Protein AF-0000000082885056 (afdb_homodimer)

Sequence (414 aa):
MSRLTCFFDVASPYCWFAFEELLKSVPKHNASLNFVPVHAASIMTSIGHKMPFYEKALRDYTFYDAKVQGRRHGLEIEIPDDAFEKLSNIGTFSAQRFLAAVKALDSGKYEDAARETWRRLWAENLGIHTDEDFFEIANKLNLSPEILNTLSDDKWTTAVVENNKSAIELNCFGVPWMNVTNQSDNNAVFFGSDRLPFVYKFLNSNFMSRLTCFFDVASPYCWFAFEELLKSVPKHNASLNFVPVHAASIMTSIGHKMPFYEKALRDYTFYDAKVQGRRHGLEIEIPDDAFEKLSNIGTFSAQRFLAAVKALDSGKYEDAARETWRRLWAENLGIHTDEDFFEIANKLNLSPEILNTLSDDKWTTAVVENNKSAIELNCFGVPWMNVTNQSDNNAVFFGSDRLPFVYKFLNSNF

pLDDT: mean 94.13, std 6.21, range [44.19, 98.94]

Organism: Panagrellus redivivus (NCBI:txid6233)

Nearest PDB structures (foldseek):
  1yzx-assembly1_B  TM=9.320E-01  e=4.095E-13  Homo sapiens
  1r4w-assembly2_D  TM=9.241E-01  e=3.885E-13  Rattus norvegicus
  3rpp-assembly1_A  TM=8.780E-01  e=9.606E-12  Homo sapiens
  3rpp-assembly2_B  TM=8.733E-01  e=3.770E-11  Homo sapiens
  2imd-assembly1_A  TM=8.597E-01  e=3.471E-09  Pseudomonas putida

Structure (mmCIF, N/CA/C/O backbone):
data_AF-0000000082885056-model_v1
#
loop_
_entity.id
_entity.type
_entity.pdbx_description
1 polymer 'Glutathione S-transferase kappa'
#
loop_
_atom_site.group_PDB
_atom_site.id
_atom_site.type_symbol
_atom_site.label_atom_id
_atom_site.label_alt_id
_atom_site.label_comp_id
_atom_site.label_asym_id
_atom_site.label_entity_id
_atom_site.label_seq_id
_atom_site.pdbx_PDB_ins_code
_atom_site.Cartn_x
_atom_site.Cartn_y
_atom_site.Cartn_z
_atom_site.occupancy
_atom_site.B_iso_or_equiv
_atom_site.auth_seq_id
_atom_site.auth_comp_id
_atom_site.auth_asym_id
_atom_site.auth_atom_id
_atom_site.pdbx_PDB_model_num
ATOM 1 N N . MET A 1 1 ? 22.484 10.656 17.266 1 84.25 1 MET A N 1
ATOM 2 C CA . MET A 1 1 ? 21.141 10.562 17.844 1 84.25 1 MET A CA 1
ATOM 3 C C . MET A 1 1 ? 20.125 10.133 16.797 1 84.25 1 MET A C 1
ATOM 5 O O . MET A 1 1 ? 20.172 10.594 15.656 1 84.25 1 MET A O 1
ATOM 9 N N . SER A 1 2 ? 19.312 9.141 17.031 1 92.38 2 SER A N 1
ATOM 10 C CA . SER A 1 2 ? 18.297 8.625 16.125 1 92.38 2 SER A CA 1
ATOM 11 C C . SER A 1 2 ? 17.25 9.688 15.805 1 92.38 2 SER A C 1
ATOM 13 O O . SER A 1 2 ? 16.922 10.516 16.656 1 92.38 2 SER A O 1
ATOM 15 N N . ARG A 1 3 ? 16.875 9.734 14.539 1 96.19 3 ARG A N 1
ATOM 16 C CA . ARG A 1 3 ? 15.883 10.719 14.125 1 96.19 3 ARG A CA 1
ATOM 17 C C . ARG A 1 3 ? 14.922 10.125 13.102 1 96.19 3 ARG A C 1
ATOM 19 O O . ARG A 1 3 ? 15.297 9.242 12.328 1 96.19 3 ARG A O 1
ATOM 26 N N . LEU A 1 4 ? 13.758 10.633 13.125 1 97.81 4 LEU A N 1
ATOM 27 C CA . LEU A 1 4 ? 12.703 10.258 12.195 1 97.81 4 LEU A CA 1
ATOM 28 C C . LEU A 1 4 ? 11.992 11.492 11.648 1 97.81 4 LEU A C 1
ATOM 30 O O . LEU A 1 4 ? 11.539 12.344 12.422 1 97.81 4 LEU A O 1
ATOM 34 N N . THR A 1 5 ? 12.039 11.664 10.383 1 98.5 5 THR A N 1
ATOM 35 C CA . THR A 1 5 ? 11.234 12.672 9.703 1 98.5 5 THR A CA 1
ATOM 36 C C . THR A 1 5 ? 10.047 12.023 8.992 1 98.5 5 THR A C 1
ATOM 38 O O . THR A 1 5 ? 10.219 11.086 8.211 1 98.5 5 THR A O 1
ATOM 41 N N . CYS A 1 6 ? 8.898 12.484 9.266 1 98.81 6 CYS A N 1
ATOM 42 C CA . CYS A 1 6 ? 7.676 11.992 8.633 1 98.81 6 CYS A CA 1
ATOM 43 C C . CYS A 1 6 ? 7.031 13.07 7.781 1 98.81 6 CYS A C 1
ATOM 45 O O . CYS A 1 6 ? 6.523 14.062 8.312 1 98.81 6 CYS A O 1
ATOM 47 N N . PHE A 1 7 ? 7.059 12.938 6.504 1 98.94 7 PHE A N 1
ATOM 48 C CA . PHE A 1 7 ? 6.309 13.789 5.59 1 98.94 7 PHE A CA 1
ATOM 49 C C . PHE A 1 7 ? 4.852 13.352 5.52 1 98.94 7 PHE A C 1
ATOM 51 O O . PHE A 1 7 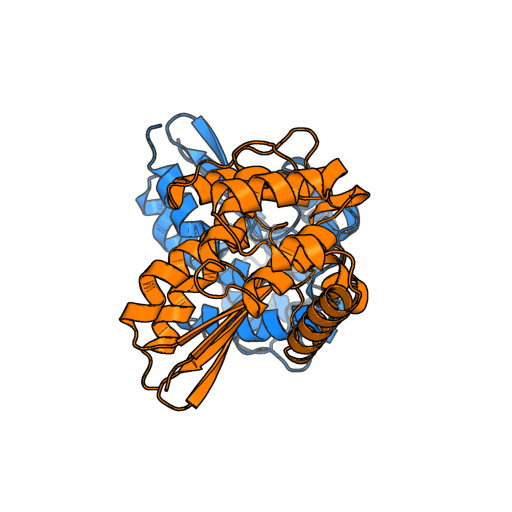? 4.559 12.164 5.355 1 98.94 7 PHE A O 1
ATOM 58 N N . PHE A 1 8 ? 3.951 14.352 5.652 1 98.88 8 PHE A N 1
ATOM 59 C CA . PHE A 1 8 ? 2.549 13.961 5.738 1 98.88 8 PHE A CA 1
ATOM 60 C C . PHE A 1 8 ? 1.66 14.992 5.047 1 98.88 8 PHE A C 1
ATOM 62 O O . PHE A 1 8 ? 2.088 16.125 4.793 1 98.88 8 PHE A O 1
ATOM 69 N N . ASP A 1 9 ? 0.517 14.602 4.656 1 98.56 9 ASP A N 1
ATOM 70 C CA . ASP A 1 9 ? -0.608 15.406 4.188 1 98.56 9 ASP A CA 1
ATOM 71 C C . ASP A 1 9 ? -1.9 15.008 4.895 1 98.56 9 ASP A C 1
ATOM 73 O O . ASP A 1 9 ? -2.205 13.82 5.027 1 98.56 9 ASP A O 1
ATOM 77 N N . VAL A 1 10 ? -2.656 15.961 5.332 1 97.69 10 VAL A N 1
ATOM 78 C CA . VAL A 1 10 ? -3.869 15.68 6.094 1 97.69 10 VAL A CA 1
ATOM 79 C C . VAL A 1 10 ? -4.918 15.055 5.188 1 97.69 10 VAL A C 1
ATOM 81 O O . VAL A 1 10 ? -5.93 14.531 5.664 1 97.69 10 VAL A O 1
ATOM 84 N N . ALA A 1 11 ? -4.68 15.055 3.875 1 95.19 11 ALA A N 1
ATOM 85 C CA . ALA A 1 11 ? -5.555 14.367 2.93 1 95.19 11 ALA A CA 1
ATOM 86 C C . ALA A 1 11 ? -5.578 12.867 3.199 1 95.19 11 ALA A C 1
ATOM 88 O O . ALA A 1 11 ? -6.543 12.18 2.854 1 95.19 11 ALA A O 1
ATOM 89 N N . SER A 1 12 ? -4.543 12.352 3.771 1 95.88 12 SER A N 1
ATOM 90 C CA . SER A 1 12 ? -4.422 10.914 3.99 1 95.88 12 SER A CA 1
ATOM 91 C C . SER A 1 12 ? -4.781 10.547 5.426 1 95.88 12 SER A C 1
ATOM 93 O O . SER A 1 12 ? -4.082 10.93 6.363 1 95.88 12 SER A O 1
ATOM 95 N N . PRO A 1 13 ? -5.801 9.711 5.625 1 95.94 13 PRO A N 1
ATOM 96 C CA . PRO A 1 13 ? -6.062 9.219 6.98 1 95.94 13 PRO A CA 1
ATOM 97 C C . PRO A 1 13 ? -4.926 8.359 7.531 1 95.94 13 PRO A C 1
ATOM 99 O O . PRO A 1 13 ? -4.738 8.281 8.75 1 95.94 13 PRO A O 1
ATOM 102 N N . TYR A 1 14 ? -4.176 7.723 6.66 1 96.94 14 TYR A N 1
ATOM 103 C CA . TYR A 1 14 ? -3.068 6.879 7.09 1 96.94 14 TYR A CA 1
ATOM 104 C C . TYR A 1 14 ? -1.961 7.715 7.723 1 96.94 14 TYR A C 1
ATOM 106 O O . TYR A 1 14 ? -1.225 7.227 8.586 1 96.94 14 TYR A O 1
ATOM 114 N N . CYS A 1 15 ? -1.849 8.945 7.238 1 98.38 15 CYS A N 1
ATOM 115 C CA . CYS A 1 15 ? -0.923 9.859 7.902 1 98.38 15 CYS A CA 1
ATOM 116 C C . CYS A 1 15 ? -1.369 10.148 9.328 1 98.38 15 CYS A C 1
ATOM 118 O O . CYS A 1 15 ? -0.537 10.305 10.227 1 98.38 15 CYS A O 1
ATOM 120 N N . TRP A 1 16 ? -2.691 10.25 9.555 1 98.19 16 TRP A N 1
ATOM 121 C CA . TRP A 1 16 ? -3.215 10.445 10.906 1 98.19 16 TRP A CA 1
ATOM 122 C C . TRP A 1 16 ? -2.867 9.266 11.805 1 98.19 16 TRP A C 1
ATOM 124 O O . TRP A 1 16 ? -2.426 9.445 12.938 1 98.19 16 TRP A O 1
ATOM 134 N N . PHE A 1 17 ? -3.033 8 11.258 1 97.81 17 PHE A N 1
ATOM 135 C CA . PHE A 1 17 ? -2.688 6.801 12.016 1 97.81 17 PHE A CA 1
ATOM 136 C C . PHE A 1 17 ? -1.214 6.812 12.406 1 97.81 17 PHE A C 1
ATOM 138 O O . PHE A 1 17 ? -0.874 6.598 13.57 1 97.81 17 PHE A O 1
ATOM 145 N N . ALA A 1 18 ? -0.436 7.094 11.414 1 98.12 18 ALA A N 1
ATOM 146 C CA . ALA A 1 18 ? 1.004 7.121 11.656 1 98.12 18 ALA A CA 1
ATOM 147 C C . ALA A 1 18 ? 1.366 8.211 12.664 1 98.12 18 ALA A C 1
ATOM 149 O O . ALA A 1 18 ? 2.197 7.988 13.555 1 98.12 18 ALA A O 1
ATOM 150 N N . PHE A 1 19 ? 0.756 9.359 12.508 1 98.25 19 PHE A N 1
ATOM 151 C CA . PHE A 1 19 ? 1.007 10.523 13.352 1 98.25 19 PHE A CA 1
ATOM 152 C C . PHE A 1 19 ? 0.791 10.18 14.82 1 98.25 19 PHE A C 1
ATOM 154 O O . PHE A 1 19 ? 1.68 10.383 15.648 1 98.25 19 PHE A O 1
ATOM 161 N N . GLU A 1 20 ? -0.33 9.562 15.156 1 97.5 20 GLU A N 1
ATOM 162 C CA . GLU A 1 20 ? -0.651 9.211 16.547 1 97.5 20 GLU A CA 1
ATOM 163 C C . GLU A 1 20 ? 0.295 8.141 17.078 1 97.5 20 GLU A C 1
ATOM 165 O O . GLU A 1 20 ? 0.768 8.234 18.203 1 97.5 20 GLU A O 1
ATOM 170 N N . GLU A 1 21 ? 0.556 7.211 16.266 1 96.62 21 GLU A N 1
ATOM 171 C CA . GLU A 1 21 ? 1.404 6.105 16.703 1 96.62 21 GLU A CA 1
ATOM 172 C C . GLU A 1 21 ? 2.846 6.566 16.906 1 96.62 21 GLU A C 1
ATOM 174 O O . GLU A 1 21 ? 3.51 6.145 17.859 1 96.62 21 GLU A O 1
ATOM 179 N N . LEU A 1 22 ? 3.311 7.387 16 1 97.62 22 LEU A N 1
ATOM 180 C CA . LEU A 1 22 ? 4.68 7.875 16.109 1 97.62 22 LEU A CA 1
ATOM 181 C C . LEU A 1 22 ? 4.855 8.742 17.344 1 97.62 22 LEU A C 1
ATOM 183 O O . LEU A 1 22 ? 5.875 8.648 18.031 1 97.62 22 LEU A O 1
ATOM 187 N N . LEU A 1 23 ? 3.893 9.625 17.641 1 96.69 23 LEU A N 1
ATOM 188 C CA . LEU A 1 23 ? 3.957 10.484 18.828 1 96.69 23 LEU A CA 1
ATOM 189 C C . LEU A 1 23 ? 4.027 9.648 20.094 1 96.69 23 LEU A C 1
ATOM 191 O O . LEU A 1 23 ? 4.711 10.023 21.062 1 96.69 23 LEU A O 1
ATOM 195 N N . LYS A 1 24 ? 3.389 8.516 20.078 1 94.5 24 LYS A N 1
ATOM 196 C CA . LYS A 1 24 ? 3.346 7.645 21.25 1 94.5 24 LYS A CA 1
ATOM 197 C C . LYS A 1 24 ? 4.629 6.832 21.375 1 94.5 24 LYS A C 1
ATOM 199 O O . LYS A 1 24 ? 5.133 6.625 22.484 1 94.5 24 LYS A O 1
ATOM 204 N N . SER A 1 25 ? 5.238 6.41 20.328 1 93.25 25 SER A N 1
ATOM 205 C CA . SER A 1 25 ? 6.23 5.34 20.359 1 93.25 25 SER A CA 1
ATOM 206 C C . SER A 1 25 ? 7.641 5.891 20.203 1 93.25 25 SER A C 1
ATOM 208 O O . SER A 1 25 ? 8.578 5.402 20.828 1 93.25 25 SER A O 1
ATOM 210 N N . VAL A 1 26 ? 7.805 6.887 19.359 1 91.31 26 VAL A N 1
ATOM 211 C CA . VAL A 1 26 ? 9.141 7.305 18.953 1 91.31 26 VAL A CA 1
ATOM 212 C C . VAL A 1 26 ? 9.922 7.797 20.156 1 91.31 26 VAL A C 1
ATOM 214 O O . VAL A 1 26 ? 11.102 7.465 20.328 1 91.31 26 VAL A O 1
ATOM 217 N N . PRO A 1 27 ? 9.305 8.586 21.078 1 86.69 27 PRO A N 1
ATOM 218 C CA . PRO A 1 27 ? 10.062 9.031 22.25 1 86.69 27 PRO A CA 1
ATOM 219 C C . PRO A 1 27 ? 10.57 7.867 23.094 1 86.69 27 PRO A C 1
ATOM 221 O O . PRO A 1 27 ? 11.602 7.984 23.75 1 86.69 27 PRO A O 1
ATOM 224 N N . LYS A 1 28 ? 9.992 6.73 23.062 1 90.19 28 LYS A N 1
ATOM 225 C CA . LYS A 1 28 ? 10.414 5.551 23.812 1 90.19 28 LYS A CA 1
ATOM 226 C C . LYS A 1 28 ? 11.688 4.945 23.234 1 90.19 28 LYS A C 1
ATOM 228 O O . LYS A 1 28 ? 12.375 4.164 23.891 1 90.19 28 LYS A O 1
ATOM 233 N N . HIS A 1 29 ? 11.969 5.344 22.062 1 88.62 29 HIS A N 1
ATOM 234 C CA . HIS A 1 29 ? 13.148 4.816 21.391 1 88.62 29 HIS A CA 1
ATOM 235 C C . HIS A 1 29 ? 14.273 5.84 21.359 1 88.62 29 HIS A C 1
ATOM 237 O O . HIS A 1 29 ? 15.219 5.707 20.594 1 88.62 29 HIS A O 1
ATOM 243 N N . ASN A 1 30 ? 14.219 6.91 22.062 1 88.88 30 ASN A N 1
ATOM 244 C CA . ASN A 1 30 ? 15.219 7.965 22.172 1 88.88 30 ASN A CA 1
ATOM 245 C C . ASN A 1 30 ? 15.531 8.586 20.812 1 88.88 30 ASN A C 1
ATOM 247 O O . ASN A 1 30 ? 16.703 8.766 20.453 1 88.88 30 ASN A O 1
ATOM 251 N N . ALA A 1 31 ? 14.625 8.703 20 1 94 31 ALA A N 1
ATOM 252 C CA . ALA A 1 31 ? 14.75 9.312 18.688 1 94 31 ALA A CA 1
ATOM 253 C C . ALA A 1 31 ? 13.977 10.625 18.609 1 94 31 ALA A C 1
ATOM 255 O O . ALA A 1 31 ? 12.922 10.766 19.234 1 94 31 ALA A O 1
ATOM 256 N N . SER A 1 32 ? 14.477 11.57 17.922 1 95.56 32 SER A N 1
ATOM 257 C CA . SER A 1 32 ? 13.727 12.789 17.641 1 95.56 32 SER A CA 1
ATOM 258 C C . SER A 1 32 ? 12.719 12.578 16.516 1 95.56 32 SER A C 1
ATOM 260 O O . SER A 1 32 ? 12.938 11.758 15.625 1 95.56 32 SER A O 1
ATOM 262 N N . LEU A 1 33 ? 11.656 13.297 16.609 1 97.25 33 LEU A N 1
ATOM 263 C CA . LEU A 1 33 ? 10.562 13.18 15.641 1 97.25 33 LEU A CA 1
ATOM 264 C C . LEU A 1 33 ? 10.25 14.531 15.008 1 97.25 33 LEU A C 1
ATOM 266 O O . LEU A 1 33 ? 10.055 15.523 15.719 1 97.25 33 LEU A O 1
ATOM 270 N N . ASN A 1 34 ? 10.297 14.539 13.695 1 97.94 34 ASN A N 1
ATOM 271 C CA . ASN A 1 34 ? 9.977 15.742 12.93 1 97.94 34 ASN A CA 1
ATOM 272 C C . ASN A 1 34 ? 8.891 15.477 11.898 1 97.94 34 ASN A C 1
ATOM 274 O O . ASN A 1 34 ? 9.086 14.695 10.961 1 97.94 34 ASN A O 1
ATOM 278 N N . PHE A 1 35 ? 7.754 16.109 12.07 1 98.81 35 PHE A N 1
ATOM 279 C CA . PHE A 1 35 ? 6.688 16.047 11.086 1 98.81 35 PHE A CA 1
ATOM 280 C C . PHE A 1 35 ? 6.789 17.188 10.094 1 98.81 35 PHE A C 1
ATOM 282 O O . PHE A 1 35 ? 6.914 18.359 10.492 1 98.81 35 PHE A O 1
ATOM 289 N N . VAL A 1 36 ? 6.734 16.906 8.812 1 98.94 36 VAL A N 1
ATOM 290 C CA . VAL A 1 36 ? 6.859 17.922 7.777 1 98.94 36 VAL A CA 1
ATOM 291 C C . VAL A 1 36 ? 5.617 17.922 6.891 1 98.94 36 VAL A C 1
ATOM 293 O O . VAL A 1 36 ? 5.355 16.953 6.176 1 98.94 36 VAL A O 1
ATOM 296 N N . PRO A 1 37 ? 4.809 18.969 6.949 1 98.94 37 PRO A N 1
ATOM 297 C CA . PRO A 1 37 ? 3.631 19 6.082 1 98.94 37 PRO A CA 1
ATOM 298 C C . PRO A 1 37 ? 3.992 19.188 4.605 1 98.94 37 PRO A C 1
ATOM 300 O O . PRO A 1 37 ? 4.746 20.094 4.258 1 98.94 37 PRO A O 1
ATOM 303 N N . VAL A 1 38 ? 3.523 18.328 3.76 1 98.88 38 VAL A N 1
ATOM 304 C CA . VAL A 1 38 ? 3.695 18.391 2.311 1 98.88 38 VAL A CA 1
ATOM 305 C C . VAL A 1 38 ? 2.332 18.312 1.627 1 98.88 38 VAL A C 1
ATOM 307 O O . VAL A 1 38 ? 1.317 18.047 2.273 1 98.88 38 VAL A O 1
ATOM 310 N N . HIS A 1 39 ? 2.359 18.719 0.397 1 98.31 39 HIS A N 1
ATOM 311 C CA . HIS A 1 39 ? 1.187 18.531 -0.45 1 98.31 39 HIS A CA 1
ATOM 312 C C . HIS A 1 39 ? 1.354 17.312 -1.365 1 98.31 39 HIS A C 1
ATOM 314 O O . HIS A 1 39 ? 1.936 17.422 -2.447 1 98.31 39 HIS A O 1
ATOM 320 N N . ALA A 1 40 ? 0.75 16.234 -0.985 1 96.81 40 ALA A N 1
ATOM 321 C CA . ALA A 1 40 ? 0.969 14.938 -1.634 1 96.81 40 ALA A CA 1
ATOM 322 C C . ALA A 1 40 ? 0.598 15 -3.113 1 96.81 40 ALA A C 1
ATOM 324 O O . ALA A 1 40 ? 1.31 14.453 -3.959 1 96.81 40 ALA A O 1
ATOM 325 N N . ALA A 1 41 ? -0.524 15.672 -3.434 1 95 41 ALA A N 1
ATOM 326 C CA . ALA A 1 41 ? -0.974 15.758 -4.82 1 95 41 ALA A CA 1
ATOM 327 C C . ALA A 1 41 ? 0.087 16.406 -5.703 1 95 41 ALA A C 1
ATOM 329 O O . ALA A 1 41 ? 0.333 15.969 -6.824 1 95 41 ALA A O 1
ATOM 330 N N . SER A 1 42 ? 0.687 17.453 -5.18 1 96.38 42 SER A N 1
ATOM 331 C CA . SER A 1 42 ? 1.735 18.125 -5.934 1 96.38 42 SER A CA 1
ATOM 332 C C . SER A 1 42 ? 2.947 17.219 -6.133 1 96.38 42 SER A C 1
ATOM 334 O O . SER A 1 42 ? 3.547 17.219 -7.211 1 96.38 42 SER A O 1
ATOM 336 N N . ILE A 1 43 ? 3.314 16.5 -5.102 1 96.75 43 ILE A N 1
ATOM 337 C CA . ILE A 1 43 ? 4.449 15.586 -5.188 1 96.75 43 ILE A CA 1
ATOM 338 C C . ILE A 1 43 ? 4.176 14.516 -6.238 1 96.75 43 ILE A C 1
ATOM 340 O O . ILE A 1 43 ? 4.996 14.297 -7.133 1 96.75 43 ILE A O 1
ATOM 344 N N . MET A 1 44 ? 3.043 13.883 -6.176 1 93.88 44 MET A N 1
ATOM 345 C CA . MET A 1 44 ? 2.693 12.797 -7.082 1 93.88 44 MET A CA 1
ATOM 346 C C . MET A 1 44 ? 2.592 13.297 -8.523 1 93.88 44 MET A C 1
ATOM 348 O O . MET A 1 44 ? 3.064 12.633 -9.445 1 93.88 44 MET A O 1
ATOM 352 N N . THR A 1 45 ? 2.025 14.477 -8.711 1 92.06 45 THR A N 1
ATOM 353 C CA . THR A 1 45 ? 1.937 15.078 -10.039 1 92.06 45 THR A CA 1
ATOM 354 C C . THR A 1 45 ? 3.328 15.328 -10.609 1 92.06 45 THR A C 1
ATOM 356 O O . THR A 1 45 ? 3.572 15.086 -11.797 1 92.06 45 THR A O 1
ATOM 359 N N . SER A 1 46 ? 4.195 15.734 -9.82 1 93.19 46 SER A N 1
ATOM 360 C CA . SER A 1 46 ? 5.531 16.094 -10.273 1 93.19 46 SER A CA 1
ATOM 361 C C . SER A 1 46 ? 6.293 14.875 -10.789 1 93.19 46 SER A C 1
ATOM 363 O O . SER A 1 46 ? 7.172 15 -11.641 1 93.19 46 SER A O 1
ATOM 365 N N . ILE A 1 47 ? 5.957 13.688 -10.305 1 88.44 47 ILE A N 1
ATOM 366 C CA . ILE A 1 47 ? 6.699 12.5 -10.711 1 88.44 47 ILE A CA 1
ATOM 367 C C . ILE A 1 47 ? 5.836 11.641 -11.641 1 88.44 47 ILE A C 1
ATOM 369 O O . ILE A 1 47 ? 6.191 10.508 -11.945 1 88.44 47 ILE A O 1
ATOM 373 N N . GLY A 1 48 ? 4.637 12.188 -11.969 1 86.25 48 GLY A N 1
ATOM 374 C CA . GLY A 1 48 ? 3.77 11.516 -12.922 1 86.25 48 GLY A CA 1
ATOM 375 C C . GLY A 1 48 ? 3.006 10.352 -12.312 1 86.25 48 GLY A C 1
ATOM 376 O O . GLY A 1 48 ? 2.678 9.383 -13 1 86.25 48 GLY A O 1
ATOM 377 N N . HIS A 1 49 ? 2.832 10.359 -11.031 1 87.38 49 HIS A N 1
ATOM 378 C CA . HIS A 1 49 ? 2.076 9.328 -10.336 1 87.38 49 HIS A CA 1
ATOM 379 C C . HIS A 1 49 ? 0.634 9.766 -10.094 1 87.38 49 HIS A C 1
ATOM 381 O O . HIS A 1 49 ? 0.39 10.781 -9.445 1 87.38 49 HIS A O 1
ATOM 387 N N . LYS A 1 50 ? -0.231 9.023 -10.672 1 83.19 50 LYS A N 1
ATOM 388 C CA . LYS A 1 50 ? -1.644 9.344 -10.484 1 83.19 50 LYS A CA 1
ATOM 389 C C . LYS A 1 50 ? -2.092 9.031 -9.055 1 83.19 50 LYS A C 1
ATOM 391 O O . LYS A 1 50 ? -1.807 7.953 -8.531 1 83.19 50 LYS A O 1
ATOM 396 N N . MET A 1 51 ? -2.812 9.984 -8.477 1 81.88 51 MET A N 1
ATOM 397 C CA . MET A 1 51 ? -3.33 9.781 -7.125 1 81.88 51 MET A CA 1
ATOM 398 C C . MET A 1 51 ? -4.316 8.617 -7.094 1 81.88 51 MET A C 1
ATOM 400 O O . MET A 1 51 ? -5.23 8.547 -7.918 1 81.88 51 MET A O 1
ATOM 404 N N . PRO A 1 52 ? -4.133 7.727 -6.18 1 77.94 52 PRO A N 1
ATOM 405 C CA . PRO A 1 52 ? -4.996 6.547 -6.086 1 77.94 52 PRO A CA 1
ATOM 406 C C . PRO A 1 52 ? -6.477 6.906 -5.961 1 77.94 52 PRO A C 1
ATOM 408 O O . PRO A 1 52 ? -7.336 6.176 -6.457 1 77.94 52 PRO A O 1
ATOM 411 N N . PHE A 1 53 ? -6.762 8.008 -5.535 1 82.25 53 PHE A N 1
ATOM 412 C CA . PHE A 1 53 ? -8.133 8.414 -5.242 1 82.25 53 PHE A CA 1
ATOM 413 C C . PHE A 1 53 ? -8.906 8.672 -6.527 1 82.25 53 PHE A C 1
ATOM 415 O O . PHE A 1 53 ? -10.141 8.695 -6.52 1 82.25 53 PHE A O 1
ATOM 422 N N . TYR A 1 54 ? -8.188 8.844 -7.609 1 83.31 54 TYR A N 1
ATOM 423 C CA . TYR A 1 54 ? -8.875 9.164 -8.859 1 83.31 54 TYR A CA 1
ATOM 424 C C . TYR A 1 54 ? -9.43 7.91 -9.508 1 83.31 54 TYR A C 1
ATOM 426 O O . TYR A 1 54 ? -10.289 7.988 -10.391 1 83.31 54 TYR A O 1
ATOM 434 N N . GLU A 1 55 ? -8.938 6.766 -9.086 1 85.88 55 GLU A N 1
ATOM 435 C CA . GLU A 1 55 ? -9.484 5.496 -9.57 1 85.88 55 GLU A CA 1
ATOM 436 C C . GLU A 1 55 ? -10.516 4.938 -8.602 1 85.88 55 GLU A C 1
ATOM 438 O O . GLU A 1 55 ? -10.227 4.734 -7.418 1 85.88 55 GLU A O 1
ATOM 443 N N . LYS A 1 56 ? -11.68 4.672 -9.141 1 89.31 56 LYS A N 1
ATOM 444 C CA . LYS A 1 56 ? -12.828 4.344 -8.297 1 89.31 56 LYS A CA 1
ATOM 445 C C . LYS A 1 56 ? -12.523 3.148 -7.398 1 89.31 56 LYS A C 1
ATOM 447 O O . LYS A 1 56 ? -12.805 3.184 -6.195 1 89.31 56 LYS A O 1
ATOM 452 N N . ALA A 1 57 ? -12 2.064 -7.98 1 91 57 ALA A N 1
ATOM 453 C CA . ALA A 1 57 ? -11.75 0.857 -7.199 1 91 57 ALA A CA 1
ATOM 454 C C . ALA A 1 57 ? -10.766 1.138 -6.066 1 91 57 ALA A C 1
ATOM 456 O O . ALA A 1 57 ? -10.969 0.689 -4.934 1 91 57 ALA A O 1
ATOM 457 N N . LEU A 1 58 ? -9.695 1.882 -6.348 1 91.31 58 LEU A N 1
ATOM 458 C CA . LEU A 1 58 ? -8.703 2.227 -5.34 1 91.31 58 LEU A CA 1
ATOM 459 C C . LEU A 1 58 ? -9.305 3.137 -4.273 1 91.31 58 LEU A C 1
ATOM 461 O O . LEU A 1 58 ? -9.078 2.926 -3.078 1 91.31 58 LEU A O 1
ATOM 465 N N . ARG A 1 59 ? -10.031 4.113 -4.695 1 91.94 59 ARG A N 1
ATOM 466 C CA . ARG A 1 59 ? -10.672 5.059 -3.787 1 91.94 59 ARG A CA 1
ATOM 467 C C . ARG A 1 59 ? -11.617 4.344 -2.822 1 91.94 59 ARG A C 1
ATOM 469 O O . ARG A 1 59 ? -11.547 4.551 -1.61 1 91.94 59 ARG A O 1
ATOM 476 N N . ASP A 1 60 ? -12.5 3.508 -3.385 1 92.88 60 ASP A N 1
ATOM 477 C CA . ASP A 1 60 ? -13.477 2.791 -2.57 1 92.88 60 ASP A CA 1
ATOM 478 C C . ASP A 1 60 ? -12.781 1.906 -1.535 1 92.88 60 ASP A C 1
ATOM 480 O O . ASP A 1 60 ? -13.195 1.861 -0.375 1 92.88 60 ASP A O 1
ATOM 484 N N . TYR A 1 61 ? -11.742 1.253 -1.964 1 94.94 61 TYR A N 1
ATOM 485 C CA . TYR A 1 61 ? -11.016 0.402 -1.025 1 94.94 61 TYR A CA 1
ATOM 486 C C . TYR A 1 61 ? -10.328 1.237 0.045 1 94.94 61 TYR A C 1
ATOM 488 O O . TYR A 1 61 ? -10.305 0.86 1.219 1 94.94 61 TYR A O 1
ATOM 496 N N . THR A 1 62 ? -9.703 2.342 -0.375 1 94.19 62 THR A N 1
ATOM 497 C CA . THR A 1 62 ? -8.984 3.199 0.561 1 94.19 62 THR A CA 1
ATOM 498 C C . THR A 1 62 ? -9.914 3.701 1.66 1 94.19 62 THR A C 1
ATOM 500 O O . THR A 1 62 ? -9.562 3.684 2.84 1 94.19 62 THR A O 1
ATOM 503 N N . PHE A 1 63 ? -11.109 4.125 1.292 1 93.38 63 PHE A N 1
ATOM 504 C CA . PHE A 1 63 ? -12.07 4.621 2.27 1 93.38 63 PHE A CA 1
ATOM 505 C C . PHE A 1 63 ? -12.547 3.492 3.18 1 93.38 63 PHE A C 1
ATOM 507 O O . PHE A 1 63 ? -12.672 3.678 4.391 1 93.38 63 PHE A O 1
ATOM 514 N N . TYR A 1 64 ? -12.797 2.342 2.584 1 93.19 64 TYR A N 1
ATOM 515 C CA . TYR A 1 64 ? -13.164 1.167 3.367 1 93.19 64 TYR A CA 1
ATOM 516 C C . TYR A 1 64 ? -12.062 0.807 4.359 1 93.19 64 TYR A C 1
ATOM 518 O O . TYR A 1 64 ? -12.32 0.663 5.559 1 93.19 64 TYR A O 1
ATOM 526 N N . ASP A 1 65 ? -10.898 0.698 3.852 1 95.25 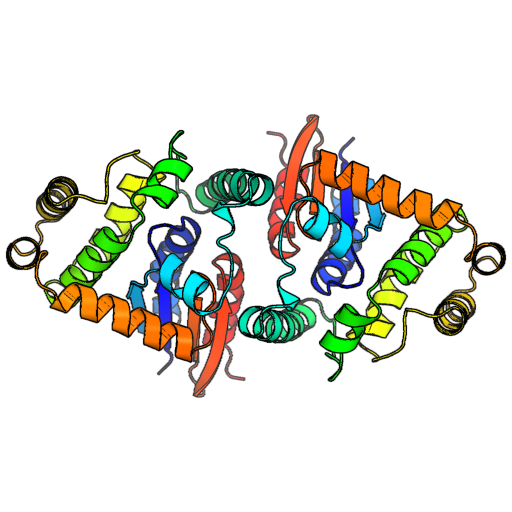65 ASP A N 1
ATOM 527 C CA . ASP A 1 65 ? -9.758 0.283 4.664 1 95.25 65 ASP A CA 1
ATOM 528 C C . ASP A 1 65 ? -9.438 1.319 5.738 1 95.25 65 ASP A C 1
ATOM 530 O O . ASP A 1 65 ? -9.023 0.967 6.844 1 95.25 65 ASP A O 1
ATOM 534 N N . ALA A 1 66 ? -9.57 2.598 5.418 1 95.12 66 ALA A N 1
ATOM 535 C CA . ALA A 1 66 ? -9.305 3.66 6.383 1 95.12 66 ALA A CA 1
ATOM 536 C C . ALA A 1 66 ? -10.219 3.531 7.598 1 95.12 66 ALA A C 1
ATOM 538 O O . ALA A 1 66 ? -9.789 3.75 8.734 1 95.12 66 ALA A O 1
ATOM 539 N N . LYS A 1 67 ? -11.477 3.189 7.344 1 94.5 67 LYS A N 1
ATOM 540 C CA . LYS A 1 67 ? -12.414 2.994 8.445 1 94.5 67 LYS A CA 1
ATOM 541 C C . LYS A 1 67 ? -11.992 1.813 9.32 1 94.5 67 LYS A C 1
ATOM 543 O O . LYS A 1 67 ? -12.016 1.904 10.547 1 94.5 67 LYS A O 1
ATOM 548 N N . VAL A 1 68 ? -11.586 0.779 8.688 1 91.44 68 VAL A N 1
ATOM 549 C CA . VAL A 1 68 ? -11.18 -0.425 9.398 1 91.44 68 VAL A CA 1
ATOM 550 C C . VAL A 1 68 ? -9.922 -0.143 10.211 1 91.44 68 VAL A C 1
ATOM 552 O O . VAL A 1 68 ? -9.859 -0.453 11.406 1 91.44 68 VAL A O 1
ATOM 555 N N . GLN A 1 69 ? -8.922 0.467 9.57 1 93.06 69 GLN A N 1
ATOM 556 C CA . GLN A 1 69 ? -7.664 0.77 10.234 1 93.06 69 GLN A CA 1
ATOM 557 C C . GLN A 1 69 ? -7.859 1.807 11.336 1 93.06 69 GLN A C 1
ATOM 559 O O . GLN A 1 69 ? -7.215 1.735 12.383 1 93.06 69 GLN A O 1
ATOM 564 N N . GLY A 1 70 ? -8.75 2.779 11.055 1 94 70 GLY A N 1
ATOM 565 C CA . GLY A 1 70 ? -9.047 3.771 12.07 1 94 70 GLY A CA 1
ATOM 566 C C . GLY A 1 70 ? -9.516 3.16 13.383 1 94 70 GLY A C 1
ATOM 567 O O . GLY A 1 70 ? -9.039 3.533 14.453 1 94 70 GLY A O 1
ATOM 568 N N . ARG A 1 71 ? -10.352 2.168 13.336 1 90.38 71 ARG A N 1
ATOM 569 C CA . ARG A 1 71 ? -10.875 1.502 14.523 1 90.38 71 ARG A CA 1
ATOM 570 C C . ARG A 1 71 ? -9.758 0.831 15.312 1 90.38 71 ARG A C 1
ATOM 572 O O . ARG A 1 71 ? -9.781 0.821 16.547 1 90.38 71 ARG A O 1
ATOM 579 N N . ARG A 1 72 ? -8.828 0.395 14.656 1 86.69 72 ARG A N 1
ATOM 580 C CA . ARG A 1 72 ? -7.707 -0.277 15.305 1 86.69 72 ARG A CA 1
ATOM 581 C C . ARG A 1 72 ? -6.852 0.715 16.078 1 86.69 72 ARG A C 1
ATOM 583 O O . ARG A 1 72 ? -6.227 0.352 17.078 1 86.69 72 ARG A O 1
ATOM 590 N N . HIS A 1 73 ? -6.848 1.906 15.617 1 89.75 73 HIS A N 1
ATOM 591 C CA . HIS A 1 73 ? -6.074 2.949 16.281 1 89.75 73 HIS A CA 1
ATOM 592 C C . HIS A 1 73 ? -6.941 3.752 17.25 1 89.75 73 HIS A C 1
ATOM 594 O O . HIS A 1 73 ? -6.504 4.777 17.766 1 89.75 73 HIS A O 1
ATOM 600 N N . GLY A 1 74 ? -8.164 3.293 17.406 1 91.31 74 GLY A N 1
ATOM 601 C CA . GLY A 1 74 ? -9.078 3.982 18.297 1 91.31 74 GLY A CA 1
ATOM 602 C C . GLY A 1 74 ? -9.648 5.258 17.703 1 91.31 74 GLY A C 1
ATOM 603 O O . GLY A 1 74 ? -10.086 6.148 18.422 1 91.31 74 GLY A O 1
ATOM 604 N N . LEU A 1 75 ? -9.523 5.348 16.422 1 93.19 75 LEU A N 1
ATOM 605 C CA . LEU A 1 75 ? -10.023 6.527 15.734 1 93.19 75 LEU A CA 1
ATOM 606 C C . LEU A 1 75 ? -11.305 6.203 14.969 1 93.19 75 LEU A C 1
ATOM 608 O O . LEU A 1 75 ? -11.414 5.129 14.375 1 93.19 75 LEU A O 1
ATOM 612 N N . GLU A 1 76 ? -12.234 7.023 15.102 1 91.88 76 GLU A N 1
ATOM 613 C CA . GLU A 1 76 ? -13.461 6.883 14.32 1 91.88 76 GLU A CA 1
ATOM 614 C C . GLU A 1 76 ? -13.375 7.688 13.023 1 91.88 76 GLU A C 1
ATOM 616 O O . GLU A 1 76 ? -13.578 8.906 13.031 1 91.88 76 GLU A O 1
ATOM 621 N N . ILE A 1 77 ? -13.188 6.988 11.945 1 94.62 77 ILE A N 1
ATOM 622 C CA . ILE A 1 77 ? -13.109 7.613 10.633 1 94.62 77 ILE A CA 1
ATOM 623 C C . ILE A 1 77 ? -14.5 7.676 10 1 94.62 77 ILE A C 1
ATOM 625 O O . ILE A 1 77 ? -15.18 6.656 9.891 1 94.62 77 ILE A O 1
ATOM 629 N N . GLU A 1 78 ? -14.945 8.828 9.711 1 92.88 78 GLU A N 1
ATOM 630 C CA . GLU A 1 78 ? -16.188 9.062 8.984 1 92.88 78 GLU A CA 1
ATOM 631 C C . GLU A 1 78 ? -15.922 9.695 7.621 1 92.88 78 GLU A C 1
ATOM 633 O O . GLU A 1 78 ? -15.703 10.906 7.527 1 92.88 78 GLU A O 1
ATOM 638 N N . ILE A 1 79 ? -16.062 8.859 6.621 1 90.56 79 ILE A N 1
ATOM 639 C CA . ILE A 1 79 ? -15.773 9.344 5.273 1 90.56 79 ILE A CA 1
ATOM 640 C C . ILE A 1 79 ? -16.953 10.18 4.77 1 90.56 79 ILE A C 1
ATOM 642 O O . ILE A 1 79 ? -18.047 9.648 4.551 1 90.56 79 ILE A O 1
ATOM 646 N N . PRO A 1 80 ? -16.688 11.453 4.633 1 86.25 80 PRO A N 1
ATOM 647 C CA . PRO A 1 80 ? -17.797 12.242 4.062 1 86.25 80 PRO A CA 1
ATOM 648 C C . PRO A 1 80 ? -18.219 11.742 2.684 1 86.25 80 PRO A C 1
ATOM 650 O O . PRO A 1 80 ? -17.375 11.297 1.896 1 86.25 80 PRO A O 1
ATOM 653 N N . ASP A 1 81 ? -19.484 11.914 2.357 1 84.5 81 ASP A N 1
ATOM 654 C CA . ASP A 1 81 ? -20.016 11.477 1.071 1 84.5 81 ASP A CA 1
ATOM 655 C C . ASP A 1 81 ? -19.328 12.211 -0.082 1 84.5 81 ASP A C 1
ATOM 657 O O . ASP A 1 81 ? -19.188 11.656 -1.176 1 84.5 81 ASP A O 1
ATOM 661 N N . ASP A 1 82 ? -18.922 13.406 0.252 1 87.12 82 ASP A N 1
ATOM 662 C CA . ASP A 1 82 ? -18.344 14.227 -0.807 1 87.12 82 ASP A CA 1
ATOM 663 C C . ASP A 1 82 ? -16.828 14.344 -0.634 1 87.12 82 ASP A C 1
ATOM 665 O O . ASP A 1 82 ? -16.219 15.328 -1.064 1 87.12 82 ASP A O 1
ATOM 669 N N . ALA A 1 83 ? -16.25 13.336 0.021 1 86.31 83 ALA A N 1
ATOM 670 C CA . ALA A 1 83 ? -14.82 13.391 0.305 1 86.31 83 ALA A CA 1
ATOM 671 C C . ALA A 1 83 ? -14.008 13.492 -0.982 1 86.31 83 ALA A C 1
ATOM 673 O O . ALA A 1 83 ? -13.094 14.312 -1.081 1 86.31 83 ALA A O 1
ATOM 674 N N . PHE A 1 84 ? -14.344 12.734 -1.914 1 85.88 84 PHE A N 1
ATOM 675 C CA . PHE A 1 84 ? -13.609 12.734 -3.176 1 85.88 84 PHE A CA 1
ATOM 676 C C . PHE A 1 84 ? -13.727 14.094 -3.863 1 85.88 84 PHE A C 1
ATOM 678 O O . PHE A 1 84 ? -12.727 14.625 -4.348 1 85.88 84 PHE A O 1
ATOM 685 N N . GLU A 1 85 ? -14.883 14.602 -3.908 1 85 85 GLU A N 1
ATOM 686 C CA . GLU A 1 85 ? -15.102 15.891 -4.555 1 85 85 GLU A CA 1
ATOM 687 C C . GLU A 1 85 ? -14.352 17 -3.836 1 85 85 GLU A C 1
ATOM 689 O O . GLU A 1 85 ? -13.734 17.859 -4.48 1 85 85 GLU A O 1
ATOM 694 N N . LYS A 1 86 ? -14.375 16.969 -2.549 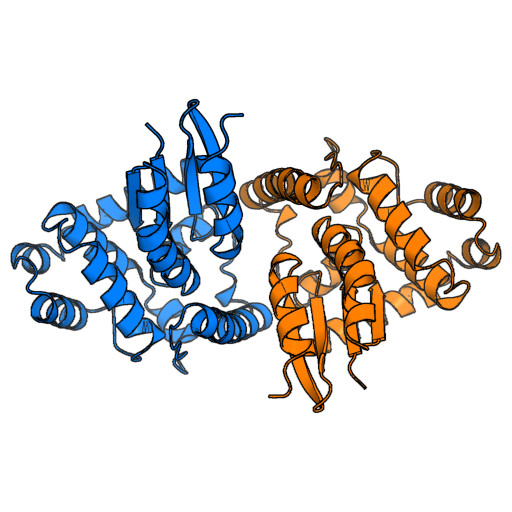1 83.38 86 LYS A N 1
ATOM 695 C CA . LYS A 1 86 ? -13.688 17.969 -1.744 1 83.38 86 LYS A CA 1
ATOM 696 C C . LYS A 1 86 ? -12.172 17.891 -1.928 1 83.38 86 LYS A C 1
ATOM 698 O O . LYS A 1 86 ? -11.516 18.906 -2.127 1 83.38 86 LYS A O 1
ATOM 703 N N . LEU A 1 87 ? -11.68 16.656 -1.941 1 84.81 87 LEU A N 1
ATOM 704 C CA . LEU A 1 87 ? -10.234 16.453 -2.066 1 84.81 87 LEU A CA 1
ATOM 705 C C . LEU A 1 87 ? -9.766 16.766 -3.484 1 84.81 87 LEU A C 1
ATOM 707 O O . LEU A 1 87 ? -8.688 17.328 -3.68 1 84.81 87 LEU A O 1
ATOM 711 N N . SER A 1 88 ? -10.594 16.438 -4.43 1 85.12 88 SER A N 1
ATOM 712 C CA . SER A 1 88 ? -10.203 16.609 -5.824 1 85.12 88 SER A CA 1
ATOM 713 C C . SER A 1 88 ? -10.375 18.062 -6.27 1 85.12 88 SER A C 1
ATOM 715 O O . SER A 1 88 ? -9.57 18.578 -7.043 1 85.12 88 SER A O 1
ATOM 717 N N . ASN A 1 89 ? -11.375 18.734 -5.801 1 84.56 89 ASN A N 1
ATOM 718 C CA . ASN A 1 89 ? -11.695 20.078 -6.285 1 84.56 89 ASN A CA 1
ATOM 719 C C . ASN A 1 89 ? -10.984 21.156 -5.461 1 84.56 89 ASN A C 1
ATOM 721 O O . ASN A 1 89 ? -10.492 22.141 -6.016 1 84.56 89 ASN A O 1
ATOM 725 N N . ILE A 1 90 ? -10.953 20.969 -4.195 1 85.12 90 ILE A N 1
ATOM 726 C CA . ILE A 1 90 ? -10.406 22.016 -3.33 1 85.12 90 ILE A CA 1
ATOM 727 C C . ILE A 1 90 ? -8.992 21.625 -2.889 1 85.12 90 ILE A C 1
ATOM 729 O O . ILE A 1 90 ? -8.078 22.438 -2.922 1 85.12 90 ILE A O 1
ATOM 733 N N . GLY A 1 91 ? -8.805 20.359 -2.574 1 91.56 91 GLY A N 1
ATOM 734 C CA . GLY A 1 91 ? -7.496 19.875 -2.172 1 91.56 91 GLY A CA 1
ATOM 735 C C . GLY A 1 91 ? -7.121 20.266 -0.756 1 91.56 91 GLY A C 1
ATOM 736 O O . GLY A 1 91 ? -7.957 20.781 -0.005 1 91.56 91 GLY A O 1
ATOM 737 N N . THR A 1 92 ? -5.832 20.016 -0.375 1 96.06 92 THR A N 1
ATOM 738 C CA . THR A 1 92 ? -5.43 20.219 1.012 1 96.06 92 THR A CA 1
ATOM 739 C C . THR A 1 92 ? -4.273 21.219 1.094 1 96.06 92 THR A C 1
ATOM 741 O O . THR A 1 92 ? -3.66 21.375 2.15 1 96.06 92 THR A O 1
ATOM 744 N N . PHE A 1 93 ? -3.99 21.875 -0.014 1 97.38 93 PHE A N 1
ATOM 745 C CA . PHE A 1 93 ? -2.834 22.766 -0.026 1 97.38 93 PHE A CA 1
ATOM 746 C C . PHE A 1 93 ? -2.988 23.875 1.018 1 97.38 93 PHE A C 1
ATOM 748 O O . PHE A 1 93 ? -2.039 24.188 1.739 1 97.38 93 PHE A O 1
ATOM 755 N N . SER A 1 94 ? -4.164 24.453 1.148 1 97.19 94 SER A N 1
ATOM 756 C CA . SER A 1 94 ? -4.395 25.531 2.105 1 97.19 94 SER A CA 1
ATOM 757 C C . SER A 1 94 ? -4.199 25.047 3.539 1 97.19 94 SER A C 1
ATOM 759 O O . SER A 1 94 ? -3.686 25.781 4.383 1 97.19 94 SER A O 1
ATOM 761 N N . ALA A 1 95 ? -4.629 23.828 3.812 1 98.25 95 ALA A N 1
ATOM 762 C CA . ALA A 1 95 ? -4.43 23.25 5.141 1 98.25 95 ALA A CA 1
ATOM 763 C C . ALA A 1 95 ? -2.947 23.031 5.43 1 98.25 95 ALA A C 1
ATOM 765 O O . ALA A 1 95 ? -2.484 23.266 6.547 1 98.25 95 ALA A O 1
ATOM 766 N N . GLN A 1 96 ? -2.246 22.562 4.398 1 98.69 96 GLN A N 1
ATOM 767 C CA . GLN A 1 96 ? -0.813 22.344 4.559 1 98.69 96 GLN A CA 1
ATOM 768 C C . GLN A 1 96 ? -0.076 23.656 4.785 1 98.69 96 GLN A C 1
ATOM 770 O O . GLN A 1 96 ? 0.875 23.719 5.566 1 98.69 96 GLN A O 1
ATOM 775 N N . ARG A 1 97 ? -0.518 24.734 4.105 1 98.38 97 ARG A N 1
ATOM 776 C CA . ARG A 1 97 ? 0.018 26.078 4.352 1 98.38 97 ARG A CA 1
ATOM 777 C C . ARG A 1 97 ? -0.235 26.516 5.789 1 98.38 97 ARG A C 1
ATOM 779 O O . ARG A 1 97 ? 0.659 27.047 6.445 1 98.38 97 ARG A O 1
ATOM 786 N N . PHE A 1 98 ? -1.461 26.281 6.191 1 98.69 98 PHE A N 1
ATOM 787 C CA . PHE A 1 98 ? -1.838 26.609 7.559 1 98.69 98 PHE A CA 1
ATOM 788 C C . PHE A 1 98 ? -0.943 25.891 8.562 1 98.69 98 PHE A C 1
ATOM 790 O O . PHE A 1 98 ? -0.422 26.516 9.492 1 98.69 98 PHE A O 1
ATOM 797 N N . LEU A 1 99 ? -0.661 24.609 8.352 1 98.81 99 LEU A N 1
ATOM 798 C CA . LEU A 1 99 ? 0.161 23.812 9.258 1 98.81 99 LEU A CA 1
ATOM 799 C C . LEU A 1 99 ? 1.617 24.266 9.211 1 98.81 99 LEU A C 1
ATOM 801 O O . LEU A 1 99 ? 2.312 24.25 10.227 1 98.81 99 LEU A O 1
ATOM 805 N N . ALA A 1 100 ? 2.098 24.656 8.023 1 98.69 100 ALA A N 1
ATOM 806 C CA . ALA A 1 100 ? 3.441 25.234 7.93 1 98.69 100 ALA A CA 1
ATOM 807 C C . ALA A 1 100 ? 3.564 26.484 8.781 1 98.69 100 ALA A C 1
ATOM 809 O O . ALA A 1 100 ? 4.574 26.688 9.461 1 98.69 100 ALA A O 1
ATOM 810 N N . ALA A 1 101 ? 2.547 27.359 8.758 1 98.69 101 ALA A N 1
ATOM 811 C CA . ALA A 1 101 ? 2.535 28.578 9.555 1 98.69 101 ALA A CA 1
ATOM 812 C C . ALA A 1 101 ? 2.555 28.25 11.047 1 98.69 101 ALA A C 1
ATOM 814 O O . ALA A 1 101 ? 3.318 28.844 11.812 1 98.69 101 ALA A O 1
ATOM 815 N N . VAL A 1 102 ? 1.724 27.281 11.453 1 98.75 102 VAL A N 1
ATOM 816 C CA . VAL A 1 102 ? 1.652 26.906 12.859 1 98.75 102 VAL A CA 1
ATOM 817 C C . VAL A 1 102 ? 3.008 26.391 13.32 1 98.75 102 VAL A C 1
ATOM 819 O O . VAL A 1 102 ? 3.494 26.766 14.391 1 98.75 102 VAL A O 1
ATOM 822 N N . LYS A 1 103 ? 3.576 25.531 12.5 1 98.38 103 LYS A N 1
ATOM 823 C CA . LYS A 1 103 ? 4.871 24.969 12.859 1 98.38 103 LYS A CA 1
ATOM 824 C C . LYS A 1 103 ? 5.914 26.062 13.086 1 98.38 103 LYS A C 1
ATOM 826 O O . LYS A 1 103 ? 6.727 25.969 14 1 98.38 103 LYS A O 1
ATOM 831 N N . ALA A 1 104 ? 5.883 27.109 12.273 1 98.06 104 ALA A N 1
ATOM 832 C CA . ALA A 1 104 ? 6.879 28.172 12.305 1 98.06 104 ALA A CA 1
ATOM 833 C C . ALA A 1 104 ? 6.605 29.141 13.461 1 98.06 104 ALA A C 1
ATOM 835 O O . ALA A 1 104 ? 7.539 29.625 14.102 1 98.06 104 ALA A O 1
ATOM 836 N N . LEU A 1 105 ? 5.367 29.406 13.781 1 98.12 105 LEU A N 1
ATOM 837 C CA . LEU A 1 105 ? 5.035 30.531 14.641 1 98.12 105 LEU A CA 1
ATOM 838 C C . LEU A 1 105 ? 4.566 30.062 16.016 1 98.12 105 LEU A C 1
ATOM 840 O O . LEU A 1 105 ? 4.562 30.844 16.969 1 98.12 105 LEU A O 1
ATOM 844 N N . ASP A 1 106 ? 4.125 28.812 16.094 1 97.56 106 ASP A N 1
ATOM 845 C CA . ASP A 1 106 ? 3.615 28.25 17.344 1 97.56 106 ASP A CA 1
ATOM 846 C C . ASP A 1 106 ? 3.863 26.734 17.406 1 97.56 106 ASP A C 1
ATOM 848 O O . ASP A 1 106 ? 2.922 25.953 17.547 1 97.56 106 ASP A O 1
ATOM 852 N N . SER A 1 107 ? 5.121 26.344 17.453 1 96.94 107 SER A N 1
ATOM 853 C CA . SER A 1 107 ? 5.543 24.953 17.328 1 96.94 107 SER A CA 1
ATOM 854 C C . SER A 1 107 ? 4.977 24.109 18.453 1 96.94 107 SER A C 1
ATOM 856 O O . SER A 1 107 ? 4.746 22.906 18.281 1 96.94 107 SER A O 1
ATOM 858 N N . GLY A 1 108 ? 4.699 24.703 19.562 1 97.38 108 GLY A N 1
ATOM 859 C CA . GLY A 1 108 ? 4.152 23.969 20.688 1 97.38 108 GLY A CA 1
ATOM 860 C C . GLY A 1 108 ? 2.748 23.453 20.453 1 97.38 108 GLY A C 1
ATOM 861 O O . GLY A 1 108 ? 2.297 22.516 21.125 1 97.38 108 GLY A O 1
ATOM 862 N N . LYS A 1 109 ? 2.047 24.062 19.438 1 98.31 109 LYS A N 1
ATOM 863 C CA . LYS A 1 109 ? 0.669 23.672 19.141 1 98.31 109 LYS A CA 1
ATOM 864 C C . LYS A 1 109 ? 0.575 22.969 17.797 1 98.31 109 LYS A C 1
ATOM 866 O O . LYS A 1 109 ? -0.523 22.656 17.328 1 98.31 109 LYS A O 1
ATOM 871 N N . TYR A 1 110 ? 1.711 22.641 17.234 1 98.5 110 TYR A N 1
ATOM 872 C CA . TYR A 1 110 ? 1.769 22.109 15.891 1 98.5 110 TYR A CA 1
ATOM 873 C C . TYR A 1 110 ? 1.08 20.75 15.812 1 98.5 110 TYR A C 1
ATOM 875 O O . TYR A 1 110 ? 0.237 20.531 14.938 1 98.5 110 TYR A O 1
ATOM 883 N N . GLU A 1 111 ? 1.403 19.875 16.734 1 98.31 111 GLU A N 1
ATOM 884 C CA . GLU A 1 111 ? 0.825 18.531 16.734 1 98.31 111 GLU A CA 1
ATOM 885 C C . GLU A 1 111 ? -0.68 18.578 16.984 1 98.31 111 GLU A C 1
ATOM 887 O O . GLU A 1 111 ? -1.441 17.859 16.344 1 98.31 111 GLU A O 1
ATOM 892 N N . ASP A 1 112 ? -1.1 19.438 17.828 1 98.69 112 ASP A N 1
ATOM 893 C CA . ASP A 1 112 ? -2.527 19.609 18.094 1 98.69 112 ASP A CA 1
ATOM 894 C C . ASP A 1 112 ? -3.252 20.125 16.844 1 98.69 112 ASP A C 1
ATOM 896 O O . ASP A 1 112 ? -4.375 19.719 16.562 1 98.69 112 ASP A O 1
ATOM 900 N N . ALA A 1 113 ? -2.619 21.062 16.188 1 98.81 113 ALA A N 1
ATOM 901 C CA . ALA A 1 113 ? -3.225 21.641 14.992 1 98.81 113 ALA A CA 1
ATOM 902 C C . ALA A 1 113 ? -3.369 20.578 13.891 1 98.81 113 ALA A C 1
ATOM 904 O O . ALA A 1 113 ? -4.406 20.516 13.227 1 98.81 113 ALA A O 1
ATOM 905 N N . ALA A 1 114 ? -2.314 19.797 13.688 1 98.75 114 ALA A N 1
ATOM 906 C CA . ALA A 1 114 ? -2.393 18.719 12.695 1 98.75 114 ALA A CA 1
ATOM 907 C C . ALA A 1 114 ? -3.516 17.734 13.031 1 98.75 114 ALA A C 1
ATOM 909 O O . ALA A 1 114 ? -4.363 17.438 12.188 1 98.75 114 ALA A O 1
ATOM 910 N N . ARG A 1 115 ? -3.57 17.344 14.273 1 98.25 115 ARG A N 1
ATOM 911 C CA . ARG A 1 115 ? -4.602 16.422 14.742 1 98.25 115 ARG A CA 1
ATOM 912 C C . ARG A 1 115 ? -5.996 17.016 14.523 1 98.25 115 ARG A C 1
ATOM 914 O O . ARG A 1 115 ? -6.898 16.312 14.055 1 98.25 115 ARG A O 1
ATOM 921 N N . GLU A 1 116 ? -6.133 18.234 14.859 1 98.56 116 GLU A N 1
ATOM 922 C CA . GLU A 1 116 ? -7.43 18.891 14.703 1 98.56 116 GLU A CA 1
ATOM 923 C C . GLU A 1 116 ? -7.84 18.953 13.234 1 98.56 116 GLU A C 1
ATOM 925 O O . GLU A 1 116 ? -9.023 18.812 12.914 1 98.56 116 GLU A O 1
ATOM 930 N N . THR A 1 117 ? -6.883 19.219 12.398 1 98.31 117 THR A N 1
ATOM 931 C CA . THR A 1 117 ? -7.172 19.281 10.969 1 98.31 117 THR A CA 1
ATOM 932 C C . THR A 1 117 ? -7.656 17.938 10.445 1 98.31 117 THR A C 1
ATOM 934 O O . THR A 1 117 ? -8.641 17.859 9.711 1 98.31 117 THR A O 1
ATOM 937 N N . TRP A 1 118 ? -7 16.844 10.867 1 97.75 118 TRP A N 1
ATOM 938 C CA . TRP A 1 118 ? -7.469 15.516 10.5 1 97.75 118 TRP A CA 1
ATOM 939 C C . TRP A 1 118 ? -8.859 15.25 11.07 1 97.75 118 TRP A C 1
ATOM 941 O O . TRP A 1 118 ? -9.734 14.719 10.375 1 97.75 118 TRP A O 1
ATOM 951 N N . ARG A 1 119 ? -9.031 15.562 12.32 1 97.19 119 ARG A N 1
ATOM 952 C CA . ARG A 1 119 ? -10.305 15.312 12.984 1 97.19 119 ARG A CA 1
ATOM 953 C C . ARG A 1 119 ? -11.445 15.992 12.234 1 97.19 119 ARG A C 1
ATOM 955 O O . ARG A 1 119 ? -12.492 15.383 12 1 97.19 119 ARG A O 1
ATOM 962 N N . ARG A 1 120 ? -11.227 17.234 11.914 1 96.5 120 ARG A N 1
ATOM 963 C CA . ARG A 1 120 ? -12.25 17.984 11.18 1 96.5 120 ARG A CA 1
ATOM 964 C C . ARG A 1 120 ? -12.586 17.297 9.859 1 96.5 120 ARG A C 1
ATOM 966 O O . ARG A 1 120 ? -13.758 17.062 9.562 1 96.5 120 ARG A O 1
ATOM 973 N N . LEU A 1 121 ? -11.57 16.922 9.117 1 95 121 LEU A N 1
ATOM 974 C CA . LEU A 1 121 ? -11.758 16.391 7.77 1 95 121 LEU A CA 1
ATOM 975 C C . LEU A 1 121 ? -12.336 14.977 7.812 1 95 121 LEU A C 1
ATOM 977 O O . LEU A 1 121 ? -13.281 14.664 7.09 1 95 121 LEU A O 1
ATOM 981 N N . TRP A 1 122 ? -11.82 14.109 8.75 1 95.69 122 TRP A N 1
ATOM 982 C CA . TRP A 1 122 ? -12.055 12.672 8.617 1 95.69 122 TRP A CA 1
ATOM 983 C C . TRP A 1 122 ? -12.977 12.172 9.727 1 95.69 122 TRP A C 1
ATOM 985 O O . TRP A 1 122 ? -13.398 11.008 9.711 1 95.69 122 TRP A O 1
ATOM 995 N N . ALA A 1 123 ? -13.312 13.008 10.68 1 94.88 123 ALA A N 1
ATOM 996 C CA . ALA A 1 123 ? -14.156 12.523 11.773 1 94.88 123 ALA A CA 1
ATOM 997 C C . ALA A 1 123 ? -15.414 13.375 11.906 1 94.88 123 ALA A C 1
ATOM 999 O O . ALA A 1 123 ? -16.469 12.875 12.32 1 94.88 123 ALA A O 1
ATOM 1000 N N . GLU A 1 124 ? -15.328 14.664 11.508 1 94.44 124 GLU A N 1
ATOM 1001 C CA . GLU A 1 124 ? -16.422 15.57 11.82 1 94.44 124 GLU A CA 1
ATOM 1002 C C . GLU A 1 124 ? -17.031 16.172 10.555 1 94.44 124 GLU A C 1
ATOM 1004 O O . GLU A 1 124 ? -18.031 16.891 10.617 1 94.44 124 GLU A O 1
ATOM 1009 N N . ASN A 1 125 ? -16.469 15.82 9.453 1 92.06 125 ASN A N 1
ATOM 1010 C CA . ASN A 1 125 ? -16.938 16.359 8.172 1 92.06 125 ASN A CA 1
ATOM 1011 C C . ASN A 1 125 ? -17 17.875 8.188 1 92.06 125 ASN A C 1
ATOM 1013 O O . ASN A 1 125 ? -18 18.469 7.805 1 92.06 125 ASN A O 1
ATOM 1017 N N . LEU A 1 126 ? -15.984 18.516 8.773 1 93.62 126 LEU A N 1
ATOM 1018 C CA . LEU A 1 126 ? -15.836 19.969 8.789 1 93.62 126 LEU A CA 1
ATOM 1019 C C . LEU A 1 126 ? -14.766 20.422 7.801 1 93.62 126 LEU A C 1
ATOM 1021 O O . LEU A 1 126 ? -13.906 19.625 7.402 1 93.62 126 LEU A O 1
ATOM 1025 N N . GLY A 1 127 ? -14.781 21.672 7.422 1 93.31 127 GLY A N 1
ATOM 1026 C CA . GLY A 1 127 ? -13.867 22.203 6.422 1 93.31 127 GLY A CA 1
ATOM 1027 C C . GLY A 1 127 ? -12.461 22.422 6.949 1 93.31 127 GLY A C 1
ATOM 1028 O O . GLY A 1 127 ? -12.273 22.703 8.133 1 93.31 127 GLY A O 1
ATOM 1029 N N . ILE A 1 128 ? -11.523 22.328 6.016 1 95.75 128 ILE A N 1
ATOM 1030 C CA . ILE A 1 128 ? -10.117 22.609 6.301 1 95.75 128 ILE A CA 1
ATOM 1031 C C . ILE A 1 128 ? -9.516 23.438 5.156 1 95.75 128 ILE A C 1
ATOM 1033 O O . ILE A 1 128 ? -8.352 23.25 4.805 1 95.75 128 ILE A O 1
ATOM 1037 N N . HIS A 1 129 ? -10.266 24.312 4.539 1 93.69 129 HIS A N 1
ATOM 1038 C CA . HIS A 1 129 ? -9.859 24.891 3.264 1 93.69 129 HIS A CA 1
ATOM 1039 C C . HIS A 1 129 ? -9.875 26.406 3.314 1 93.69 129 HIS A C 1
ATOM 1041 O O . HIS A 1 129 ? -9.109 27.062 2.604 1 93.69 129 HIS A O 1
ATOM 1047 N N . THR A 1 130 ? -10.75 26.969 4.117 1 93.94 130 THR A N 1
ATOM 1048 C CA . THR A 1 130 ? -10.992 28.406 4.07 1 93.94 130 THR A CA 1
ATOM 1049 C C . THR A 1 130 ? -10.398 29.109 5.293 1 93.94 130 THR A C 1
ATOM 1051 O O . THR A 1 130 ? -10.07 28.453 6.285 1 93.94 130 THR A O 1
ATOM 1054 N N . ASP A 1 131 ? -10.328 30.422 5.16 1 94.5 131 ASP A N 1
ATOM 1055 C CA . ASP A 1 131 ? -9.875 31.203 6.301 1 94.5 131 ASP A CA 1
ATOM 1056 C C . ASP A 1 131 ? -10.789 31 7.512 1 94.5 131 ASP A C 1
ATOM 1058 O O . ASP A 1 131 ? -10.32 31 8.648 1 94.5 131 ASP A O 1
ATOM 1062 N N . GLU A 1 132 ? -12.055 30.875 7.215 1 96.44 132 GLU A N 1
ATOM 1063 C CA . GLU A 1 132 ? -13.008 30.625 8.297 1 96.44 132 GLU A CA 1
ATOM 1064 C C . GLU A 1 132 ? -12.711 29.297 9 1 96.44 132 GLU A C 1
ATOM 1066 O O . GLU A 1 132 ? -12.773 29.219 10.227 1 96.44 132 GLU A O 1
ATOM 1071 N N . ASP A 1 133 ? -12.391 28.266 8.266 1 97.31 133 ASP A N 1
ATOM 1072 C CA . ASP A 1 133 ? -12.008 26.984 8.836 1 97.31 133 ASP A CA 1
ATOM 1073 C C . ASP A 1 133 ? -10.797 27.125 9.75 1 97.31 133 ASP A C 1
ATOM 1075 O O . ASP A 1 133 ? -10.789 26.609 10.875 1 97.31 133 ASP A O 1
ATOM 1079 N N . PHE A 1 134 ? -9.781 27.812 9.289 1 98.25 134 PHE A N 1
ATOM 1080 C CA . PHE A 1 134 ? -8.539 27.953 10.039 1 98.25 134 PHE A CA 1
ATOM 1081 C C . PHE A 1 134 ? -8.734 28.828 11.266 1 98.25 134 PHE A C 1
ATOM 1083 O O . PHE A 1 134 ? -8.102 28.625 12.297 1 98.25 134 PHE A O 1
ATOM 1090 N N . PHE A 1 135 ? -9.625 29.812 11.109 1 97.44 135 PHE A N 1
ATOM 1091 C CA . PHE A 1 135 ? -9.977 30.641 12.258 1 97.44 135 PHE A CA 1
ATOM 1092 C C . PHE A 1 135 ? -10.602 29.797 13.367 1 97.44 135 PHE A C 1
ATOM 1094 O O . PHE A 1 135 ? -10.281 29.969 14.539 1 97.44 135 PHE A O 1
ATOM 1101 N N . GLU A 1 136 ? -11.461 28.906 13.031 1 98.31 136 GLU A N 1
ATOM 1102 C CA . GLU A 1 136 ? -12.094 28.031 14.008 1 98.31 136 GLU A CA 1
ATOM 1103 C C . GLU A 1 136 ? -11.07 27.156 14.703 1 98.31 136 GLU A C 1
ATOM 1105 O O . GLU A 1 136 ? -11.125 26.969 15.922 1 98.31 136 GLU A O 1
ATOM 1110 N N . ILE A 1 137 ? -10.133 26.609 13.938 1 98.56 137 ILE A N 1
ATOM 1111 C CA . ILE A 1 137 ? -9.078 25.781 14.516 1 98.56 137 ILE A CA 1
ATOM 1112 C C . ILE A 1 137 ? -8.219 26.625 15.461 1 98.56 137 ILE A C 1
ATOM 1114 O O . ILE A 1 137 ? -7.922 26.188 16.578 1 98.56 137 ILE A O 1
ATOM 1118 N N . ALA A 1 138 ? -7.863 27.828 15 1 98.19 138 ALA A N 1
ATOM 1119 C CA . ALA A 1 138 ? -7.004 28.703 15.781 1 98.19 138 ALA A CA 1
ATOM 1120 C C . ALA A 1 138 ? -7.664 29.078 17.109 1 98.19 138 ALA A C 1
ATOM 1122 O O . ALA A 1 138 ? -7.004 29.125 18.141 1 98.19 138 ALA A O 1
ATOM 1123 N N . ASN A 1 139 ? -8.93 29.375 17.047 1 97.94 139 ASN A N 1
ATOM 1124 C CA . ASN A 1 139 ? -9.672 29.734 18.266 1 97.94 139 ASN A CA 1
ATOM 1125 C C . ASN A 1 139 ? -9.758 28.547 19.234 1 97.94 139 ASN A C 1
ATOM 1127 O O . ASN A 1 139 ? -9.562 28.719 20.438 1 97.94 139 ASN A O 1
ATOM 1131 N N . LYS A 1 140 ? -10.07 27.438 18.688 1 98.25 140 LYS A N 1
ATOM 1132 C CA . LYS A 1 140 ? -10.195 26.234 19.516 1 98.25 140 LYS A CA 1
ATOM 1133 C C . LYS A 1 140 ? -8.883 25.922 20.234 1 98.25 140 LYS A C 1
ATOM 1135 O O . LYS A 1 140 ? -8.898 25.516 21.391 1 98.25 140 LYS A O 1
ATOM 1140 N N . LEU A 1 141 ? -7.77 26.156 19.562 1 98.5 141 LEU A N 1
ATOM 1141 C CA . LEU A 1 141 ? -6.477 25.734 20.094 1 98.5 141 LEU A CA 1
ATOM 1142 C C . LEU A 1 141 ? -5.719 26.906 20.688 1 98.5 141 LEU A C 1
ATOM 1144 O O . LEU A 1 141 ? -4.609 26.734 21.203 1 98.5 141 LEU A O 1
ATOM 1148 N N . ASN A 1 142 ? -6.273 28.109 20.641 1 98.19 142 ASN A N 1
ATOM 1149 C CA . ASN A 1 142 ? -5.621 29.328 21.109 1 98.19 142 ASN A CA 1
ATOM 1150 C C . ASN A 1 142 ? -4.273 29.531 20.422 1 98.19 142 ASN A C 1
ATOM 1152 O O . ASN A 1 142 ? -3.254 29.719 21.078 1 98.19 142 ASN A O 1
ATOM 1156 N N . LEU A 1 143 ? -4.34 29.5 19.125 1 98 143 LEU A N 1
ATOM 1157 C CA . LEU A 1 143 ? -3.113 29.703 18.375 1 98 143 LEU A CA 1
ATOM 1158 C C . LEU A 1 143 ? -2.723 31.172 18.359 1 98 143 LEU A C 1
ATOM 1160 O O . LEU A 1 143 ? -3.57 32.031 18.562 1 98 143 LEU A O 1
ATOM 1164 N N . SER A 1 144 ? -1.498 31.406 18.109 1 94.62 144 SER A N 1
ATOM 1165 C CA . SER A 1 144 ? -1.021 32.781 17.953 1 94.62 144 SER A CA 1
ATOM 1166 C C . SER A 1 144 ? -1.8 33.531 16.891 1 94.62 144 SER A C 1
ATOM 1168 O O . SER A 1 144 ? -1.963 33.031 15.766 1 94.62 144 SER A O 1
ATOM 1170 N N . PRO A 1 145 ? -2.25 34.688 17.188 1 94.06 145 PRO A N 1
ATOM 1171 C CA . PRO A 1 145 ? -2.977 35.469 16.172 1 94.06 145 PRO A CA 1
ATOM 1172 C C . PRO A 1 145 ? -2.139 35.75 14.938 1 94.06 145 PRO A C 1
ATOM 1174 O O . PRO A 1 145 ? -2.689 36 13.859 1 94.06 145 PRO A O 1
ATOM 1177 N N . GLU A 1 146 ? -0.828 35.719 15.109 1 95.75 146 GLU A N 1
ATOM 1178 C CA . GLU A 1 146 ? 0.077 35.969 13.992 1 95.75 146 GLU A CA 1
ATOM 1179 C C . GLU A 1 146 ? -0.15 34.969 12.852 1 95.75 146 GLU A C 1
ATOM 1181 O O . GLU A 1 146 ? 0.032 35.312 11.68 1 95.75 146 GLU A O 1
ATOM 1186 N N . ILE A 1 147 ? -0.533 33.844 13.188 1 96.5 147 ILE A N 1
ATOM 1187 C CA . ILE A 1 147 ? -0.754 32.781 12.188 1 96.5 147 ILE A CA 1
ATOM 1188 C C . ILE A 1 147 ? -1.859 33.219 11.227 1 96.5 147 ILE A C 1
ATOM 1190 O O . ILE A 1 147 ? -1.655 33.25 10.008 1 96.5 147 ILE A O 1
ATOM 1194 N N . LEU A 1 148 ? -2.982 33.625 11.75 1 94.62 148 LEU A N 1
ATOM 1195 C CA . LEU A 1 148 ? -4.113 34.031 10.914 1 94.62 148 LEU A CA 1
ATOM 1196 C C . LEU A 1 148 ? -3.801 35.312 10.148 1 94.62 148 LEU A C 1
ATOM 1198 O O . LEU A 1 148 ? -4.203 35.469 9 1 94.62 148 LEU A O 1
ATOM 1202 N N . ASN A 1 149 ? -3.037 36.156 10.805 1 95.19 149 ASN A N 1
ATOM 1203 C CA . ASN A 1 149 ? -2.713 37.438 10.203 1 95.19 149 ASN A CA 1
ATOM 1204 C C . ASN A 1 149 ? -1.795 37.281 8.992 1 95.19 149 ASN A C 1
ATOM 1206 O O . ASN A 1 149 ? -1.767 38.156 8.109 1 95.19 149 ASN A O 1
ATOM 1210 N N . THR A 1 150 ? -1.094 36.188 8.938 1 95.31 150 THR A N 1
ATOM 1211 C CA . THR A 1 150 ? -0.093 36.062 7.883 1 95.31 150 THR A CA 1
ATOM 1212 C C . THR A 1 150 ? -0.451 34.906 6.938 1 95.31 150 THR A C 1
ATOM 1214 O O . THR A 1 150 ? 0.344 34.562 6.074 1 95.31 150 THR A O 1
ATOM 1217 N N . LEU A 1 151 ? -1.582 34.344 7.098 1 95 151 LEU A N 1
ATOM 1218 C CA . LEU A 1 151 ? -1.928 33.125 6.371 1 95 151 LEU A CA 1
ATOM 1219 C C . LEU A 1 151 ? -1.934 33.375 4.867 1 95 151 LEU A C 1
ATOM 1221 O O . LEU A 1 151 ? -1.663 32.438 4.082 1 95 151 LEU A O 1
ATOM 1225 N N . SER A 1 152 ? -2.215 34.562 4.418 1 94 152 SER A N 1
ATOM 1226 C CA . SER A 1 152 ? -2.271 34.875 3 1 94 152 SER A CA 1
ATOM 1227 C C . SER A 1 152 ? -0.879 35.156 2.438 1 94 152 SER A C 1
ATOM 1229 O O . SER A 1 152 ? -0.711 35.312 1.227 1 94 152 SER A O 1
ATOM 1231 N N . ASP A 1 153 ? 0.13 35.188 3.316 1 96.56 153 ASP A N 1
ATOM 1232 C CA . ASP A 1 153 ? 1.497 35.438 2.871 1 96.56 153 ASP A CA 1
ATOM 1233 C C . ASP A 1 153 ? 2.002 34.312 1.975 1 96.56 153 ASP A C 1
ATOM 1235 O O . ASP A 1 153 ? 1.759 33.156 2.25 1 96.56 153 ASP A O 1
ATOM 1239 N N . ASP A 1 154 ? 2.83 34.688 1.026 1 97.44 154 ASP A N 1
ATOM 1240 C CA . ASP A 1 154 ? 3.4 33.719 0.081 1 97.44 154 ASP A CA 1
ATOM 1241 C C . ASP A 1 154 ? 4.461 32.844 0.752 1 97.44 154 ASP A C 1
ATOM 1243 O O . ASP A 1 154 ? 4.82 31.797 0.235 1 97.44 154 ASP A O 1
ATOM 1247 N N . LYS A 1 155 ? 4.914 33.281 1.842 1 98.06 155 LYS A N 1
ATOM 1248 C CA . LYS A 1 155 ? 5.992 32.562 2.492 1 98.06 155 LYS A CA 1
ATOM 1249 C C . LYS A 1 155 ? 5.531 31.156 2.893 1 98.06 155 LYS A C 1
ATOM 1251 O O . LYS A 1 155 ? 6.332 30.219 2.914 1 98.06 155 LYS A O 1
ATOM 1256 N N . TRP A 1 156 ? 4.234 31.047 3.189 1 98.38 156 TRP A N 1
ATOM 1257 C CA . TRP A 1 156 ? 3.748 29.734 3.568 1 98.38 156 TRP A CA 1
ATOM 1258 C C . TRP A 1 156 ? 3.592 28.828 2.344 1 98.38 156 TRP A C 1
ATOM 1260 O O . TRP A 1 156 ? 3.783 27.625 2.426 1 98.38 156 TRP A O 1
ATOM 1270 N N . THR A 1 157 ? 3.229 29.438 1.167 1 98.38 157 THR A N 1
ATOM 1271 C CA . THR A 1 157 ? 3.291 28.703 -0.094 1 98.38 157 THR A CA 1
ATOM 1272 C C . THR A 1 157 ? 4.707 28.203 -0.358 1 98.38 157 THR A C 1
ATOM 1274 O O . THR A 1 157 ? 4.906 27.031 -0.677 1 98.38 157 THR A O 1
ATOM 1277 N N . THR A 1 158 ? 5.613 29.094 -0.184 1 98.69 158 THR A N 1
ATOM 1278 C CA . THR A 1 158 ? 7.012 28.75 -0.411 1 98.69 158 THR A CA 1
ATOM 1279 C C . THR A 1 158 ? 7.465 27.641 0.533 1 98.69 158 THR A C 1
ATOM 1281 O O . THR A 1 158 ? 8.195 26.734 0.129 1 98.69 158 THR A O 1
ATOM 1284 N N . ALA A 1 159 ? 7.004 27.719 1.775 1 98.69 159 ALA A N 1
ATOM 1285 C CA . ALA A 1 159 ? 7.371 26.719 2.766 1 98.69 159 ALA A CA 1
ATOM 1286 C C . ALA A 1 159 ? 6.887 25.328 2.342 1 98.69 159 ALA A C 1
ATOM 1288 O O . ALA A 1 159 ? 7.641 24.359 2.406 1 98.69 159 ALA A O 1
ATOM 1289 N N . VAL A 1 160 ? 5.652 25.203 1.899 1 98.75 160 VAL A N 1
ATOM 1290 C CA . VAL A 1 160 ? 5.098 23.922 1.491 1 98.75 160 VAL A CA 1
ATOM 1291 C C . VAL A 1 160 ? 5.809 23.422 0.231 1 98.75 160 VAL A C 1
ATOM 1293 O O . VAL A 1 160 ? 6.121 22.234 0.109 1 98.75 160 VAL A O 1
ATOM 1296 N N . VAL A 1 161 ? 6.086 24.328 -0.691 1 98.62 161 VAL A N 1
ATOM 1297 C CA . VAL A 1 161 ? 6.77 23.969 -1.93 1 98.62 161 VAL A CA 1
ATOM 1298 C C . VAL A 1 161 ? 8.172 23.453 -1.613 1 98.62 161 VAL A C 1
ATOM 1300 O O . VAL A 1 161 ? 8.625 22.469 -2.205 1 98.62 161 VAL A O 1
ATOM 1303 N N . GLU A 1 162 ? 8.852 24.125 -0.708 1 98.75 162 GLU A N 1
ATOM 1304 C CA . GLU A 1 162 ? 10.18 23.672 -0.301 1 98.75 162 GLU A CA 1
ATOM 1305 C C . GLU A 1 162 ? 10.117 22.312 0.399 1 98.75 162 GLU A C 1
ATOM 1307 O O . GLU A 1 162 ? 10.992 21.484 0.211 1 98.75 162 GLU A O 1
ATOM 1312 N N . ASN A 1 163 ? 9.102 22.141 1.255 1 98.81 163 ASN A N 1
ATOM 1313 C CA . ASN A 1 163 ? 8.898 20.828 1.858 1 98.81 163 ASN A CA 1
ATOM 1314 C C . ASN A 1 163 ? 8.711 19.75 0.798 1 98.81 163 ASN A C 1
ATOM 1316 O O . ASN A 1 163 ? 9.297 18.656 0.903 1 98.81 163 ASN A O 1
ATOM 1320 N N . ASN A 1 164 ? 7.855 20.062 -0.224 1 98.75 164 ASN A N 1
ATOM 1321 C CA . ASN A 1 164 ? 7.641 19.125 -1.316 1 98.75 164 ASN A CA 1
ATOM 1322 C C . ASN A 1 164 ? 8.945 18.766 -2.01 1 98.75 164 ASN A C 1
ATOM 1324 O O . ASN A 1 164 ? 9.211 17.578 -2.275 1 98.75 164 ASN A O 1
ATOM 1328 N N . LYS A 1 165 ? 9.734 19.781 -2.291 1 98.19 165 LYS A N 1
ATOM 1329 C CA . LYS A 1 165 ? 11.008 19.562 -2.963 1 98.19 165 LYS A CA 1
ATOM 1330 C C . LYS A 1 165 ? 11.914 18.641 -2.139 1 98.19 165 LYS A C 1
ATOM 1332 O O . LYS A 1 165 ? 12.539 17.734 -2.68 1 98.19 165 LYS A O 1
ATOM 1337 N N . SER A 1 166 ? 11.992 18.922 -0.866 1 98.19 166 SER A N 1
ATOM 1338 C CA . SER A 1 166 ? 12.805 18.094 0.026 1 98.19 166 SER A CA 1
ATOM 1339 C C . SER A 1 166 ? 12.336 16.641 0.019 1 98.19 166 SER A C 1
ATOM 1341 O O . SER A 1 166 ? 13.156 15.727 -0.01 1 98.19 166 SER A O 1
ATOM 1343 N N . ALA A 1 167 ? 11.031 16.422 0.07 1 98.31 167 ALA A N 1
ATOM 1344 C CA . ALA A 1 167 ? 10.469 15.07 0.051 1 98.31 167 ALA A CA 1
ATOM 1345 C C . ALA A 1 167 ? 10.789 14.359 -1.262 1 98.31 167 ALA A C 1
ATOM 1347 O O . ALA A 1 167 ? 11.156 13.18 -1.265 1 98.31 167 ALA A O 1
ATOM 1348 N N . ILE A 1 168 ? 10.633 15.062 -2.379 1 96.75 168 ILE A N 1
ATOM 1349 C CA . ILE A 1 168 ? 10.891 14.508 -3.701 1 96.75 168 ILE A CA 1
ATOM 1350 C C . ILE A 1 168 ? 12.359 14.102 -3.814 1 96.75 168 ILE A C 1
ATOM 1352 O O . ILE A 1 168 ? 12.68 13.055 -4.383 1 96.75 168 ILE A O 1
ATOM 1356 N N . GLU A 1 169 ? 13.242 14.93 -3.26 1 96.31 169 GLU A N 1
ATOM 1357 C CA . GLU A 1 169 ? 14.672 14.617 -3.262 1 96.31 169 GLU A CA 1
ATOM 1358 C C . GLU A 1 169 ? 14.961 13.328 -2.504 1 96.31 169 GLU A C 1
ATOM 1360 O O . GLU A 1 169 ? 15.961 12.656 -2.758 1 96.31 169 GLU A O 1
ATOM 1365 N N . LEU A 1 170 ? 14.094 13 -1.611 1 95.75 170 LEU A N 1
ATOM 1366 C CA . LEU A 1 170 ? 14.219 11.773 -0.839 1 95.75 170 LEU A CA 1
ATOM 1367 C C . LEU A 1 170 ? 13.414 10.641 -1.479 1 95.75 170 LEU A C 1
ATOM 1369 O O . LEU A 1 170 ? 13.117 9.641 -0.827 1 95.75 170 LEU A O 1
ATOM 1373 N N . ASN A 1 171 ? 12.938 10.844 -2.703 1 94.75 171 ASN A N 1
ATOM 1374 C CA . ASN A 1 171 ? 12.258 9.867 -3.547 1 94.75 171 ASN A CA 1
ATOM 1375 C C . ASN A 1 171 ? 10.844 9.586 -3.047 1 94.75 171 ASN A C 1
ATOM 1377 O O . ASN A 1 171 ? 10.297 8.508 -3.279 1 94.75 171 ASN A O 1
ATOM 1381 N N . CYS A 1 172 ? 10.281 10.484 -2.346 1 96.88 172 CYS A N 1
ATOM 1382 C CA . CYS A 1 172 ? 8.914 10.383 -1.853 1 96.88 172 CYS A CA 1
ATOM 1383 C C . CYS A 1 172 ? 7.918 10.344 -3.008 1 96.88 172 CYS A C 1
ATOM 1385 O O . CYS A 1 172 ? 7.98 11.172 -3.914 1 96.88 172 CYS A O 1
ATOM 1387 N N . PHE A 1 173 ? 7 9.391 -2.979 1 95.81 173 PHE A N 1
ATOM 1388 C CA . PHE A 1 173 ? 5.965 9.273 -4 1 95.81 173 PHE A CA 1
ATOM 1389 C C . PHE A 1 173 ? 4.582 9.219 -3.367 1 95.81 173 PHE A C 1
ATOM 1391 O O . PHE A 1 173 ? 3.57 9.156 -4.07 1 95.81 173 PHE A O 1
ATOM 1398 N N . GLY A 1 174 ? 4.512 9.133 -2.078 1 95.62 174 GLY A N 1
ATOM 1399 C CA . GLY A 1 174 ? 3.293 9.008 -1.297 1 95.62 174 GLY A CA 1
ATOM 1400 C C . GLY A 1 174 ? 3.508 9.25 0.186 1 95.62 174 GLY A C 1
ATOM 1401 O O . GLY A 1 174 ? 4.645 9.359 0.644 1 95.62 174 GLY A O 1
ATOM 1402 N N . VAL A 1 175 ? 2.434 9.32 0.923 1 97.62 175 VAL A N 1
ATOM 1403 C CA . VAL A 1 175 ? 2.521 9.633 2.346 1 97.62 175 VAL A CA 1
ATOM 1404 C C . VAL A 1 175 ? 1.668 8.648 3.145 1 97.62 175 VAL A C 1
ATOM 1406 O O . VAL A 1 175 ? 0.683 8.117 2.631 1 97.62 175 VAL A O 1
ATOM 1409 N N . PRO A 1 176 ? 2.027 8.445 4.43 1 98.56 176 PRO A N 1
ATOM 1410 C CA . PRO A 1 176 ? 3.172 9 5.156 1 98.56 176 PRO A CA 1
ATOM 1411 C C . PRO A 1 176 ? 4.508 8.453 4.66 1 98.56 176 PRO A C 1
ATOM 1413 O O . PRO A 1 176 ? 4.629 7.246 4.414 1 98.56 176 PRO A O 1
ATOM 1416 N N . TRP A 1 177 ? 5.41 9.297 4.383 1 98.75 177 TRP A N 1
ATOM 1417 C CA . TRP A 1 177 ? 6.781 8.969 4.016 1 98.75 177 TRP A CA 1
ATOM 1418 C C . TRP A 1 177 ? 7.734 9.211 5.18 1 98.75 177 TRP A C 1
ATOM 1420 O O . TRP A 1 177 ? 7.809 10.328 5.703 1 98.75 177 TRP A O 1
ATOM 1430 N N . MET A 1 178 ? 8.484 8.227 5.59 1 98.56 178 MET A N 1
ATOM 1431 C CA . MET A 1 178 ? 9.273 8.32 6.82 1 98.56 178 MET A CA 1
ATOM 1432 C C . MET A 1 178 ? 10.742 8.039 6.547 1 98.56 178 MET A C 1
ATOM 1434 O O . MET A 1 178 ? 11.094 6.957 6.074 1 98.56 178 MET A O 1
ATOM 1438 N N . ASN A 1 179 ? 11.531 8.984 6.723 1 98.06 179 ASN A N 1
ATOM 1439 C CA . ASN A 1 179 ? 12.984 8.844 6.711 1 98.06 179 ASN A CA 1
ATOM 1440 C C . ASN A 1 179 ? 13.539 8.664 8.117 1 98.06 179 ASN A C 1
ATOM 1442 O O . ASN A 1 179 ? 13.297 9.492 9 1 98.06 179 ASN A O 1
ATOM 1446 N N . VAL A 1 180 ? 14.305 7.621 8.352 1 97.06 180 VAL A N 1
ATOM 1447 C CA . VAL A 1 180 ? 14.75 7.27 9.695 1 97.06 180 VAL A CA 1
ATOM 1448 C C . VAL A 1 180 ? 16.266 7.121 9.719 1 97.06 180 VAL A C 1
ATOM 1450 O O . VAL A 1 180 ? 16.859 6.555 8.797 1 97.06 180 VAL A O 1
ATOM 1453 N N . THR A 1 181 ? 16.891 7.727 10.609 1 96.06 181 THR A N 1
ATOM 1454 C CA . THR A 1 181 ? 18.297 7.5 10.969 1 96.06 181 THR A CA 1
ATOM 1455 C C . THR A 1 181 ? 18.391 6.871 12.359 1 96.06 181 THR A C 1
ATOM 1457 O O . THR A 1 181 ? 17.812 7.383 13.32 1 96.06 181 THR A O 1
ATOM 1460 N N . ASN A 1 182 ? 19.062 5.75 12.445 1 94.5 182 ASN A N 1
ATOM 1461 C CA . ASN A 1 182 ? 19.125 5.086 13.742 1 94.5 182 ASN A CA 1
ATOM 1462 C C . ASN A 1 182 ? 20.375 5.496 14.516 1 94.5 182 ASN A C 1
ATOM 1464 O O . ASN A 1 182 ? 21.094 6.422 14.117 1 94.5 182 ASN A O 1
ATOM 1468 N N . GLN A 1 183 ? 20.625 4.836 15.648 1 91.94 183 GLN A N 1
ATOM 1469 C CA . GLN A 1 183 ? 21.688 5.227 16.578 1 91.94 183 GLN A CA 1
ATOM 1470 C C . GLN A 1 183 ? 23.062 4.996 15.961 1 91.94 183 GLN A C 1
ATOM 1472 O O . GLN A 1 183 ? 24.031 5.668 16.328 1 91.94 183 GLN A O 1
ATOM 1477 N N . SER A 1 184 ? 23.172 4.086 15 1 92.69 184 SER A N 1
ATOM 1478 C CA . SER A 1 184 ? 24.438 3.779 14.328 1 92.69 184 SER A CA 1
ATOM 1479 C C . SER A 1 184 ? 24.609 4.617 13.07 1 92.69 184 SER A C 1
ATOM 1481 O O . SER A 1 184 ? 25.469 4.32 12.234 1 92.69 184 SER A O 1
ATOM 1483 N N . ASP A 1 185 ? 23.688 5.492 12.773 1 92.88 185 ASP A N 1
ATOM 1484 C CA . ASP A 1 185 ? 23.719 6.445 11.672 1 92.88 185 ASP A CA 1
ATOM 1485 C C . ASP A 1 185 ? 23.406 5.762 10.344 1 92.88 185 ASP A C 1
ATOM 1487 O O . ASP A 1 185 ? 23.859 6.207 9.281 1 92.88 185 ASP A O 1
ATOM 1491 N N . ASN A 1 186 ? 22.75 4.641 10.484 1 94.19 186 ASN A N 1
ATOM 1492 C CA . ASN A 1 186 ? 22.188 4.039 9.289 1 94.19 186 ASN A CA 1
ATOM 1493 C C . ASN A 1 186 ? 20.859 4.703 8.898 1 94.19 186 ASN A C 1
ATOM 1495 O O . ASN A 1 186 ? 20.125 5.18 9.766 1 94.19 186 ASN A O 1
ATOM 1499 N N . ASN A 1 187 ? 20.594 4.758 7.629 1 94.88 187 ASN A N 1
ATOM 1500 C CA . ASN A 1 187 ? 19.391 5.383 7.121 1 94.88 187 ASN A CA 1
ATOM 1501 C C . ASN A 1 187 ? 18.438 4.352 6.504 1 94.88 187 ASN A C 1
ATOM 1503 O O . ASN A 1 187 ? 18.891 3.355 5.938 1 94.88 187 ASN A O 1
ATOM 1507 N N . ALA A 1 188 ? 17.219 4.578 6.672 1 94.94 188 ALA A N 1
ATOM 1508 C CA . ALA A 1 188 ? 16.156 3.791 6.043 1 94.94 188 ALA A CA 1
ATOM 1509 C C . ALA A 1 188 ? 14.953 4.656 5.711 1 94.94 188 ALA A C 1
ATOM 1511 O O . ALA A 1 188 ? 14.797 5.75 6.266 1 94.94 188 ALA A O 1
ATOM 1512 N N . VAL A 1 189 ? 14.188 4.184 4.773 1 96.44 189 VAL A N 1
ATOM 1513 C CA . VAL A 1 189 ? 12.945 4.855 4.387 1 96.44 189 VAL A CA 1
ATOM 1514 C C . VAL A 1 189 ? 11.781 3.875 4.473 1 96.44 189 VAL A C 1
ATOM 1516 O O . VAL A 1 189 ? 11.945 2.682 4.207 1 96.44 189 VAL A O 1
ATOM 1519 N N . PHE A 1 190 ? 10.711 4.371 4.906 1 97.38 190 PHE A N 1
ATOM 1520 C CA . PHE A 1 190 ? 9.484 3.584 4.996 1 97.38 190 PHE A CA 1
ATOM 1521 C C . PHE A 1 190 ? 8.297 4.367 4.441 1 97.38 190 PHE A C 1
ATOM 1523 O O . PHE A 1 190 ? 8.188 5.574 4.66 1 97.38 190 PHE A O 1
ATOM 1530 N N . PHE A 1 191 ? 7.496 3.721 3.713 1 97.69 191 PHE A N 1
ATOM 1531 C CA . PHE A 1 191 ? 6.258 4.285 3.189 1 97.69 191 PHE A CA 1
ATOM 1532 C C . PHE A 1 191 ? 5.047 3.57 3.777 1 97.69 191 PHE A C 1
ATOM 1534 O O . PHE A 1 191 ? 4.922 2.348 3.666 1 97.69 191 PHE A O 1
ATOM 1541 N N . GLY A 1 192 ? 4.152 4.391 4.398 1 96.88 192 GLY A N 1
ATOM 1542 C CA . GLY A 1 192 ? 2.896 3.83 4.871 1 96.88 192 GLY A CA 1
ATOM 1543 C C . GLY A 1 192 ? 2.883 3.57 6.363 1 96.88 192 GLY A C 1
ATOM 1544 O O . GLY A 1 192 ? 3.893 3.156 6.938 1 96.88 192 GLY A O 1
ATOM 1545 N N . SER A 1 193 ? 1.679 3.715 6.93 1 96.75 193 SER A N 1
ATOM 1546 C CA . SER A 1 193 ? 1.522 3.51 8.367 1 96.75 193 SER A CA 1
ATOM 1547 C C . SER A 1 193 ? 1.667 2.037 8.734 1 96.75 193 SER A C 1
ATOM 1549 O O . SER A 1 193 ? 1.918 1.703 9.891 1 96.75 193 SER A O 1
ATOM 1551 N N . ASP A 1 194 ? 1.525 1.167 7.789 1 93.69 194 ASP A N 1
ATOM 1552 C CA . ASP A 1 194 ? 1.632 -0.268 8.031 1 93.69 194 ASP A CA 1
ATOM 1553 C C . ASP A 1 194 ? 3.088 -0.688 8.219 1 93.69 194 ASP A C 1
ATOM 1555 O O . ASP A 1 194 ? 3.369 -1.82 8.617 1 93.69 194 ASP A O 1
ATOM 1559 N N . ARG A 1 195 ? 3.99 0.194 8.039 1 96.19 195 ARG A N 1
ATOM 1560 C CA . ARG A 1 195 ? 5.406 -0.141 8.156 1 96.19 195 ARG A CA 1
ATOM 1561 C C . ARG A 1 195 ? 5.965 0.302 9.508 1 96.19 195 ARG A C 1
ATOM 1563 O O . ARG A 1 195 ? 7.156 0.147 9.773 1 96.19 195 ARG A O 1
ATOM 1570 N N . LEU A 1 196 ? 5.137 0.872 10.406 1 94.94 196 LEU A N 1
ATOM 1571 C CA . LEU A 1 196 ? 5.578 1.437 11.68 1 94.94 196 LEU A CA 1
ATOM 1572 C C . LEU A 1 196 ? 6.305 0.389 12.516 1 94.94 196 LEU A C 1
ATOM 1574 O O . LEU A 1 196 ? 7.336 0.682 13.117 1 94.94 196 LEU A O 1
ATOM 1578 N N . PRO A 1 197 ? 5.855 -0.911 12.562 1 90.56 197 PRO A N 1
ATOM 1579 C CA . PRO A 1 197 ? 6.613 -1.901 13.328 1 90.56 197 PRO A CA 1
ATOM 1580 C C . PRO A 1 197 ? 8.055 -2.039 12.859 1 90.56 197 PRO A C 1
ATOM 1582 O O . PRO A 1 197 ? 8.953 -2.279 13.664 1 90.56 197 PRO A O 1
ATOM 1585 N N . PHE A 1 198 ? 8.25 -1.744 11.641 1 91.69 198 PHE A N 1
ATOM 1586 C CA . PHE A 1 198 ? 9.586 -1.868 11.094 1 91.69 198 PHE A CA 1
ATOM 1587 C C . PHE A 1 198 ? 10.414 -0.622 11.391 1 91.69 198 PHE A C 1
ATOM 1589 O O . PHE A 1 198 ? 11.633 -0.702 11.547 1 91.69 198 PHE A O 1
ATOM 1596 N N . VAL A 1 199 ? 9.727 0.441 11.391 1 94.56 199 VAL A N 1
ATOM 1597 C CA . VAL A 1 199 ? 10.383 1.68 11.797 1 94.56 199 VAL A CA 1
ATOM 1598 C C . VAL A 1 199 ? 10.984 1.515 13.195 1 94.56 199 VAL A C 1
ATOM 1600 O O . VAL A 1 199 ? 12.156 1.836 13.414 1 94.56 199 VAL A O 1
ATOM 1603 N N . TYR A 1 200 ? 10.242 0.893 14.102 1 93.88 200 TYR A N 1
ATOM 1604 C CA . TYR A 1 200 ? 10.68 0.751 15.484 1 93.88 200 TYR A CA 1
ATOM 1605 C C . TYR A 1 200 ? 11.805 -0.27 15.602 1 93.88 200 TYR A C 1
ATOM 1607 O O . TYR A 1 200 ? 12.75 -0.083 16.375 1 93.88 200 TYR A O 1
ATOM 1615 N N . LYS A 1 201 ? 11.695 -1.352 14.828 1 91.19 201 LYS A N 1
ATOM 1616 C CA . LYS A 1 201 ? 12.773 -2.332 14.797 1 91.19 201 LYS A CA 1
ATOM 1617 C C . LYS A 1 201 ? 14.07 -1.701 14.305 1 91.19 201 LYS A C 1
ATOM 1619 O O . LYS A 1 201 ? 15.148 -1.978 14.852 1 91.19 201 LYS A O 1
ATOM 1624 N N . PHE A 1 202 ? 13.977 -0.883 13.305 1 93.25 202 PHE A N 1
ATOM 1625 C CA . PHE A 1 202 ? 15.148 -0.224 12.742 1 93.25 202 PHE A CA 1
ATOM 1626 C C . PHE A 1 202 ? 15.758 0.756 13.742 1 93.25 202 PHE A C 1
ATOM 1628 O O . PHE A 1 202 ? 16.984 0.838 13.875 1 93.25 202 PHE A O 1
ATOM 1635 N N . LEU A 1 203 ? 14.859 1.483 14.398 1 92.94 203 LEU A N 1
ATOM 1636 C CA . LEU A 1 203 ? 15.328 2.457 15.383 1 92.94 203 LEU A CA 1
ATOM 1637 C C . LEU A 1 203 ? 16.109 1.77 16.5 1 92.94 203 LEU A C 1
ATOM 1639 O O . LEU A 1 203 ? 17.062 2.342 17.047 1 92.94 203 LEU A O 1
ATOM 1643 N N . ASN A 1 204 ? 15.742 0.527 16.797 1 86.81 204 ASN A N 1
ATOM 1644 C CA . ASN A 1 204 ? 16.375 -0.205 17.891 1 86.81 204 ASN A CA 1
ATOM 1645 C C . ASN A 1 204 ? 17.547 -1.05 17.406 1 86.81 204 ASN A C 1
ATOM 1647 O O . ASN A 1 204 ? 18.25 -1.659 18.203 1 86.81 204 ASN A O 1
ATOM 1651 N N . SER A 1 205 ? 17.531 -1.198 16.172 1 74.88 205 SER A N 1
ATOM 1652 C CA . SER A 1 205 ? 18.562 -2.08 15.633 1 74.88 205 SER A CA 1
ATOM 1653 C C . SER A 1 205 ? 19.953 -1.456 15.758 1 74.88 205 SER A C 1
ATOM 1655 O O . SER A 1 205 ? 20.094 -0.238 15.648 1 74.88 205 SER A O 1
ATOM 1657 N N . ASN A 1 206 ? 20.797 -2.119 16.578 1 58.75 206 ASN A N 1
ATOM 1658 C CA . ASN A 1 206 ? 22.219 -1.769 16.625 1 58.75 206 ASN A CA 1
ATOM 1659 C C . ASN A 1 206 ? 22.938 -2.191 15.344 1 58.75 206 ASN A C 1
ATOM 1661 O O . ASN A 1 206 ? 24.156 -1.989 15.211 1 58.75 206 ASN A O 1
ATOM 1665 N N . PHE A 1 207 ? 22.25 -2.92 14.406 1 44.19 207 PHE A N 1
ATOM 1666 C CA . PHE A 1 207 ? 22.969 -3.361 13.227 1 44.19 207 PHE A CA 1
ATOM 1667 C C . PHE A 1 207 ? 22.469 -2.652 11.977 1 44.19 207 PHE A C 1
ATOM 1669 O O . PHE A 1 207 ? 21.297 -2.279 11.898 1 44.19 207 PHE A O 1
ATOM 1676 N N . MET B 1 1 ? -18.984 -22.203 6.625 1 83.81 1 MET B N 1
ATOM 1677 C CA . MET B 1 1 ? -17.562 -22.469 6.781 1 83.81 1 MET B CA 1
ATOM 1678 C C . MET B 1 1 ? -16.719 -21.297 6.281 1 83.81 1 MET B C 1
ATOM 1680 O O . MET B 1 1 ? -17.047 -20.703 5.246 1 83.81 1 MET B O 1
ATOM 1684 N N . SER B 1 2 ? -15.773 -20.781 7.016 1 92.25 2 SER B N 1
ATOM 1685 C CA . SER B 1 2 ? -14.906 -19.656 6.664 1 92.25 2 SER B CA 1
ATOM 1686 C C . SER B 1 2 ? -14.062 -19.969 5.438 1 92.25 2 SER B C 1
ATOM 1688 O O . SER B 1 2 ? -13.648 -21.109 5.242 1 92.25 2 SER B O 1
ATOM 1690 N N . ARG B 1 3 ? -13.953 -19 4.57 1 96.06 3 ARG B N 1
ATOM 1691 C CA . ARG B 1 3 ? -13.164 -19.203 3.359 1 96.06 3 ARG B CA 1
ATOM 1692 C C . ARG B 1 3 ? -12.375 -17.938 3.008 1 96.06 3 ARG B C 1
ATOM 1694 O O . ARG B 1 3 ? -12.805 -16.828 3.303 1 96.06 3 ARG B O 1
ATOM 1701 N N . LEU B 1 4 ? -11.289 -18.172 2.398 1 97.81 4 LEU B N 1
ATOM 1702 C CA . LEU B 1 4 ? -10.406 -17.109 1.912 1 97.81 4 LEU B CA 1
ATOM 1703 C C . LEU B 1 4 ? -9.945 -17.406 0.488 1 97.81 4 LEU B C 1
ATOM 1705 O O . LEU B 1 4 ? -9.43 -18.484 0.205 1 97.81 4 LEU B O 1
ATOM 1709 N N . THR B 1 5 ? -10.258 -16.531 -0.396 1 98.44 5 THR B N 1
ATOM 1710 C CA . THR B 1 5 ? -9.711 -16.562 -1.747 1 98.44 5 THR B CA 1
ATOM 1711 C C . THR B 1 5 ? -8.633 -15.492 -1.913 1 98.44 5 THR B C 1
ATOM 1713 O O . THR B 1 5 ? -8.867 -14.32 -1.621 1 98.44 5 THR B O 1
ATOM 1716 N N . CYS B 1 6 ? -7.5 -15.891 -2.332 1 98.81 6 CYS B N 1
ATOM 1717 C CA . CYS B 1 6 ? -6.391 -14.977 -2.578 1 98.81 6 CYS B CA 1
ATOM 1718 C C . CYS B 1 6 ? -6.035 -14.938 -4.059 1 98.81 6 CYS B C 1
ATOM 1720 O O . CYS B 1 6 ? -5.531 -15.922 -4.605 1 98.81 6 CYS B O 1
ATOM 1722 N N . PHE B 1 7 ? -6.305 -13.867 -4.719 1 98.94 7 PHE B N 1
ATOM 1723 C CA . PHE B 1 7 ? -5.84 -13.625 -6.078 1 98.94 7 PHE B CA 1
ATOM 1724 C C . PHE B 1 7 ? -4.387 -13.156 -6.078 1 98.94 7 PHE B C 1
ATOM 1726 O O . PHE B 1 7 ? -4.02 -12.266 -5.312 1 98.94 7 PHE B O 1
ATOM 1733 N N . PHE B 1 8 ? -3.582 -13.805 -6.953 1 98.88 8 PHE B N 1
ATOM 1734 C CA . PHE B 1 8 ? -2.158 -13.492 -6.883 1 98.88 8 PHE B CA 1
ATOM 1735 C C . PHE B 1 8 ? -1.532 -13.523 -8.273 1 98.88 8 PHE B C 1
ATOM 1737 O O . PHE B 1 8 ? -2.109 -14.078 -9.211 1 98.88 8 PHE B O 1
ATOM 1744 N N . ASP B 1 9 ? -0.45 -12.859 -8.438 1 98.62 9 ASP B N 1
ATOM 1745 C CA . ASP B 1 9 ? 0.472 -12.891 -9.562 1 98.62 9 ASP B CA 1
ATOM 1746 C C . ASP B 1 9 ? 1.914 -13.062 -9.094 1 98.62 9 ASP B C 1
ATOM 1748 O O . ASP B 1 9 ? 2.352 -12.383 -8.156 1 98.62 9 ASP B O 1
ATOM 1752 N N . VAL B 1 10 ? 2.643 -13.922 -9.727 1 97.75 10 VAL B N 1
ATOM 1753 C CA . VAL B 1 10 ? 4.004 -14.219 -9.297 1 97.75 10 VAL B CA 1
ATOM 1754 C C . VAL B 1 10 ? 4.91 -13.016 -9.57 1 97.75 10 VAL B C 1
ATOM 1756 O O . VAL B 1 10 ? 6.039 -12.961 -9.078 1 97.75 10 VAL B O 1
ATOM 1759 N N . ALA B 1 11 ? 4.41 -12.023 -10.312 1 95.25 11 ALA B N 1
ATOM 1760 C CA . ALA B 1 11 ? 5.141 -10.781 -10.523 1 95.25 11 ALA B CA 1
ATOM 1761 C C . ALA B 1 11 ? 5.367 -10.047 -9.211 1 95.25 11 ALA B C 1
ATOM 1763 O O . ALA B 1 11 ? 6.305 -9.258 -9.086 1 95.25 11 ALA B O 1
ATOM 1764 N N . SER B 1 12 ? 4.527 -10.266 -8.266 1 95.88 12 SER B N 1
ATOM 1765 C CA . SER B 1 12 ? 4.594 -9.547 -6.992 1 95.88 12 SER B CA 1
ATOM 1766 C C . SER B 1 12 ? 5.266 -10.391 -5.914 1 95.88 12 SER B C 1
ATOM 1768 O O . SER B 1 12 ? 4.738 -11.43 -5.512 1 95.88 12 SER B O 1
ATOM 1770 N N . PRO B 1 13 ? 6.383 -9.922 -5.355 1 95.94 13 PRO B N 1
ATOM 1771 C CA . PRO B 1 13 ? 6.957 -10.641 -4.215 1 95.94 13 PRO B CA 1
ATOM 1772 C C . PRO B 1 13 ? 6.043 -10.633 -2.994 1 95.94 13 PRO B C 1
ATOM 1774 O O . PRO B 1 13 ? 6.113 -11.539 -2.16 1 95.94 13 PRO B O 1
ATOM 1777 N N . TYR B 1 14 ? 5.195 -9.641 -2.871 1 96.94 14 TYR B N 1
ATOM 1778 C CA . TYR B 1 14 ? 4.285 -9.547 -1.736 1 96.94 14 TYR B CA 1
ATOM 1779 C C . TYR B 1 14 ? 3.25 -10.664 -1.774 1 96.94 14 TYR B C 1
ATOM 1781 O O . TYR B 1 14 ? 2.752 -11.094 -0.731 1 96.94 14 TYR B O 1
ATOM 1789 N N . CYS B 1 15 ? 2.928 -11.078 -2.998 1 98.44 15 CYS B N 1
ATOM 1790 C CA . CYS B 1 15 ? 2.068 -12.25 -3.115 1 98.44 15 CYS B CA 1
ATOM 1791 C C . CYS B 1 15 ? 2.762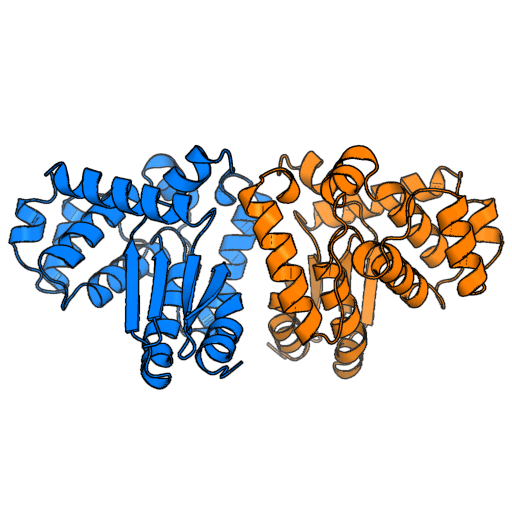 -13.492 -2.562 1 98.44 15 CYS B C 1
ATOM 1793 O O . CYS B 1 15 ? 2.113 -14.359 -1.979 1 98.44 15 CYS B O 1
ATOM 1795 N N . TRP B 1 16 ? 4.086 -13.602 -2.777 1 98.19 16 TRP B N 1
ATOM 1796 C CA . TRP B 1 16 ? 4.844 -14.719 -2.221 1 98.19 16 TRP B CA 1
ATOM 1797 C C . TRP B 1 16 ? 4.801 -14.703 -0.697 1 98.19 16 TRP B C 1
ATOM 1799 O O . TRP B 1 16 ? 4.582 -15.734 -0.063 1 98.19 16 TRP B O 1
ATOM 1809 N N . PHE B 1 17 ? 4.977 -13.477 -0.082 1 97.81 17 PHE B N 1
ATOM 1810 C CA . PHE B 1 17 ? 4.906 -13.336 1.368 1 97.81 17 PHE B CA 1
ATOM 1811 C C . PHE B 1 17 ? 3.549 -13.781 1.892 1 97.81 17 PHE B C 1
ATOM 1813 O O . PHE B 1 17 ? 3.471 -14.578 2.828 1 97.81 17 PHE B O 1
ATOM 1820 N N . ALA B 1 18 ? 2.553 -13.273 1.238 1 98.12 18 ALA B N 1
ATOM 1821 C CA . ALA B 1 18 ? 1.196 -13.617 1.654 1 98.12 18 ALA B CA 1
ATOM 1822 C C . ALA B 1 18 ? 0.941 -15.109 1.497 1 98.12 18 ALA B C 1
ATOM 1824 O O . ALA B 1 18 ? 0.33 -15.742 2.367 1 98.12 18 ALA B O 1
ATOM 1825 N N . PHE B 1 19 ? 1.399 -15.656 0.392 1 98.25 19 PHE B N 1
ATOM 1826 C CA . PHE B 1 19 ? 1.21 -17.062 0.059 1 98.25 19 PHE B CA 1
ATOM 1827 C C . PHE B 1 19 ? 1.747 -17.953 1.169 1 98.25 19 PHE B C 1
ATOM 1829 O O . PHE B 1 19 ? 1.025 -18.812 1.69 1 98.25 19 PHE B O 1
ATOM 1836 N N . GLU B 1 20 ? 2.967 -17.719 1.62 1 97.56 20 GLU B N 1
ATOM 1837 C CA . GLU B 1 20 ? 3.59 -18.547 2.656 1 97.56 20 GLU B CA 1
ATOM 1838 C C . GLU B 1 20 ? 2.879 -18.375 3.996 1 97.56 20 GLU B C 1
ATOM 1840 O O . GLU B 1 20 ? 2.635 -19.359 4.703 1 97.56 20 GLU B O 1
ATOM 1845 N N . GLU B 1 21 ? 2.555 -17.188 4.285 1 96.62 21 GLU B N 1
ATOM 1846 C CA . GLU B 1 21 ? 1.924 -16.922 5.57 1 96.62 21 GLU B CA 1
ATOM 1847 C C . GLU B 1 21 ? 0.513 -17.5 5.629 1 96.62 21 GLU B C 1
ATOM 1849 O O . GLU B 1 21 ? 0.095 -18.031 6.66 1 96.62 21 GLU B O 1
ATOM 1854 N N . LEU B 1 22 ? -0.2 -17.359 4.539 1 97.56 22 LEU B N 1
ATOM 1855 C CA . LEU B 1 22 ? -1.564 -17.875 4.5 1 97.56 22 LEU B CA 1
ATOM 1856 C C . LEU B 1 22 ? -1.573 -19.391 4.609 1 97.56 22 LEU B C 1
ATOM 1858 O O . LEU B 1 22 ? -2.418 -19.969 5.305 1 97.56 22 LEU B O 1
ATOM 1862 N N . LEU B 1 23 ? -0.66 -20.094 3.914 1 96.62 23 LEU B N 1
ATOM 1863 C CA . LEU B 1 23 ? -0.571 -21.547 3.975 1 96.62 23 LEU B CA 1
ATOM 1864 C C . LEU B 1 23 ? -0.302 -22.016 5.402 1 96.62 23 LEU B C 1
ATOM 1866 O O . LEU B 1 23 ? -0.815 -23.047 5.824 1 96.62 23 LEU B O 1
ATOM 1870 N N . LYS B 1 24 ? 0.424 -21.219 6.133 1 94.31 24 LYS B N 1
ATOM 1871 C CA . LYS B 1 24 ? 0.789 -21.578 7.504 1 94.31 24 LYS B CA 1
ATOM 1872 C C . LYS B 1 24 ? -0.356 -21.281 8.469 1 94.31 24 LYS B C 1
ATOM 1874 O O . LYS B 1 24 ? -0.601 -22.062 9.398 1 94.31 24 LYS B O 1
ATOM 1879 N N . SER B 1 25 ? -1.116 -20.266 8.281 1 93.06 25 SER B N 1
ATOM 1880 C CA . SER B 1 25 ? -1.971 -19.719 9.328 1 93.06 25 SER B CA 1
ATOM 1881 C C . SER B 1 25 ? -3.436 -20.078 9.094 1 93.06 25 SER B C 1
ATOM 1883 O O . SER B 1 25 ? -4.176 -20.344 10.039 1 93.06 25 SER B O 1
ATOM 1885 N N . VAL B 1 26 ? -3.867 -20.062 7.852 1 91.06 26 VAL B N 1
ATOM 1886 C CA . VAL B 1 26 ? -5.293 -20.141 7.551 1 91.06 26 VAL B CA 1
ATOM 1887 C C . VAL B 1 26 ? -5.867 -21.453 8.062 1 91.06 26 VAL B C 1
ATOM 1889 O O . VAL B 1 26 ? -6.949 -21.484 8.648 1 91.06 26 VAL B O 1
ATOM 1892 N N . PRO B 1 27 ? -5.156 -22.594 7.879 1 86.56 27 PRO B N 1
ATOM 1893 C CA . PRO B 1 27 ? -5.699 -23.844 8.391 1 86.56 27 PRO B CA 1
ATOM 1894 C C . PRO B 1 27 ? -5.91 -23.828 9.906 1 86.56 27 PRO B C 1
ATOM 1896 O O . PRO B 1 27 ? -6.812 -24.5 10.414 1 86.56 27 PRO B O 1
ATOM 1899 N N . LYS B 1 28 ? -5.242 -23.031 10.648 1 89.81 28 LYS B N 1
ATOM 1900 C CA . LYS B 1 28 ? -5.387 -22.906 12.102 1 89.81 28 LYS B CA 1
ATOM 1901 C C . LYS B 1 28 ? -6.688 -22.203 12.469 1 89.81 28 LYS B C 1
ATOM 1903 O O . LYS B 1 28 ? -7.148 -22.297 13.602 1 89.81 28 LYS B O 1
ATOM 1908 N N . HIS B 1 29 ? -7.242 -21.594 11.516 1 87.94 29 HIS B N 1
ATOM 1909 C CA . HIS B 1 29 ? -8.477 -20.844 11.758 1 87.94 29 HIS B CA 1
ATOM 1910 C C . HIS B 1 29 ? -9.68 -21.578 11.18 1 87.94 29 HIS B C 1
ATOM 1912 O O . HIS B 1 29 ? -10.75 -20.984 11 1 87.94 29 HIS B O 1
ATOM 1918 N N . ASN B 1 30 ? -9.594 -22.766 10.758 1 88.62 30 ASN B N 1
ATOM 1919 C CA . ASN B 1 30 ? -10.656 -23.609 10.211 1 88.62 30 ASN B CA 1
ATOM 1920 C C . ASN B 1 30 ? -11.281 -22.969 8.969 1 88.62 30 ASN B C 1
ATOM 1922 O O . ASN B 1 30 ? -12.508 -22.906 8.852 1 88.62 30 ASN B O 1
ATOM 1926 N N . ALA B 1 31 ? -10.57 -22.344 8.219 1 93.69 31 ALA B N 1
ATOM 1927 C CA . ALA B 1 31 ? -11.008 -21.719 6.973 1 93.69 31 ALA B CA 1
ATOM 1928 C C . ALA B 1 31 ? -10.398 -22.406 5.758 1 93.69 31 ALA B C 1
ATOM 1930 O O . ALA B 1 31 ? -9.266 -22.891 5.816 1 93.69 31 ALA B O 1
ATOM 1931 N N . SER B 1 32 ? -11.125 -22.516 4.715 1 95.44 32 SER B N 1
ATOM 1932 C CA . SER B 1 32 ? -10.562 -23 3.459 1 95.44 32 SER B CA 1
ATOM 1933 C C . SER B 1 32 ? -9.781 -21.906 2.74 1 95.44 32 SER B C 1
ATOM 1935 O O . SER B 1 32 ? -10.094 -20.719 2.887 1 95.44 32 SER B O 1
ATOM 1937 N N . LEU B 1 33 ? -8.805 -22.312 2.023 1 97.19 33 LEU B N 1
ATOM 1938 C CA . LEU B 1 33 ? -7.922 -21.391 1.312 1 97.19 33 LEU B CA 1
ATOM 1939 C C . LEU B 1 33 ? -7.879 -21.734 -0.176 1 97.19 33 LEU B C 1
ATOM 1941 O O . LEU B 1 33 ? -7.637 -22.875 -0.553 1 97.19 33 LEU B O 1
ATOM 1945 N N . ASN B 1 34 ? -8.18 -20.719 -0.966 1 97.88 34 ASN B N 1
ATOM 1946 C CA . ASN B 1 34 ? -8.148 -20.859 -2.42 1 97.88 34 ASN B CA 1
ATOM 1947 C C . ASN B 1 34 ? -7.262 -19.797 -3.057 1 97.88 34 ASN B C 1
ATOM 1949 O O . ASN B 1 34 ? -7.57 -18.594 -2.982 1 97.88 34 ASN B O 1
ATOM 1953 N N . PHE B 1 35 ? -6.188 -20.219 -3.664 1 98.81 35 PHE B N 1
ATOM 1954 C CA . PHE B 1 35 ? -5.336 -19.312 -4.422 1 98.81 35 PHE B CA 1
ATOM 1955 C C . PHE B 1 35 ? -5.746 -19.281 -5.891 1 98.81 35 PHE B C 1
ATOM 1957 O O . PHE B 1 35 ? -5.91 -20.328 -6.516 1 98.81 35 PHE B O 1
ATOM 1964 N N . VAL B 1 36 ? -5.914 -18.094 -6.449 1 98.94 36 VAL B N 1
ATOM 1965 C CA . VAL B 1 36 ? -6.344 -17.953 -7.836 1 98.94 36 VAL B CA 1
ATOM 1966 C C . VAL B 1 36 ? -5.309 -17.141 -8.617 1 98.94 36 VAL B C 1
ATOM 1968 O O . VAL B 1 36 ? -5.105 -15.961 -8.344 1 98.94 36 VAL B O 1
ATOM 1971 N N . PRO B 1 37 ? -4.609 -17.781 -9.555 1 98.94 37 PRO B N 1
ATOM 1972 C CA . PRO B 1 37 ? -3.639 -17.016 -10.344 1 98.94 37 PRO B CA 1
ATOM 1973 C C . PRO B 1 37 ? -4.301 -16.031 -11.297 1 98.94 37 PRO B C 1
ATOM 1975 O O . PRO B 1 37 ? -5.195 -16.406 -12.062 1 98.94 37 PRO B O 1
ATOM 1978 N N . VAL B 1 38 ? -3.93 -14.781 -11.242 1 98.88 38 VAL B N 1
ATOM 1979 C CA . VAL B 1 38 ? -4.391 -13.711 -12.125 1 98.88 38 VAL B CA 1
ATOM 1980 C C . VAL B 1 38 ? -3.193 -13.008 -12.758 1 98.88 38 VAL B C 1
ATOM 1982 O O . VAL B 1 38 ? -2.049 -13.242 -12.359 1 98.88 38 VAL B O 1
ATOM 1985 N N . HIS B 1 39 ? -3.506 -12.32 -13.805 1 98.38 39 HIS B N 1
ATOM 1986 C CA . HIS B 1 39 ? -2.516 -11.438 -14.406 1 98.38 39 HIS B CA 1
ATOM 1987 C C . HIS B 1 39 ? -2.742 -9.984 -13.992 1 98.38 39 HIS B C 1
ATOM 1989 O O . HIS B 1 39 ? -3.531 -9.273 -14.609 1 98.38 39 HIS B O 1
ATOM 1995 N N . ALA B 1 40 ? -1.967 -9.539 -13.047 1 96.88 40 ALA B N 1
ATOM 1996 C CA . ALA B 1 40 ? -2.182 -8.25 -12.398 1 96.88 40 ALA B CA 1
ATOM 1997 C C . ALA B 1 40 ? -2.119 -7.113 -13.406 1 96.88 40 ALA B C 1
ATOM 1999 O O . ALA B 1 40 ? -2.926 -6.18 -13.352 1 96.88 40 ALA B O 1
ATOM 2000 N N . ALA B 1 41 ? -1.155 -7.188 -14.352 1 95.06 41 ALA B N 1
ATOM 2001 C CA . ALA B 1 41 ? -1.002 -6.125 -15.344 1 95.06 41 ALA B CA 1
ATOM 2002 C C . ALA B 1 41 ? -2.275 -5.953 -16.172 1 95.06 41 ALA B C 1
ATOM 2004 O O . ALA B 1 41 ? -2.693 -4.828 -16.453 1 95.06 41 ALA B O 1
ATOM 2005 N N . SER B 1 42 ? -2.865 -7.059 -16.531 1 96.44 42 SER B N 1
ATOM 2006 C CA . SER B 1 42 ? -4.102 -7 -17.297 1 96.44 42 SER B CA 1
ATOM 2007 C C . SER B 1 42 ? -5.234 -6.395 -16.469 1 96.44 42 SER B C 1
ATOM 2009 O O . SER B 1 42 ? -6.035 -5.609 -16.984 1 96.44 42 SER B O 1
ATOM 2011 N N . ILE B 1 43 ? -5.312 -6.773 -15.211 1 96.81 43 ILE B N 1
ATOM 2012 C CA . ILE B 1 43 ? -6.348 -6.246 -14.336 1 96.81 43 ILE B CA 1
ATOM 2013 C C . ILE B 1 43 ? -6.184 -4.73 -14.195 1 96.81 43 ILE B C 1
ATOM 2015 O O . ILE B 1 43 ? -7.141 -3.979 -14.398 1 96.81 43 ILE B O 1
ATOM 2019 N N . MET B 1 44 ? -5.008 -4.273 -13.906 1 93.94 44 MET B N 1
ATOM 2020 C CA . MET B 1 44 ? -4.738 -2.854 -13.68 1 93.94 44 MET B CA 1
ATOM 2021 C C . MET B 1 44 ? -4.977 -2.049 -14.953 1 93.94 44 MET B C 1
ATOM 2023 O O . MET B 1 44 ? -5.551 -0.961 -14.906 1 93.94 44 MET B O 1
ATOM 2027 N N . THR B 1 45 ? -4.578 -2.59 -16.094 1 92.19 45 THR B N 1
ATOM 2028 C CA . THR B 1 45 ? -4.816 -1.938 -17.391 1 92.19 45 THR B CA 1
ATOM 2029 C C . THR B 1 45 ? -6.312 -1.784 -17.641 1 92.19 45 THR B C 1
ATOM 2031 O O . THR B 1 45 ? -6.762 -0.739 -18.125 1 92.19 45 THR B O 1
ATOM 2034 N N . SER B 1 46 ? -7.039 -2.732 -17.297 1 93.25 46 SER B N 1
ATOM 2035 C CA . SER B 1 46 ? -8.469 -2.732 -17.578 1 93.25 46 SER B CA 1
ATOM 2036 C C . SER B 1 46 ? -9.195 -1.643 -16.797 1 93.25 46 SER B C 1
ATOM 2038 O O . SER B 1 46 ? -10.234 -1.141 -17.219 1 93.25 46 SER B O 1
ATOM 2040 N N . ILE B 1 47 ? -8.641 -1.234 -15.656 1 88.5 47 ILE B N 1
ATOM 2041 C CA . ILE B 1 47 ? -9.328 -0.244 -14.836 1 88.5 47 ILE B CA 1
ATOM 2042 C C . ILE B 1 47 ? -8.586 1.088 -14.906 1 88.5 47 ILE B C 1
ATOM 2044 O O . ILE B 1 47 ? -8.883 2.012 -14.141 1 88.5 47 ILE B O 1
ATOM 2048 N N . GLY B 1 48 ? -7.543 1.111 -15.766 1 86.56 48 GLY B N 1
ATOM 2049 C CA . GLY B 1 48 ? -6.82 2.354 -15.992 1 86.56 48 GLY B CA 1
ATOM 2050 C C . GLY B 1 48 ? -5.84 2.68 -14.883 1 86.56 48 GLY B C 1
ATOM 2051 O O . GLY B 1 48 ? -5.555 3.852 -14.625 1 86.56 48 GLY B O 1
ATOM 2052 N N . HIS B 1 49 ? -5.418 1.705 -14.141 1 87.5 49 HIS B N 1
ATOM 2053 C CA . HIS B 1 49 ? -4.438 1.88 -13.078 1 87.5 49 HIS B CA 1
ATOM 2054 C C . HIS B 1 49 ? -3.031 1.555 -13.562 1 87.5 49 HIS B C 1
ATOM 2056 O O . HIS B 1 49 ? -2.768 0.438 -14.016 1 87.5 49 HIS B O 1
ATOM 2062 N N . LYS B 1 50 ? -2.221 2.545 -13.492 1 83.38 50 LYS B N 1
ATOM 2063 C CA . LYS B 1 50 ? -0.839 2.332 -13.914 1 83.38 50 LYS B CA 1
ATOM 2064 C C . LYS B 1 50 ? -0.085 1.468 -12.906 1 83.38 50 LYS B C 1
ATOM 2066 O O . LYS B 1 50 ? -0.147 1.713 -11.703 1 83.38 50 LYS B O 1
ATOM 2071 N N . MET B 1 51 ? 0.645 0.498 -13.445 1 82.12 51 MET B N 1
ATOM 2072 C CA . MET B 1 51 ? 1.44 -0.367 -12.578 1 82.12 51 MET B CA 1
ATOM 2073 C C . MET B 1 51 ? 2.521 0.431 -11.859 1 82.12 51 MET B C 1
ATOM 2075 O O . MET B 1 51 ? 3.246 1.208 -12.484 1 82.12 51 MET B O 1
ATOM 2079 N N . PRO B 1 52 ? 2.625 0.259 -10.578 1 78.31 52 PRO B N 1
ATOM 2080 C CA . PRO B 1 52 ? 3.605 1.004 -9.789 1 78.31 52 PRO B CA 1
ATOM 2081 C C . PRO B 1 52 ? 5.031 0.832 -10.297 1 78.31 52 PRO B C 1
ATOM 2083 O O . PRO B 1 52 ? 5.844 1.759 -10.211 1 78.31 52 PRO B O 1
ATOM 2086 N N . PHE B 1 53 ? 5.301 -0.165 -10.969 1 82.81 53 PHE B N 1
ATOM 2087 C CA . PHE B 1 53 ? 6.656 -0.502 -11.391 1 82.81 53 PHE B CA 1
ATOM 2088 C C . PHE B 1 53 ? 7.113 0.406 -12.523 1 82.81 53 PHE B C 1
ATOM 2090 O O . PHE B 1 53 ? 8.312 0.512 -12.797 1 82.81 53 PHE B O 1
ATOM 2097 N N . TYR B 1 54 ? 6.164 1.062 -13.156 1 83.75 54 TYR B N 1
ATOM 2098 C CA . TYR B 1 54 ? 6.539 1.897 -14.297 1 83.75 54 TYR B CA 1
ATOM 2099 C C . TYR B 1 54 ? 7.07 3.248 -13.828 1 83.75 54 TYR B C 1
ATOM 2101 O O . TYR B 1 54 ? 7.715 3.967 -14.594 1 83.75 54 TYR B O 1
ATOM 2109 N N . GLU B 1 55 ? 6.77 3.59 -12.594 1 85.88 55 GLU B N 1
ATOM 2110 C CA . GLU B 1 55 ? 7.32 4.809 -12.008 1 85.88 55 GLU B CA 1
ATOM 2111 C C . GLU B 1 55 ? 8.586 4.516 -11.203 1 85.88 55 GLU B C 1
ATOM 2113 O O . GLU B 1 55 ? 8.562 3.705 -10.273 1 85.88 55 GLU B O 1
ATOM 2118 N N . LYS B 1 56 ? 9.648 5.211 -11.555 1 89.31 56 LYS B N 1
ATOM 2119 C CA . LYS B 1 56 ? 10.969 4.883 -11.023 1 89.31 56 LYS B CA 1
ATOM 2120 C C . LYS B 1 56 ? 10.969 4.906 -9.5 1 89.31 56 LYS B C 1
ATOM 2122 O O . LYS B 1 56 ? 11.484 3.982 -8.859 1 89.31 56 LYS B O 1
ATOM 2127 N N . ALA B 1 57 ? 10.438 5.996 -8.906 1 90.94 57 ALA B N 1
ATOM 2128 C CA . ALA B 1 57 ? 10.461 6.125 -7.449 1 90.94 57 ALA B CA 1
ATOM 2129 C C . ALA B 1 57 ? 9.703 4.977 -6.785 1 90.94 57 ALA B C 1
ATOM 2131 O O . ALA B 1 57 ? 10.172 4.406 -5.797 1 90.94 57 ALA B O 1
ATOM 2132 N N . LEU B 1 58 ? 8.539 4.625 -7.32 1 91.31 58 LEU B N 1
ATOM 2133 C CA . LEU B 1 58 ? 7.73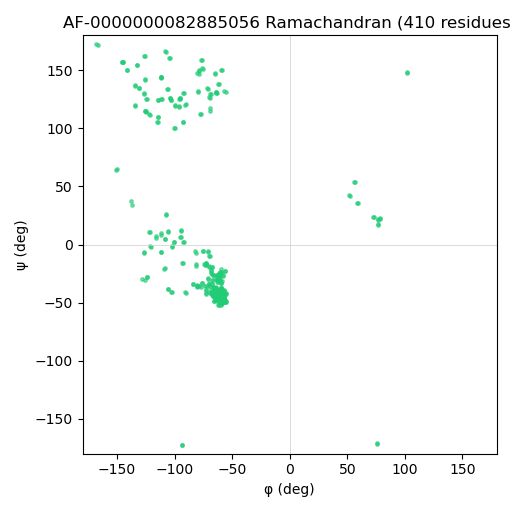4 3.535 -6.777 1 91.31 58 LEU B CA 1
ATOM 2134 C C . LEU B 1 58 ? 8.445 2.197 -6.957 1 91.31 58 LEU B C 1
ATOM 2136 O O . LEU B 1 58 ? 8.492 1.388 -6.027 1 91.31 58 LEU B O 1
ATOM 2140 N N . ARG B 1 59 ? 8.984 1.983 -8.117 1 91.94 59 ARG B N 1
ATOM 2141 C CA . ARG B 1 59 ? 9.703 0.75 -8.422 1 91.94 59 ARG B CA 1
ATOM 2142 C C . ARG B 1 59 ? 10.883 0.546 -7.477 1 91.94 59 ARG B C 1
ATOM 2144 O O . ARG B 1 59 ? 11.031 -0.528 -6.891 1 91.94 59 ARG B O 1
ATOM 2151 N N . ASP B 1 60 ? 11.703 1.592 -7.34 1 92.81 60 ASP B N 1
ATOM 2152 C CA . ASP B 1 60 ? 12.891 1.508 -6.492 1 92.81 60 ASP B CA 1
ATOM 2153 C C . ASP B 1 60 ? 12.508 1.195 -5.047 1 92.81 60 ASP B C 1
ATOM 2155 O O . ASP B 1 60 ? 13.141 0.366 -4.395 1 92.81 60 ASP B O 1
ATOM 2159 N N . TYR B 1 61 ? 11.477 1.827 -4.59 1 94.88 61 TYR B N 1
ATOM 2160 C CA . TYR B 1 61 ? 11.039 1.567 -3.225 1 94.88 61 TYR B CA 1
ATOM 2161 C C . TYR B 1 61 ? 10.5 0.149 -3.084 1 94.88 61 TYR B C 1
ATOM 2163 O O . TYR B 1 61 ? 10.758 -0.523 -2.082 1 94.88 61 TYR B O 1
ATOM 2171 N N . THR B 1 62 ? 9.703 -0.278 -4.074 1 94.25 62 THR B N 1
ATOM 2172 C CA . THR B 1 62 ? 9.109 -1.607 -4.027 1 94.25 62 THR B CA 1
ATOM 2173 C C . THR B 1 62 ? 10.188 -2.684 -3.936 1 94.25 62 THR B C 1
ATOM 2175 O O . THR B 1 62 ? 10.078 -3.617 -3.139 1 94.25 62 THR B O 1
ATOM 2178 N N . PHE B 1 63 ? 11.234 -2.551 -4.719 1 93.38 63 PHE B N 1
ATOM 2179 C CA . PHE B 1 63 ? 12.32 -3.525 -4.703 1 93.38 63 PHE B CA 1
ATOM 2180 C C . PHE B 1 63 ? 13.078 -3.471 -3.383 1 93.38 63 PHE B C 1
ATOM 2182 O O . PHE B 1 63 ? 13.43 -4.512 -2.82 1 93.38 63 PHE B O 1
ATOM 2189 N N . TYR B 1 64 ? 13.305 -2.26 -2.912 1 93.12 64 TYR B N 1
ATOM 2190 C CA . TYR B 1 64 ? 13.938 -2.092 -1.607 1 93.12 64 TYR B CA 1
ATOM 2191 C C . TYR B 1 64 ? 13.102 -2.736 -0.509 1 93.12 64 TYR B C 1
ATOM 2193 O O . TYR B 1 64 ? 13.609 -3.543 0.273 1 93.12 64 TYR B O 1
ATOM 2201 N N . ASP B 1 65 ? 11.867 -2.395 -0.489 1 95.25 65 ASP B N 1
ATOM 2202 C CA . ASP B 1 65 ? 10.961 -2.869 0.55 1 95.25 65 ASP B CA 1
ATOM 2203 C C . ASP B 1 65 ? 10.766 -4.383 0.463 1 95.25 65 ASP B C 1
ATOM 2205 O O . ASP B 1 65 ? 10.625 -5.055 1.486 1 95.25 65 ASP B O 1
ATOM 2209 N N . ALA B 1 66 ? 10.711 -4.918 -0.743 1 95.06 66 ALA B N 1
ATOM 2210 C CA . ALA B 1 66 ? 10.547 -6.359 -0.925 1 95.06 66 ALA B CA 1
ATOM 2211 C C . ALA B 1 66 ? 11.695 -7.133 -0.278 1 95.06 66 ALA B C 1
ATOM 2213 O O . ALA B 1 66 ? 11.477 -8.188 0.323 1 95.06 66 ALA B O 1
ATOM 2214 N N . LYS B 1 67 ? 12.906 -6.602 -0.422 1 94.5 67 LYS B N 1
ATOM 2215 C CA . LYS B 1 67 ? 14.055 -7.242 0.206 1 94.5 67 LYS B CA 1
ATOM 2216 C C . LYS B 1 67 ? 13.938 -7.215 1.728 1 94.5 67 LYS B C 1
ATOM 2218 O O . LYS B 1 67 ? 14.195 -8.219 2.393 1 94.5 67 LYS B O 1
ATOM 2223 N N . VAL B 1 68 ? 13.516 -6.117 2.217 1 91.19 68 VAL B N 1
ATOM 2224 C CA . VAL B 1 68 ? 13.375 -5.953 3.66 1 91.19 68 VAL B CA 1
ATOM 2225 C C . VAL B 1 68 ? 12.281 -6.879 4.188 1 91.19 68 VAL B C 1
ATOM 2227 O O . VAL B 1 68 ? 12.492 -7.609 5.156 1 91.19 68 VAL B O 1
ATOM 2230 N N . GLN B 1 69 ? 11.117 -6.863 3.523 1 93 69 GLN B N 1
ATOM 2231 C CA . GLN B 1 69 ? 9.992 -7.691 3.947 1 93 69 GLN B CA 1
ATOM 2232 C C . GLN B 1 69 ? 10.305 -9.172 3.773 1 93 69 GLN B C 1
ATOM 2234 O O . GLN B 1 69 ? 9.891 -10 4.59 1 93 69 GLN B O 1
ATOM 2239 N N . GLY B 1 70 ? 11.016 -9.477 2.68 1 93.94 70 GLY B N 1
ATOM 2240 C CA . GLY B 1 70 ? 11.414 -10.859 2.469 1 93.94 70 GLY B CA 1
ATOM 2241 C C . GLY B 1 70 ? 12.195 -11.438 3.635 1 93.94 70 GLY B C 1
ATOM 2242 O O . GLY B 1 70 ? 11.906 -12.547 4.09 1 93.94 70 GLY B O 1
ATOM 2243 N N . ARG B 1 71 ? 13.109 -10.703 4.195 1 90.25 71 ARG B N 1
ATOM 2244 C CA . ARG B 1 71 ? 13.922 -11.148 5.324 1 90.25 71 ARG B CA 1
ATOM 2245 C C . ARG B 1 71 ? 13.055 -11.445 6.543 1 90.25 71 ARG B C 1
ATOM 2247 O O . ARG B 1 71 ? 13.328 -12.391 7.289 1 90.25 71 ARG B O 1
ATOM 2254 N N . ARG B 1 72 ? 12.047 -10.766 6.684 1 86.75 72 ARG B N 1
ATOM 2255 C CA . ARG B 1 72 ? 11.148 -10.953 7.82 1 86.75 72 ARG B CA 1
ATOM 2256 C C . ARG B 1 72 ? 10.375 -12.258 7.699 1 86.75 72 ARG B C 1
ATOM 2258 O O . ARG B 1 72 ? 10 -12.859 8.703 1 86.75 72 ARG B O 1
ATOM 2265 N N . HIS B 1 73 ? 10.156 -12.641 6.484 1 89.62 73 HIS B N 1
ATOM 2266 C CA . HIS B 1 73 ? 9.438 -13.883 6.234 1 89.62 73 HIS B CA 1
ATOM 2267 C C . HIS B 1 73 ? 10.398 -15.047 6.023 1 89.62 73 HIS B C 1
ATOM 2269 O O . HIS B 1 73 ? 9.977 -16.141 5.633 1 89.62 73 HIS B O 1
ATOM 2275 N N . GLY B 1 74 ? 11.656 -14.766 6.227 1 91.31 74 GLY B N 1
ATOM 2276 C CA . GLY B 1 74 ? 12.664 -15.797 6.047 1 91.31 74 GLY B CA 1
ATOM 2277 C C . GLY B 1 74 ? 12.977 -16.078 4.59 1 91.31 74 GLY B C 1
ATOM 2278 O O . GLY B 1 74 ? 13.461 -17.172 4.254 1 91.31 74 GLY B O 1
ATOM 2279 N N . LEU B 1 75 ? 12.594 -15.164 3.785 1 93.31 75 LEU B N 1
ATOM 2280 C CA . LEU B 1 75 ? 12.836 -15.32 2.355 1 93.31 75 LEU B CA 1
ATOM 2281 C C . LEU B 1 75 ? 13.953 -14.406 1.887 1 93.31 75 LEU B C 1
ATOM 2283 O O . LEU B 1 75 ? 14.047 -13.258 2.328 1 93.31 75 LEU B O 1
ATOM 2287 N N . GLU B 1 76 ? 14.812 -14.938 1.151 1 91.94 76 GLU B N 1
ATOM 2288 C CA . GLU B 1 76 ? 15.867 -14.125 0.541 1 91.94 76 GLU B CA 1
ATOM 2289 C C . GLU B 1 76 ? 15.453 -13.641 -0.847 1 91.94 76 GLU B C 1
ATOM 2291 O O . GLU B 1 76 ? 15.523 -14.398 -1.819 1 91.94 76 GLU B O 1
ATOM 2296 N N . ILE B 1 77 ? 15.117 -12.383 -0.919 1 94.56 77 ILE B N 1
ATOM 2297 C CA . ILE B 1 77 ? 14.719 -11.773 -2.182 1 94.56 77 ILE B CA 1
ATOM 2298 C C . ILE B 1 77 ? 15.938 -11.195 -2.887 1 94.56 77 ILE B C 1
ATOM 2300 O O . ILE B 1 77 ? 16.688 -10.398 -2.305 1 94.56 77 ILE B O 1
ATOM 2304 N N . GLU B 1 78 ? 16.203 -11.641 -4.051 1 92.94 78 GLU B N 1
ATOM 2305 C CA . GLU B 1 78 ? 17.25 -11.102 -4.918 1 92.94 78 GLU B CA 1
ATOM 2306 C C . GLU B 1 78 ? 16.656 -10.477 -6.172 1 92.94 78 GLU B C 1
ATOM 2308 O O . GLU B 1 78 ? 16.297 -11.18 -7.117 1 92.94 78 GLU B O 1
ATOM 2313 N N . ILE B 1 79 ? 16.672 -9.164 -6.145 1 90.75 79 ILE B N 1
ATOM 2314 C CA . ILE B 1 79 ? 16.094 -8.453 -7.277 1 90.75 79 ILE B CA 1
ATOM 2315 C C . ILE B 1 79 ? 17.062 -8.477 -8.453 1 90.75 79 ILE B C 1
ATOM 2317 O O . ILE B 1 79 ? 18.125 -7.867 -8.398 1 90.75 79 ILE B O 1
ATOM 2321 N N . PRO B 1 80 ? 16.656 -9.18 -9.469 1 86.5 80 PRO B N 1
ATOM 2322 C CA . PRO B 1 80 ? 17.531 -9.133 -10.641 1 86.5 80 PRO B CA 1
ATOM 2323 C C . PRO B 1 80 ? 17.719 -7.715 -11.18 1 86.5 80 PRO B C 1
ATOM 2325 O O . PRO B 1 80 ? 16.781 -6.91 -11.148 1 86.5 80 PRO B O 1
ATOM 2328 N N . ASP B 1 81 ? 18.859 -7.457 -11.773 1 84.62 81 ASP B N 1
ATOM 2329 C CA . ASP B 1 81 ? 19.172 -6.141 -12.328 1 84.62 81 ASP B CA 1
ATOM 2330 C C . ASP B 1 81 ? 18.203 -5.781 -13.445 1 84.62 81 ASP B C 1
ATOM 2332 O O . ASP B 1 81 ? 17.891 -4.605 -13.656 1 84.62 81 ASP B O 1
ATOM 2336 N N . ASP B 1 82 ? 17.75 -6.832 -14.086 1 87.31 82 ASP B N 1
ATOM 2337 C CA . ASP B 1 82 ? 16.891 -6.594 -15.234 1 87.31 82 ASP B CA 1
ATOM 2338 C C . ASP B 1 82 ? 15.438 -6.945 -14.914 1 87.31 82 ASP B C 1
ATOM 2340 O O . ASP B 1 82 ? 14.656 -7.289 -15.812 1 87.31 82 ASP B O 1
ATOM 2344 N N . ALA B 1 83 ? 15.109 -6.871 -13.641 1 86.56 83 ALA B N 1
ATOM 2345 C CA . ALA B 1 83 ? 13.766 -7.258 -13.211 1 86.56 83 ALA B CA 1
ATOM 2346 C C . ALA B 1 83 ? 12.703 -6.41 -13.906 1 86.56 83 ALA B C 1
ATOM 2348 O O . ALA B 1 83 ? 11.711 -6.938 -14.406 1 86.56 83 ALA B O 1
ATOM 2349 N N . PHE B 1 84 ? 12.914 -5.176 -13.945 1 85.88 84 PHE B N 1
ATOM 2350 C CA . PHE B 1 84 ? 11.945 -4.277 -14.555 1 85.88 84 PHE B CA 1
ATOM 2351 C C . PHE B 1 84 ? 11.773 -4.59 -16.047 1 85.88 84 PHE B C 1
ATOM 2353 O O . PHE B 1 84 ? 10.656 -4.648 -16.547 1 85.88 84 PHE B O 1
ATOM 2360 N N . GLU B 1 85 ? 12.852 -4.773 -16.703 1 85 85 GLU B N 1
ATOM 2361 C CA . GLU B 1 85 ? 12.812 -5.066 -18.125 1 85 85 GLU B CA 1
ATOM 2362 C C . GLU B 1 85 ? 12.109 -6.395 -18.406 1 85 85 GLU B C 1
ATOM 2364 O O . GLU B 1 85 ? 11.297 -6.496 -19.328 1 85 85 GLU B O 1
ATOM 2369 N N . LYS B 1 86 ? 12.383 -7.355 -17.594 1 83.44 86 LYS B N 1
ATOM 2370 C CA . LYS B 1 86 ? 11.781 -8.672 -17.75 1 83.44 86 LYS B CA 1
ATOM 2371 C C . LYS B 1 86 ? 10.273 -8.625 -17.484 1 83.44 86 LYS B C 1
ATOM 2373 O O . LYS B 1 86 ? 9.484 -9.172 -18.266 1 83.44 86 LYS B O 1
ATOM 2378 N N . LEU B 1 87 ? 9.906 -7.887 -16.453 1 84.88 87 LEU B N 1
ATOM 2379 C CA . LEU B 1 87 ? 8.492 -7.801 -16.078 1 84.88 87 LEU B CA 1
ATOM 2380 C C . LEU B 1 87 ? 7.727 -6.941 -17.078 1 84.88 87 LEU B C 1
ATOM 2382 O O . LEU B 1 87 ? 6.578 -7.25 -17.406 1 84.88 87 LEU B O 1
ATOM 2386 N N . SER B 1 88 ? 8.375 -5.922 -17.562 1 85.12 88 SER B N 1
ATOM 2387 C CA . SER B 1 88 ? 7.695 -4.992 -18.453 1 85.12 88 SER B CA 1
ATOM 2388 C C . SER B 1 88 ? 7.629 -5.551 -19.875 1 85.12 88 SER B C 1
ATOM 2390 O O . SER B 1 88 ? 6.633 -5.359 -20.578 1 85.12 88 SER B O 1
ATOM 2392 N N . ASN B 1 89 ? 8.633 -6.238 -20.328 1 84.56 89 ASN B N 1
ATOM 2393 C CA . ASN B 1 89 ? 8.719 -6.68 -21.719 1 84.56 89 ASN B CA 1
ATOM 2394 C C . ASN B 1 89 ? 8.086 -8.055 -21.906 1 84.56 89 ASN B C 1
ATOM 2396 O O . ASN B 1 89 ? 7.395 -8.297 -22.906 1 84.56 89 ASN B O 1
ATOM 2400 N N . ILE B 1 90 ? 8.32 -8.922 -21 1 85.38 90 ILE B N 1
ATOM 2401 C CA . ILE B 1 90 ? 7.859 -10.297 -21.172 1 85.38 90 ILE B CA 1
ATOM 2402 C C . ILE B 1 90 ? 6.609 -10.523 -20.328 1 85.38 90 ILE B C 1
ATOM 2404 O O . ILE B 1 90 ? 5.633 -11.109 -20.797 1 85.38 90 ILE B O 1
ATOM 2408 N N . GLY B 1 91 ? 6.613 -9.992 -19.125 1 91.69 91 GLY B N 1
ATOM 2409 C CA . GLY B 1 91 ? 5.465 -10.117 -18.234 1 91.69 91 GLY B CA 1
ATOM 2410 C C . GLY B 1 91 ? 5.34 -11.492 -17.609 1 91.69 91 GLY B C 1
ATOM 2411 O O . GLY B 1 91 ? 6.25 -12.32 -17.734 1 91.69 91 GLY B O 1
ATOM 2412 N N . THR B 1 92 ? 4.195 -11.758 -16.906 1 96.12 92 THR B N 1
ATOM 2413 C CA . THR B 1 92 ? 4.062 -13 -16.156 1 96.12 92 THR B CA 1
ATOM 2414 C C . THR B 1 92 ? 2.855 -13.797 -16.656 1 96.12 92 THR B C 1
ATOM 2416 O O . THR B 1 92 ? 2.451 -14.773 -16.016 1 96.12 92 THR B O 1
ATOM 2419 N N . PHE B 1 93 ? 2.285 -13.383 -17.766 1 97.38 93 PHE B N 1
ATOM 2420 C CA . PHE B 1 93 ? 1.07 -14.047 -18.219 1 97.38 93 PHE B CA 1
ATOM 2421 C C . PHE B 1 93 ? 1.321 -15.523 -18.484 1 97.38 93 PHE B C 1
ATOM 2423 O O . PHE B 1 93 ? 0.51 -16.375 -18.094 1 97.38 93 PHE B O 1
ATOM 2430 N N . SER B 1 94 ? 2.438 -15.875 -19.078 1 97.19 94 SER B N 1
ATOM 2431 C CA . SER B 1 94 ? 2.752 -17.266 -19.391 1 97.19 94 SER B CA 1
ATOM 2432 C C . SER B 1 94 ? 2.893 -18.094 -18.109 1 97.19 94 SER B C 1
ATOM 2434 O O . SER B 1 94 ? 2.484 -19.266 -18.062 1 97.19 94 SER B O 1
ATOM 2436 N N . ALA B 1 95 ? 3.49 -17.5 -17.094 1 98.25 95 ALA B N 1
ATOM 2437 C CA . ALA B 1 95 ? 3.617 -18.188 -15.812 1 98.25 95 ALA B CA 1
ATOM 2438 C C . ALA B 1 95 ? 2.25 -18.406 -15.172 1 98.25 95 ALA B C 1
ATOM 2440 O O . ALA B 1 95 ? 1.998 -19.469 -14.586 1 98.25 95 ALA B O 1
ATOM 2441 N N . GLN B 1 96 ? 1.396 -17.391 -15.289 1 98.69 96 GLN B N 1
ATOM 2442 C CA . GLN B 1 96 ? 0.052 -17.516 -14.734 1 98.69 96 GLN B CA 1
ATOM 2443 C C . GLN B 1 96 ? -0.75 -18.578 -15.461 1 98.69 96 GLN B C 1
ATOM 2445 O O . GLN B 1 96 ? -1.522 -19.312 -14.844 1 98.69 96 GLN B O 1
ATOM 2450 N N . ARG B 1 97 ? -0.558 -18.688 -16.797 1 98.38 97 ARG B N 1
ATOM 2451 C CA . ARG B 1 97 ? -1.165 -19.766 -17.578 1 98.38 97 ARG B CA 1
ATOM 2452 C C . ARG B 1 97 ? -0.672 -21.125 -17.094 1 98.38 97 ARG B C 1
ATOM 2454 O O . ARG B 1 97 ? -1.464 -22.062 -16.938 1 98.38 97 ARG B O 1
ATOM 2461 N N . PHE B 1 98 ? 0.631 -21.188 -16.922 1 98.69 98 PHE B N 1
ATOM 2462 C CA . PHE B 1 98 ? 1.24 -22.406 -16.438 1 98.69 98 PHE B CA 1
ATOM 2463 C C . PHE B 1 98 ? 0.641 -22.812 -15.102 1 98.69 98 PHE B C 1
ATOM 2465 O O . PHE B 1 98 ? 0.263 -23.984 -14.906 1 98.69 98 PHE B O 1
ATOM 2472 N N . LEU B 1 99 ? 0.448 -21.891 -14.172 1 98.81 99 LEU B N 1
ATOM 2473 C CA . LEU B 1 99 ? -0.094 -22.172 -12.844 1 98.81 99 LEU B CA 1
ATOM 2474 C C . LEU B 1 99 ? -1.567 -22.547 -12.93 1 98.81 99 LEU B C 1
ATOM 2476 O O . LEU B 1 99 ? -2.039 -23.391 -12.164 1 98.81 99 LEU B O 1
ATOM 2480 N N . ALA B 1 100 ? -2.318 -21.922 -13.852 1 98.69 100 ALA B N 1
ATOM 2481 C CA . ALA B 1 100 ? -3.701 -22.328 -14.078 1 98.69 100 ALA B CA 1
ATOM 2482 C C . ALA B 1 100 ? -3.775 -23.797 -14.516 1 98.69 100 ALA B C 1
ATOM 2484 O O . ALA B 1 100 ? -4.641 -24.547 -14.047 1 98.69 100 ALA B O 1
ATOM 2485 N N . ALA B 1 101 ? -2.873 -24.219 -15.406 1 98.69 101 ALA B N 1
ATOM 2486 C CA . ALA B 1 101 ? -2.818 -25.609 -15.867 1 98.69 101 ALA B CA 1
ATOM 2487 C C . ALA B 1 101 ? -2.506 -26.562 -14.719 1 98.69 101 ALA B C 1
ATOM 2489 O O . ALA B 1 101 ? -3.156 -27.594 -14.562 1 98.69 101 ALA B O 1
ATOM 2490 N N . VAL B 1 102 ? -1.52 -26.172 -13.891 1 98.75 102 VAL B N 1
ATOM 2491 C CA . VAL B 1 102 ? -1.131 -27.031 -12.773 1 98.75 102 VAL B CA 1
ATOM 2492 C C . VAL B 1 102 ? -2.307 -27.188 -11.812 1 98.75 102 VAL B C 1
ATOM 2494 O O . VAL B 1 102 ? -2.604 -28.297 -11.359 1 98.75 102 VAL B O 1
ATOM 2497 N N . LYS B 1 103 ? -2.943 -26.078 -11.539 1 98.38 103 LYS B N 1
ATOM 2498 C CA . LYS B 1 103 ? -4.078 -26.125 -10.617 1 98.38 103 LYS B CA 1
ATOM 2499 C C . LYS B 1 103 ? -5.156 -27.078 -11.125 1 98.38 103 LYS B C 1
ATOM 2501 O O . LYS B 1 103 ? -5.754 -27.812 -10.336 1 98.38 103 LYS B O 1
ATOM 2506 N N . ALA B 1 104 ? -5.391 -27.094 -12.422 1 98.06 104 ALA B N 1
ATOM 2507 C CA . ALA B 1 104 ? -6.457 -27.891 -13.031 1 98.06 104 ALA B CA 1
ATOM 2508 C C . ALA B 1 104 ? -6.051 -29.359 -13.125 1 98.06 104 ALA B C 1
ATOM 2510 O O . ALA B 1 104 ? -6.879 -30.25 -12.93 1 98.06 104 ALA B O 1
ATOM 2511 N N . LEU B 1 105 ? -4.797 -29.656 -13.398 1 98.12 105 LEU B N 1
ATOM 2512 C CA . LEU B 1 105 ? -4.414 -31 -13.82 1 98.12 105 LEU B CA 1
ATOM 2513 C C . LEU B 1 105 ? -3.635 -31.719 -12.719 1 98.12 105 LEU B C 1
ATOM 2515 O O . LEU B 1 105 ? -3.508 -32.938 -12.742 1 98.12 105 LEU B O 1
ATOM 2519 N N . ASP B 1 106 ? -3.07 -30.953 -11.781 1 97.62 106 ASP B N 1
ATOM 2520 C CA . ASP B 1 106 ? -2.266 -31.516 -10.695 1 97.62 106 ASP B CA 1
ATOM 2521 C C . ASP B 1 106 ? -2.35 -30.641 -9.445 1 97.62 106 ASP B C 1
ATOM 2523 O O . ASP B 1 106 ? -1.328 -30.156 -8.945 1 97.62 106 ASP B O 1
ATOM 2527 N N . SER B 1 107 ? -3.537 -30.531 -8.875 1 96.94 107 SER B N 1
ATOM 2528 C CA . SER B 1 107 ? -3.838 -29.609 -7.785 1 96.94 107 SER B CA 1
ATOM 2529 C C . SER B 1 107 ? -2.977 -29.891 -6.562 1 96.94 107 SER B C 1
ATOM 2531 O O . SER B 1 107 ? -2.666 -28.984 -5.785 1 96.94 107 SER B O 1
ATOM 2533 N N . GLY B 1 108 ? -2.541 -31.094 -6.402 1 97.38 108 GLY B N 1
ATOM 2534 C CA . GLY B 1 108 ? -1.711 -31.469 -5.266 1 97.38 108 GLY B CA 1
ATOM 2535 C C . GLY B 1 108 ? -0.337 -30.828 -5.301 1 97.38 108 GLY B C 1
ATOM 2536 O O . GLY B 1 108 ? 0.331 -30.719 -4.27 1 97.38 108 GLY B O 1
ATOM 2537 N N . LYS B 1 109 ? 0.086 -30.344 -6.527 1 98.31 109 LYS B N 1
ATOM 2538 C CA . LYS B 1 109 ? 1.407 -29.75 -6.695 1 98.31 109 LYS B CA 1
ATOM 2539 C C . LYS B 1 109 ? 1.304 -28.25 -6.969 1 98.31 109 LYS B C 1
ATOM 2541 O O . LYS B 1 109 ? 2.311 -27.594 -7.238 1 98.31 109 LYS B O 1
ATOM 2546 N N . TYR B 1 110 ? 0.102 -27.734 -6.832 1 98.5 110 TYR B N 1
ATOM 2547 C CA . TYR B 1 110 ? -0.173 -26.359 -7.219 1 98.5 110 TYR B CA 1
ATOM 2548 C C . TYR B 1 110 ? 0.615 -25.391 -6.355 1 98.5 110 TYR B C 1
ATOM 2550 O O . TYR B 1 110 ? 1.282 -24.484 -6.875 1 98.5 110 TYR B O 1
ATOM 2558 N N . GLU B 1 111 ? 0.571 -25.594 -5.055 1 98.31 111 GLU B N 1
ATOM 2559 C CA . GLU B 1 111 ? 1.265 -24.688 -4.137 1 98.31 111 GLU B CA 1
ATOM 2560 C C . GLU B 1 111 ? 2.777 -24.766 -4.332 1 98.31 111 GLU B C 1
ATOM 2562 O O . GLU B 1 111 ? 3.461 -23.75 -4.309 1 98.31 111 GLU B O 1
ATOM 2567 N N . ASP B 1 112 ? 3.283 -25.922 -4.566 1 98.69 112 ASP B N 1
ATOM 2568 C CA . ASP B 1 112 ? 4.711 -26.078 -4.828 1 98.69 112 ASP B CA 1
ATOM 2569 C C . ASP B 1 112 ? 5.117 -25.391 -6.125 1 98.69 112 ASP B C 1
ATOM 2571 O O . ASP B 1 112 ? 6.195 -24.797 -6.207 1 98.69 112 ASP B O 1
ATOM 2575 N N . ALA B 1 113 ? 4.281 -25.516 -7.109 1 98.81 113 ALA B N 1
ATOM 2576 C CA . ALA B 1 113 ? 4.574 -24.891 -8.398 1 98.81 113 ALA B CA 1
ATOM 2577 C C . ALA B 1 113 ? 4.602 -23.375 -8.273 1 98.81 113 ALA B C 1
ATOM 2579 O O . ALA B 1 113 ? 5.484 -22.703 -8.828 1 98.81 113 ALA B O 1
ATOM 2580 N N . ALA B 1 114 ? 3.602 -22.812 -7.574 1 98.75 114 ALA B N 1
ATOM 2581 C CA . ALA B 1 114 ? 3.584 -21.359 -7.359 1 98.75 114 ALA B CA 1
ATOM 2582 C C . ALA B 1 114 ? 4.844 -20.906 -6.625 1 98.75 114 ALA B C 1
ATOM 2584 O O . ALA B 1 114 ? 5.531 -19.984 -7.078 1 98.75 114 ALA B O 1
ATOM 2585 N N . ARG B 1 115 ? 5.191 -21.625 -5.59 1 98.25 115 ARG B N 1
ATOM 2586 C CA . ARG B 1 115 ? 6.383 -21.297 -4.805 1 98.25 115 ARG B CA 1
ATOM 2587 C C . ARG B 1 115 ? 7.637 -21.359 -5.668 1 98.25 115 ARG B C 1
ATOM 2589 O O . ARG B 1 115 ? 8.492 -20.484 -5.59 1 98.25 115 ARG B O 1
ATOM 2596 N N . GLU B 1 116 ? 7.715 -22.375 -6.438 1 98.56 116 GLU B N 1
ATOM 2597 C CA . GLU B 1 116 ? 8.891 -22.547 -7.293 1 98.56 116 GLU B CA 1
ATOM 2598 C C . GLU B 1 116 ? 8.992 -21.406 -8.312 1 98.56 116 GLU B C 1
ATOM 2600 O O . GLU B 1 116 ? 10.094 -20.953 -8.633 1 98.56 116 GLU B O 1
ATOM 2605 N N . THR B 1 117 ? 7.859 -21.016 -8.82 1 98.31 117 THR B N 1
ATOM 2606 C CA . THR B 1 117 ? 7.848 -19.922 -9.789 1 98.31 117 THR B CA 1
ATOM 2607 C C . THR B 1 117 ? 8.352 -18.641 -9.164 1 98.31 117 THR B C 1
ATOM 2609 O O . THR B 1 117 ? 9.172 -17.922 -9.75 1 98.31 117 THR B O 1
ATOM 2612 N N . TRP B 1 118 ? 7.898 -18.344 -7.938 1 97.69 118 TRP B N 1
ATOM 2613 C CA . TRP B 1 118 ? 8.414 -17.172 -7.223 1 97.69 118 TRP B CA 1
ATOM 2614 C C . TRP B 1 118 ? 9.906 -17.312 -6.953 1 97.69 118 TRP B C 1
ATOM 2616 O O . TRP B 1 118 ? 10.672 -16.375 -7.141 1 97.69 118 TRP B O 1
ATOM 2626 N N . ARG B 1 119 ? 10.297 -18.453 -6.48 1 97.19 119 ARG B N 1
ATOM 2627 C CA . ARG B 1 119 ? 11.695 -18.703 -6.148 1 97.19 119 ARG B CA 1
ATOM 2628 C C . ARG B 1 119 ? 12.594 -18.438 -7.352 1 97.19 119 ARG B C 1
ATOM 2630 O O . ARG B 1 119 ? 13.625 -17.781 -7.23 1 97.19 119 ARG B O 1
ATOM 2637 N N . ARG B 1 120 ? 12.203 -18.984 -8.461 1 96.5 120 ARG B N 1
ATOM 2638 C CA . ARG B 1 120 ? 12.977 -18.797 -9.688 1 96.5 120 ARG B CA 1
ATOM 2639 C C . ARG B 1 120 ? 13.109 -17.312 -10.016 1 96.5 120 ARG B C 1
ATOM 2641 O O . ARG B 1 120 ? 14.211 -16.812 -10.25 1 96.5 120 ARG B O 1
ATOM 2648 N N . LEU B 1 121 ? 12 -16.594 -9.977 1 95 121 LEU B N 1
ATOM 2649 C CA . LEU B 1 121 ? 11.969 -15.195 -10.414 1 95 121 LEU B CA 1
ATOM 2650 C C . LEU B 1 121 ? 12.672 -14.289 -9.414 1 95 121 LEU B C 1
ATOM 2652 O O . LEU B 1 121 ? 13.477 -13.438 -9.797 1 95 121 LEU B O 1
ATOM 2656 N N . TRP B 1 122 ? 12.445 -14.523 -8.07 1 95.75 122 TRP B N 1
ATOM 2657 C CA . TRP B 1 122 ? 12.797 -13.5 -7.09 1 95.75 122 TRP B CA 1
ATOM 2658 C C . TRP B 1 122 ? 13.961 -13.945 -6.215 1 95.75 122 TRP B C 1
ATOM 2660 O O . TRP B 1 122 ? 14.477 -13.164 -5.418 1 95.75 122 TRP B O 1
ATOM 2670 N N . ALA B 1 123 ? 14.391 -15.188 -6.352 1 94.94 123 ALA B N 1
ATOM 2671 C CA . ALA B 1 123 ? 15.477 -15.648 -5.492 1 94.94 123 ALA B CA 1
ATOM 2672 C C . ALA B 1 123 ? 16.656 -16.172 -6.324 1 94.94 123 ALA B C 1
ATOM 2674 O O . ALA B 1 123 ? 17.812 -16.078 -5.898 1 94.94 123 ALA B O 1
ATOM 2675 N N . GLU B 1 124 ? 16.359 -16.672 -7.539 1 94.5 124 GLU B N 1
ATOM 2676 C CA . GLU B 1 124 ? 17.406 -17.391 -8.273 1 94.5 124 GLU B CA 1
ATOM 2677 C C . GLU B 1 124 ? 17.672 -16.734 -9.625 1 94.5 124 GLU B C 1
ATOM 2679 O O . GLU B 1 124 ? 18.594 -17.125 -10.344 1 94.5 124 GLU B O 1
ATOM 2684 N N . ASN B 1 125 ? 16.953 -15.711 -9.906 1 92.12 125 ASN B N 1
ATOM 2685 C CA . ASN B 1 125 ? 17.094 -15.016 -11.18 1 92.12 125 ASN B CA 1
ATOM 2686 C C . ASN B 1 125 ? 17.016 -15.977 -12.359 1 92.12 125 ASN B C 1
ATOM 2688 O O . ASN B 1 125 ? 17.859 -15.961 -13.25 1 92.12 125 ASN B O 1
ATOM 2692 N N . LEU B 1 126 ? 16.078 -16.922 -12.305 1 93.62 126 LEU B N 1
ATOM 2693 C CA . LEU B 1 126 ? 15.797 -17.859 -13.383 1 93.62 126 LEU B CA 1
ATOM 2694 C C . LEU B 1 126 ? 14.508 -17.484 -14.109 1 93.62 126 LEU B C 1
ATOM 2696 O O . LEU B 1 126 ? 13.672 -16.766 -13.57 1 93.62 126 LEU B O 1
ATOM 2700 N N . GLY B 1 127 ? 14.328 -17.969 -15.297 1 93.31 127 GLY B N 1
ATOM 2701 C CA . GLY B 1 127 ? 13.188 -17.625 -16.141 1 93.31 127 GLY B CA 1
ATOM 2702 C C . GLY B 1 127 ? 11.898 -18.297 -15.703 1 93.31 127 GLY B C 1
ATOM 2703 O O . GLY B 1 127 ? 11.922 -19.406 -15.18 1 93.31 127 GLY B O 1
ATOM 2704 N N . ILE B 1 128 ? 10.805 -17.609 -16 1 95.75 128 ILE B N 1
ATOM 2705 C CA . ILE B 1 128 ? 9.469 -18.141 -15.773 1 95.75 128 ILE B CA 1
ATOM 2706 C C . ILE B 1 128 ? 8.57 -17.812 -16.969 1 95.75 128 ILE B C 1
ATOM 2708 O O . ILE B 1 128 ? 7.379 -17.547 -16.812 1 95.75 128 ILE B O 1
ATOM 2712 N N . HIS B 1 129 ? 9.086 -17.844 -18.172 1 93.81 129 HIS B N 1
ATOM 2713 C CA . HIS B 1 129 ? 8.375 -17.25 -19.297 1 93.81 129 HIS B CA 1
ATOM 2714 C C . HIS B 1 129 ? 8.25 -18.234 -20.453 1 93.81 129 HIS B C 1
ATOM 2716 O O . HIS B 1 129 ? 7.301 -18.172 -21.234 1 93.81 129 HIS B O 1
ATOM 2722 N N . THR B 1 130 ? 9.211 -19.141 -20.578 1 94 130 THR B N 1
ATOM 2723 C CA . THR B 1 130 ? 9.297 -19.969 -21.766 1 94 130 THR B CA 1
ATOM 2724 C C . THR B 1 130 ? 8.883 -21.406 -21.438 1 94 130 THR B C 1
ATOM 2726 O O . THR B 1 130 ? 8.836 -21.797 -20.281 1 94 130 THR B O 1
ATOM 2729 N N . ASP B 1 131 ? 8.664 -22.141 -22.531 1 94.5 131 ASP B N 1
ATOM 2730 C CA . ASP B 1 131 ? 8.375 -23.562 -22.359 1 94.5 131 ASP B CA 1
ATOM 2731 C C . ASP B 1 131 ? 9.531 -24.266 -21.641 1 94.5 131 ASP B C 1
ATOM 2733 O O . ASP B 1 131 ? 9.305 -25.188 -20.859 1 94.5 131 ASP B O 1
ATOM 2737 N N . GLU B 1 132 ? 10.727 -23.844 -21.984 1 96.5 132 GLU B N 1
ATOM 2738 C CA . GLU B 1 132 ? 11.891 -24.438 -21.328 1 96.5 132 GLU B CA 1
ATOM 2739 C C . GLU B 1 132 ? 11.867 -24.172 -19.828 1 96.5 132 GLU B C 1
ATOM 2741 O O . GLU B 1 132 ? 12.188 -25.062 -19.031 1 96.5 132 GLU B O 1
ATOM 2746 N N . ASP B 1 133 ? 11.5 -22.984 -19.406 1 97.31 133 ASP B N 1
ATOM 2747 C CA . ASP B 1 133 ? 11.375 -22.656 -18 1 97.31 133 ASP B CA 1
ATOM 2748 C C . ASP B 1 133 ? 10.359 -23.562 -17.312 1 97.31 133 ASP B C 1
ATOM 2750 O O . ASP B 1 133 ? 10.633 -24.109 -16.234 1 97.31 133 ASP B O 1
ATOM 2754 N N . PHE B 1 134 ? 9.211 -23.75 -17.922 1 98.25 134 PHE B N 1
ATOM 2755 C CA . PHE B 1 134 ? 8.133 -24.531 -17.328 1 98.25 134 PHE B CA 1
ATOM 2756 C C . PHE B 1 134 ? 8.484 -26.016 -17.297 1 98.25 134 PHE B C 1
ATOM 2758 O O . PHE B 1 134 ? 8.094 -26.734 -16.391 1 98.25 134 PHE B O 1
ATOM 2765 N N . PHE B 1 135 ? 9.234 -26.422 -18.328 1 97.5 135 PHE B N 1
ATOM 2766 C CA . PHE B 1 135 ? 9.734 -27.797 -18.344 1 97.5 135 PHE B CA 1
ATOM 2767 C C . PHE B 1 135 ? 10.641 -28.062 -17.141 1 97.5 135 PHE B C 1
ATOM 2769 O O . PHE B 1 135 ? 10.555 -29.109 -16.5 1 97.5 135 PHE B O 1
ATOM 2776 N N . GLU B 1 136 ? 11.5 -27.156 -16.844 1 98.31 136 GLU B N 1
ATOM 2777 C CA . GLU B 1 136 ? 12.398 -27.297 -15.711 1 98.31 136 GLU B CA 1
ATOM 2778 C C . GLU B 1 136 ? 11.625 -27.375 -14.398 1 98.31 136 GLU B C 1
ATOM 2780 O O . GLU B 1 136 ? 11.938 -28.203 -13.531 1 98.31 136 GLU B O 1
ATOM 2785 N N . ILE B 1 137 ? 10.602 -26.547 -14.25 1 98.56 137 ILE B N 1
ATOM 2786 C CA . ILE B 1 137 ? 9.773 -26.578 -13.047 1 98.56 137 ILE B CA 1
ATOM 2787 C C . ILE B 1 137 ? 9.047 -27.906 -12.953 1 98.56 137 ILE B C 1
ATOM 2789 O O . ILE B 1 137 ? 9.016 -28.531 -11.891 1 98.56 137 ILE B O 1
ATOM 2793 N N . ALA B 1 138 ? 8.484 -28.344 -14.094 1 98.19 138 ALA B N 1
ATOM 2794 C CA . ALA B 1 138 ? 7.719 -29.594 -14.133 1 98.19 138 ALA B CA 1
ATOM 2795 C C . ALA B 1 138 ? 8.594 -30.781 -13.766 1 98.19 138 ALA B C 1
ATOM 2797 O O . ALA B 1 138 ? 8.156 -31.672 -13.031 1 98.19 138 ALA B O 1
ATOM 2798 N N . ASN B 1 139 ? 9.797 -30.797 -14.273 1 97.94 139 ASN B N 1
ATOM 2799 C CA . ASN B 1 139 ? 10.719 -31.891 -13.969 1 97.94 139 ASN B CA 1
ATOM 2800 C C . ASN B 1 139 ? 11.117 -31.891 -12.492 1 97.94 139 ASN B C 1
ATOM 2802 O O . ASN B 1 139 ? 11.148 -32.938 -11.852 1 97.94 139 ASN B O 1
ATOM 2806 N N . LYS B 1 140 ? 11.414 -30.734 -12.016 1 98.25 140 LYS B N 1
ATOM 2807 C CA . LYS B 1 140 ? 11.82 -30.594 -10.625 1 98.25 140 LYS B CA 1
ATOM 2808 C C . LYS B 1 140 ? 10.719 -31.094 -9.688 1 98.25 140 LYS B C 1
ATOM 2810 O O . LYS B 1 140 ? 11.008 -31.719 -8.664 1 98.25 140 LYS B O 1
ATOM 2815 N N . LEU B 1 141 ? 9.477 -30.828 -10.039 1 98.5 141 LEU B N 1
ATOM 2816 C CA . LEU B 1 141 ? 8.359 -31.094 -9.133 1 98.5 141 LEU B CA 1
ATOM 2817 C C . LEU B 1 141 ? 7.633 -32.375 -9.531 1 98.5 141 LEU B C 1
ATOM 2819 O O . LEU B 1 141 ? 6.664 -32.781 -8.875 1 98.5 141 LEU B O 1
ATOM 2823 N N . ASN B 1 142 ? 8.047 -33.031 -10.609 1 98.19 142 ASN B N 1
ATOM 2824 C CA . ASN B 1 142 ? 7.383 -34.219 -11.141 1 98.19 142 ASN B CA 1
ATOM 2825 C C . ASN B 1 142 ? 5.914 -33.938 -11.445 1 98.19 142 ASN B C 1
ATOM 2827 O O . ASN B 1 142 ? 5.035 -34.688 -10.984 1 98.19 142 ASN B O 1
ATOM 2831 N N . LEU B 1 143 ? 5.719 -32.938 -12.203 1 98 143 LEU B N 1
ATOM 2832 C CA . LEU B 1 143 ? 4.352 -32.594 -12.57 1 98 143 LEU B CA 1
ATOM 2833 C C . LEU B 1 143 ? 3.824 -33.531 -13.648 1 98 143 LEU B C 1
ATOM 2835 O O . LEU B 1 143 ? 4.605 -34.156 -14.359 1 98 143 LEU B O 1
ATOM 2839 N N . SER B 1 144 ? 2.559 -33.594 -13.734 1 94.69 144 SER B N 1
ATOM 2840 C CA . SER B 1 144 ? 1.931 -34.406 -14.789 1 94.69 144 SER B CA 1
ATOM 2841 C C . SER B 1 144 ? 2.4 -33.969 -16.172 1 94.69 144 SER B C 1
ATOM 2843 O O . SER B 1 144 ? 2.383 -32.75 -16.484 1 94.69 144 SER B O 1
ATOM 2845 N N . PRO B 1 145 ? 2.789 -34.875 -16.984 1 94.19 145 PRO B N 1
ATOM 2846 C CA . PRO B 1 145 ? 3.219 -34.5 -18.344 1 94.19 145 PRO B CA 1
ATOM 2847 C C . PRO B 1 145 ? 2.123 -33.812 -19.141 1 94.19 145 PRO B C 1
ATOM 2849 O O . PRO B 1 145 ? 2.418 -33.094 -20.078 1 94.19 145 PRO B O 1
ATOM 2852 N N . GLU B 1 146 ? 0.882 -34.031 -18.719 1 95.81 146 GLU B N 1
ATOM 2853 C CA . GLU B 1 146 ? -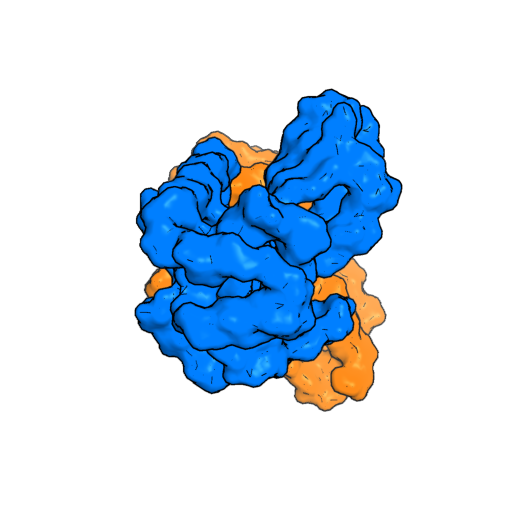0.25 -33.438 -19.406 1 95.81 146 GLU B CA 1
ATOM 2854 C C . GLU B 1 146 ? -0.163 -31.906 -19.375 1 95.81 146 GLU B C 1
ATOM 2856 O O . GLU B 1 146 ? -0.608 -31.234 -20.312 1 95.81 146 GLU B O 1
ATOM 2861 N N . ILE B 1 147 ? 0.392 -31.422 -18.359 1 96.56 147 ILE B N 1
ATOM 2862 C CA . ILE B 1 147 ? 0.508 -29.969 -18.203 1 96.56 147 ILE B CA 1
ATOM 2863 C C . ILE B 1 147 ? 1.349 -29.391 -19.344 1 96.56 147 ILE B C 1
ATOM 2865 O O . ILE B 1 147 ? 0.9 -28.5 -20.062 1 96.56 147 ILE B O 1
ATOM 2869 N N . LEU B 1 148 ? 2.502 -29.938 -19.547 1 94.69 148 LEU B N 1
ATOM 2870 C CA . LEU B 1 148 ? 3.396 -29.422 -20.594 1 94.69 148 LEU B CA 1
ATOM 2871 C C . LEU B 1 148 ? 2.814 -29.672 -21.984 1 94.69 148 LEU B C 1
ATOM 2873 O O . LEU B 1 148 ? 2.959 -28.844 -22.875 1 94.69 148 LEU B O 1
ATOM 2877 N N . ASN B 1 149 ? 2.125 -30.781 -22.094 1 95.19 149 ASN B N 1
ATOM 2878 C CA . ASN B 1 149 ? 1.562 -31.156 -23.391 1 95.19 149 ASN B CA 1
ATOM 2879 C C . ASN B 1 149 ? 0.441 -30.203 -23.797 1 95.19 149 ASN B C 1
ATOM 2881 O O . ASN B 1 149 ? 0.149 -30.062 -25 1 95.19 149 ASN B O 1
ATOM 2885 N N . THR B 1 150 ? -0.151 -29.531 -22.859 1 95.25 150 THR B N 1
ATOM 2886 C CA . THR B 1 150 ? -1.325 -28.734 -23.188 1 95.25 150 THR B CA 1
ATOM 2887 C C . THR B 1 150 ? -1.053 -27.25 -22.953 1 95.25 150 THR B C 1
ATOM 2889 O O . THR B 1 150 ? -1.966 -26.422 -23.016 1 95.25 150 THR B O 1
ATOM 2892 N N . LEU B 1 151 ? 0.146 -26.906 -22.625 1 94.94 151 LEU B N 1
ATOM 2893 C CA . LEU B 1 151 ? 0.458 -25.547 -22.188 1 94.94 151 LEU B CA 1
ATOM 2894 C C . LEU B 1 151 ? 0.134 -24.531 -23.297 1 94.94 151 LEU B C 1
ATOM 2896 O O . LEU B 1 151 ? -0.198 -23.375 -23 1 94.94 151 LEU B O 1
ATOM 2900 N N . SER B 1 152 ? 0.195 -24.922 -24.547 1 94 152 SER B N 1
ATOM 2901 C CA . SER B 1 152 ? -0.07 -24.031 -25.672 1 94 152 SER B CA 1
ATOM 2902 C C . SER B 1 152 ? -1.567 -23.891 -25.922 1 94 152 SER B C 1
ATOM 2904 O O . SER B 1 152 ? -1.991 -23.062 -26.734 1 94 152 SER B O 1
ATOM 2906 N N . ASP B 1 153 ? -2.379 -24.688 -25.219 1 96.56 153 ASP B N 1
ATOM 2907 C CA . ASP B 1 153 ? -3.826 -24.641 -25.406 1 96.56 153 ASP B CA 1
ATOM 2908 C C . ASP B 1 153 ? -4.391 -23.281 -24.969 1 96.56 153 ASP B C 1
ATOM 2910 O O . ASP B 1 153 ? -3.98 -22.734 -23.953 1 96.56 153 ASP B O 1
ATOM 2914 N N . ASP B 1 154 ? -5.422 -22.859 -25.641 1 97.44 154 ASP B N 1
ATOM 2915 C CA . ASP B 1 154 ? -6.078 -21.594 -25.359 1 97.44 154 ASP B CA 1
ATOM 2916 C C . ASP B 1 154 ? -6.887 -21.656 -24.062 1 97.44 154 ASP B C 1
ATOM 2918 O O . ASP B 1 154 ? -7.238 -20.641 -23.484 1 97.44 154 ASP B O 1
ATOM 2922 N N . LYS B 1 155 ? -7.141 -22.828 -23.656 1 98.06 155 LYS B N 1
ATOM 2923 C CA . LYS B 1 155 ? -7.988 -22.969 -22.484 1 98.06 155 LYS B CA 1
ATOM 2924 C C . LYS B 1 155 ? -7.32 -22.359 -21.25 1 98.06 155 LYS B C 1
ATOM 2926 O O . LYS B 1 155 ? -8 -21.859 -20.344 1 98.06 155 LYS B O 1
ATOM 2931 N N . TRP B 1 156 ? -5.988 -22.391 -21.25 1 98.38 156 TRP B N 1
ATOM 2932 C CA . TRP B 1 156 ? -5.305 -21.812 -20.109 1 98.38 156 TRP B CA 1
ATOM 2933 C C . TRP B 1 156 ? -5.316 -20.297 -20.188 1 98.38 156 TRP B C 1
ATOM 2935 O O . TRP B 1 156 ? -5.375 -19.609 -19.156 1 98.38 156 TRP B O 1
ATOM 2945 N N . THR B 1 157 ? -5.258 -19.719 -21.438 1 98.38 157 THR B N 1
ATOM 2946 C CA . THR B 1 157 ? -5.5 -18.297 -21.609 1 98.38 157 THR B CA 1
ATOM 2947 C C . THR B 1 157 ? -6.887 -17.906 -21.094 1 98.38 157 THR B C 1
ATOM 2949 O O . THR B 1 157 ? -7.031 -16.938 -20.344 1 98.38 157 THR B O 1
ATOM 2952 N N . THR B 1 158 ? -7.82 -18.688 -21.5 1 98.69 158 THR B N 1
ATOM 2953 C CA . THR B 1 158 ? -9.195 -18.438 -21.094 1 98.69 158 THR B CA 1
ATOM 2954 C C . THR B 1 158 ? -9.336 -18.516 -19.578 1 98.69 158 THR B C 1
ATOM 2956 O O . THR B 1 158 ? -10.039 -17.703 -18.969 1 98.69 158 THR B O 1
ATOM 2959 N N . ALA B 1 159 ? -8.648 -19.469 -18.984 1 98.69 159 ALA B N 1
ATOM 2960 C CA . ALA B 1 159 ? -8.703 -19.641 -17.531 1 98.69 159 ALA B CA 1
ATOM 2961 C C . ALA B 1 159 ? -8.18 -18.406 -16.812 1 98.69 159 ALA B C 1
ATOM 2963 O O . ALA B 1 159 ? -8.805 -17.906 -15.875 1 98.69 159 ALA B O 1
ATOM 2964 N N . VAL B 1 160 ? -7.059 -17.859 -17.25 1 98.75 160 VAL B N 1
ATOM 2965 C CA . VAL B 1 160 ? -6.473 -16.688 -16.609 1 98.75 160 VAL B CA 1
ATOM 2966 C C . VAL B 1 160 ? -7.367 -15.477 -16.844 1 98.75 160 VAL B C 1
ATOM 2968 O O . VAL B 1 160 ? -7.582 -14.664 -15.938 1 98.75 160 VAL B O 1
ATOM 2971 N N . VAL B 1 161 ? -7.918 -15.352 -18.031 1 98.62 161 VAL B N 1
ATOM 2972 C CA . VAL B 1 161 ? -8.797 -14.242 -18.359 1 98.62 161 VAL B CA 1
ATOM 2973 C C . VAL B 1 161 ? -10.047 -14.289 -17.484 1 98.62 161 VAL B C 1
ATOM 2975 O O . VAL B 1 161 ? -10.508 -13.258 -17 1 98.62 161 VAL B O 1
ATOM 2978 N N . GLU B 1 162 ? -10.586 -15.477 -17.328 1 98.75 162 GLU B N 1
ATOM 2979 C CA . GLU B 1 162 ? -11.758 -15.641 -16.469 1 98.75 162 GLU B CA 1
ATOM 2980 C C . GLU B 1 162 ? -11.422 -15.328 -15.016 1 98.75 162 GLU B C 1
ATOM 2982 O O . GLU B 1 162 ? -12.234 -14.734 -14.297 1 98.75 162 GLU B O 1
ATOM 2987 N N . ASN B 1 163 ? -10.25 -15.766 -14.578 1 98.81 163 ASN B N 1
ATOM 2988 C CA . ASN B 1 163 ? -9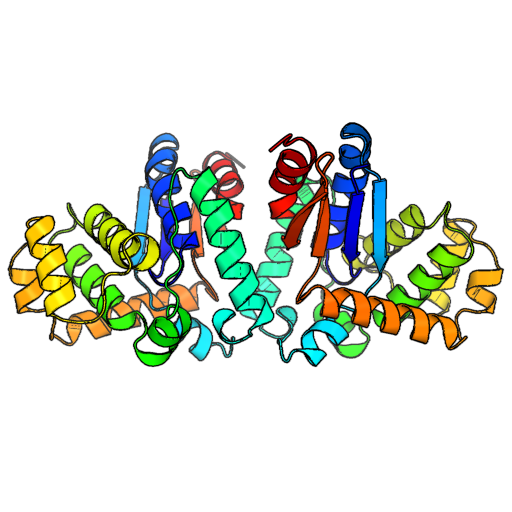.797 -15.391 -13.242 1 98.81 163 ASN B CA 1
ATOM 2989 C C . ASN B 1 163 ? -9.719 -13.875 -13.078 1 98.81 163 ASN B C 1
ATOM 2991 O O . ASN B 1 163 ? -10.164 -13.336 -12.07 1 98.81 163 ASN B O 1
ATOM 2995 N N . ASN B 1 164 ? -9.125 -13.211 -14.117 1 98.75 164 ASN B N 1
ATOM 2996 C CA . ASN B 1 164 ? -9.039 -11.758 -14.094 1 98.75 164 ASN B CA 1
ATOM 2997 C C . ASN B 1 164 ? -10.414 -11.109 -13.969 1 98.75 164 ASN B C 1
ATOM 2999 O O . ASN B 1 164 ? -10.609 -10.195 -13.164 1 98.75 164 ASN B O 1
ATOM 3003 N N . LYS B 1 165 ? -11.336 -11.617 -14.766 1 98.25 165 LYS B N 1
ATOM 3004 C CA . LYS B 1 165 ? -12.695 -11.078 -14.742 1 98.25 165 LYS B CA 1
ATOM 3005 C C . LYS B 1 165 ? -13.32 -11.227 -13.359 1 98.25 165 LYS B C 1
ATOM 3007 O O . LYS B 1 165 ? -13.945 -10.297 -12.852 1 98.25 165 LYS B O 1
ATOM 3012 N N . SER B 1 166 ? -13.164 -12.391 -12.781 1 98.25 166 SER B N 1
ATOM 3013 C CA . SER B 1 166 ? -13.695 -12.641 -11.445 1 98.25 166 SER B CA 1
ATOM 3014 C C . SER B 1 166 ? -13.102 -11.68 -10.422 1 98.25 166 SER B C 1
ATOM 3016 O O . SER B 1 166 ? -13.812 -11.156 -9.562 1 98.25 166 SER B O 1
ATOM 3018 N N . ALA B 1 167 ? -11.797 -11.453 -10.477 1 98.31 167 ALA B N 1
ATOM 3019 C CA . ALA B 1 167 ? -11.117 -10.539 -9.562 1 98.31 167 ALA B CA 1
ATOM 3020 C C . ALA B 1 167 ? -11.617 -9.109 -9.742 1 98.31 167 ALA B C 1
ATOM 3022 O O . ALA B 1 167 ? -11.859 -8.406 -8.758 1 98.31 167 ALA B O 1
ATOM 3023 N N . ILE B 1 168 ? -11.773 -8.68 -10.984 1 96.75 168 ILE B N 1
ATOM 3024 C CA . ILE B 1 168 ? -12.227 -7.328 -11.305 1 96.75 168 ILE B CA 1
ATOM 3025 C C . ILE B 1 168 ? -13.641 -7.125 -10.766 1 96.75 168 ILE B C 1
ATOM 3027 O O . ILE B 1 168 ? -13.969 -6.059 -10.242 1 96.75 168 ILE B O 1
ATOM 3031 N N . GLU B 1 169 ? -14.477 -8.156 -10.891 1 96.31 169 GLU B N 1
ATOM 3032 C CA . GLU B 1 169 ? -15.836 -8.094 -10.367 1 96.31 169 GLU B CA 1
ATOM 3033 C C . GLU B 1 169 ? -15.836 -7.898 -8.852 1 96.31 169 GLU B C 1
ATOM 3035 O O . GLU B 1 169 ? -16.797 -7.379 -8.289 1 96.31 169 GLU B O 1
ATOM 3040 N N . LEU B 1 170 ? -14.789 -8.305 -8.242 1 95.81 170 LEU B N 1
ATOM 3041 C CA . LEU B 1 170 ? -14.633 -8.141 -6.801 1 95.81 170 LEU B CA 1
ATOM 3042 C C . LEU B 1 170 ? -13.859 -6.863 -6.48 1 95.81 170 LEU B C 1
ATOM 3044 O O . LEU B 1 170 ? -13.344 -6.707 -5.371 1 95.81 170 LEU B O 1
ATOM 3048 N N . ASN B 1 171 ? -13.672 -5.996 -7.473 1 94.88 171 ASN B N 1
ATOM 3049 C CA . ASN B 1 171 ? -13.078 -4.664 -7.363 1 94.88 171 ASN B CA 1
ATOM 3050 C C . ASN B 1 171 ? -11.57 -4.738 -7.133 1 94.88 171 ASN B C 1
ATOM 3052 O O . ASN B 1 171 ? -10.984 -3.83 -6.543 1 94.88 171 ASN B O 1
ATOM 3056 N N . CYS B 1 172 ? -10.969 -5.797 -7.523 1 96.94 172 CYS B N 1
ATOM 3057 C CA . CYS B 1 172 ? -9.523 -5.984 -7.422 1 96.94 172 CYS B CA 1
ATOM 3058 C C . CYS B 1 172 ? -8.781 -4.973 -8.289 1 96.94 172 CYS B C 1
ATOM 3060 O O . CYS B 1 172 ? -9.109 -4.797 -9.461 1 96.94 172 CYS B O 1
ATOM 3062 N N . PHE B 1 173 ? -7.781 -4.297 -7.711 1 95.81 173 PHE B N 1
ATOM 3063 C CA . PHE B 1 173 ? -6.969 -3.338 -8.453 1 95.81 173 PHE B CA 1
ATOM 3064 C C . PHE B 1 173 ? -5.484 -3.662 -8.305 1 95.81 173 PHE B C 1
ATOM 3066 O O . PHE B 1 173 ? -4.637 -2.986 -8.891 1 95.81 173 PHE B O 1
ATOM 3073 N N . GLY B 1 174 ? -5.148 -4.605 -7.488 1 95.62 174 GLY B N 1
ATOM 3074 C CA . GLY B 1 174 ? -3.793 -5.02 -7.176 1 95.62 174 GLY B CA 1
ATOM 3075 C C . GLY B 1 174 ? -3.73 -6.328 -6.41 1 95.62 174 GLY B C 1
ATOM 3076 O O . GLY B 1 174 ? -4.762 -6.855 -5.984 1 95.62 174 GLY B O 1
ATOM 3077 N N . VAL B 1 175 ? -2.541 -6.844 -6.23 1 97.62 175 VAL B N 1
ATOM 3078 C CA . VAL B 1 175 ? -2.375 -8.148 -5.594 1 97.62 175 VAL B CA 1
ATOM 3079 C C . VAL B 1 175 ? -1.286 -8.062 -4.527 1 97.62 175 VAL B C 1
ATOM 3081 O O . VAL B 1 175 ? -0.378 -7.234 -4.621 1 97.62 175 VAL B O 1
ATOM 3084 N N . PRO B 1 176 ? -1.372 -8.953 -3.523 1 98.56 176 PRO B N 1
ATOM 3085 C CA . PRO B 1 176 ? -2.396 -9.977 -3.285 1 98.56 176 PRO B CA 1
ATOM 3086 C C . PRO B 1 176 ? -3.744 -9.375 -2.887 1 98.56 176 PRO B C 1
ATOM 3088 O O . PRO B 1 176 ? -3.795 -8.445 -2.076 1 98.56 176 PRO B O 1
ATOM 3091 N N . TRP B 1 177 ? -4.762 -9.781 -3.537 1 98.75 177 TRP B N 1
ATOM 3092 C CA . TRP B 1 177 ? -6.145 -9.422 -3.229 1 98.75 177 TRP B CA 1
ATOM 3093 C C . TRP B 1 177 ? -6.859 -10.57 -2.521 1 98.75 177 TRP B C 1
ATOM 3095 O O . TRP B 1 177 ? -6.938 -11.68 -3.049 1 98.75 177 TRP B O 1
ATOM 3105 N N . MET B 1 178 ? -7.418 -10.336 -1.352 1 98.56 178 MET B N 1
ATOM 3106 C CA . MET B 1 178 ? -7.941 -11.414 -0.522 1 98.56 178 MET B CA 1
ATOM 3107 C C . MET B 1 178 ? -9.406 -11.172 -0.171 1 98.56 178 MET B C 1
ATOM 3109 O O . MET B 1 178 ? -9.742 -10.164 0.457 1 98.56 178 MET B O 1
ATOM 3113 N N . ASN B 1 179 ? -10.234 -11.977 -0.638 1 98 179 ASN B N 1
ATOM 3114 C CA . ASN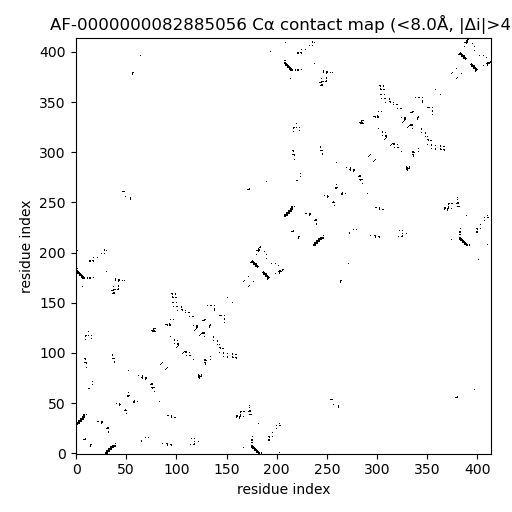 B 1 179 ? -11.641 -12.016 -0.247 1 98 179 ASN B CA 1
ATOM 3115 C C . ASN B 1 179 ? -11.883 -13.047 0.854 1 98 179 ASN B C 1
ATOM 3117 O O . ASN B 1 179 ? -11.562 -14.219 0.694 1 98 179 ASN B O 1
ATOM 3121 N N . VAL B 1 180 ? -12.477 -12.641 1.949 1 97 180 VAL B N 1
ATOM 3122 C CA . VAL B 1 180 ? -12.602 -13.5 3.125 1 97 180 VAL B CA 1
ATOM 3123 C C . VAL B 1 180 ? -14.062 -13.57 3.562 1 97 180 VAL B C 1
ATOM 3125 O O . VAL B 1 180 ? -14.766 -12.562 3.568 1 97 180 VAL B O 1
ATOM 3128 N N . THR B 1 181 ? -14.562 -14.695 3.754 1 96 181 THR B N 1
ATOM 3129 C CA . THR B 1 181 ? -15.828 -14.969 4.43 1 96 181 THR B CA 1
ATOM 3130 C C . THR B 1 181 ? -15.586 -15.648 5.773 1 96 181 THR B C 1
ATOM 3132 O O . THR B 1 181 ? -14.891 -16.672 5.844 1 96 181 THR B O 1
ATOM 3135 N N . ASN B 1 182 ? -16.109 -15.086 6.828 1 94.38 182 ASN B N 1
ATOM 3136 C CA . ASN B 1 182 ? -15.852 -15.672 8.133 1 94.38 182 ASN B CA 1
ATOM 3137 C C . ASN B 1 182 ? -16.953 -16.656 8.531 1 94.38 182 ASN B C 1
ATOM 3139 O O . ASN B 1 182 ? -17.812 -16.984 7.719 1 94.38 182 ASN B O 1
ATOM 3143 N N . GLN B 1 183 ? -16.891 -17.125 9.773 1 91.81 183 GLN B N 1
ATOM 3144 C CA . GLN B 1 183 ? -17.781 -18.188 10.242 1 91.81 183 GLN B CA 1
ATOM 3145 C C . GLN B 1 183 ? -19.219 -17.703 10.32 1 91.81 183 GLN B C 1
ATOM 3147 O O . GLN B 1 183 ? -20.156 -18.5 10.227 1 91.81 183 GLN B O 1
ATOM 3152 N N . SER B 1 184 ? -19.453 -16.391 10.484 1 92.56 184 SER B N 1
ATOM 3153 C CA . SER B 1 184 ? -20.781 -15.805 10.578 1 92.56 184 SER B CA 1
ATOM 3154 C C . SER B 1 184 ? -21.281 -15.375 9.203 1 92.56 184 SER B C 1
ATOM 3156 O O . SER B 1 184 ? -22.266 -14.625 9.102 1 92.56 184 SER B O 1
ATOM 3158 N N . ASP B 1 185 ? -20.531 -15.609 8.148 1 92.81 185 ASP B N 1
ATOM 3159 C CA . ASP B 1 185 ? -20.875 -15.359 6.758 1 92.81 185 ASP B CA 1
ATOM 3160 C C . ASP B 1 185 ? -20.766 -13.875 6.422 1 92.81 185 ASP B C 1
ATOM 3162 O O . ASP B 1 185 ? -21.453 -13.383 5.523 1 92.81 185 ASP B O 1
ATOM 3166 N N . ASN B 1 186 ? -20 -13.211 7.254 1 94.12 186 ASN B N 1
ATOM 3167 C CA . ASN B 1 186 ? -19.609 -11.859 6.879 1 94.12 186 ASN B CA 1
ATOM 3168 C C . ASN B 1 186 ? -18.469 -11.852 5.863 1 94.12 186 ASN B C 1
ATOM 3170 O O . ASN B 1 186 ? -17.625 -12.75 5.871 1 94.12 186 ASN B O 1
ATOM 3174 N N . ASN B 1 187 ? -18.484 -10.883 5.008 1 94.94 187 ASN B N 1
ATOM 3175 C CA . ASN B 1 187 ? -17.453 -10.766 3.971 1 94.94 187 ASN B CA 1
ATOM 3176 C C . ASN B 1 187 ? -16.562 -9.555 4.203 1 94.94 187 ASN B C 1
ATOM 3178 O O . ASN B 1 187 ? -17.016 -8.531 4.723 1 94.94 187 ASN B O 1
ATOM 3182 N N . ALA B 1 188 ? -15.352 -9.711 3.889 1 94.94 188 ALA B N 1
ATOM 3183 C CA . ALA B 1 188 ? -14.375 -8.633 3.904 1 94.94 188 ALA B CA 1
ATOM 3184 C C . ALA B 1 188 ? -13.344 -8.805 2.793 1 94.94 188 ALA B C 1
ATOM 3186 O O . ALA B 1 188 ? -13.188 -9.906 2.25 1 94.94 188 ALA B O 1
ATOM 3187 N N . VAL B 1 189 ? -12.742 -7.711 2.439 1 96.5 189 VAL B N 1
ATOM 3188 C CA . VAL B 1 189 ? -11.68 -7.723 1.438 1 96.5 189 VAL B CA 1
ATOM 3189 C C . VAL B 1 189 ? -10.422 -7.059 2.006 1 96.5 189 VAL B C 1
ATOM 3191 O O . VAL B 1 189 ? -10.516 -6.117 2.797 1 96.5 189 VAL B O 1
ATOM 3194 N N . PHE B 1 190 ? -9.328 -7.598 1.66 1 97.38 190 PHE B N 1
ATOM 3195 C CA . PHE B 1 190 ? -8.039 -7.059 2.074 1 97.38 190 PHE B CA 1
ATOM 3196 C C . PHE B 1 190 ? -7.07 -7.008 0.899 1 97.38 190 PHE B C 1
ATOM 3198 O O . PHE B 1 190 ? -7.039 -7.926 0.076 1 97.38 190 PHE B O 1
ATOM 3205 N N . PHE B 1 191 ? -6.383 -5.957 0.793 1 97.69 191 PHE B N 1
ATOM 3206 C CA . PHE B 1 191 ? -5.336 -5.789 -0.207 1 97.69 191 PHE B CA 1
ATOM 3207 C C . PHE B 1 191 ? -3.967 -5.676 0.455 1 97.69 191 PHE B C 1
ATOM 3209 O O . PHE B 1 191 ? -3.75 -4.809 1.305 1 97.69 191 PHE B O 1
ATOM 3216 N N . GLY B 1 192 ? -3.051 -6.582 0.015 1 96.94 192 GLY B N 1
ATOM 3217 C CA . GLY B 1 192 ? -1.678 -6.477 0.484 1 96.94 192 GLY B CA 1
ATOM 3218 C C . GLY B 1 192 ? -1.343 -7.469 1.581 1 96.94 192 GLY B C 1
ATOM 3219 O O . GLY B 1 192 ? -2.174 -7.75 2.447 1 96.94 192 GLY B O 1
ATOM 3220 N N . SER B 1 193 ? -0.072 -7.891 1.57 1 96.75 193 SER B N 1
ATOM 3221 C CA . SER B 1 193 ? 0.387 -8.859 2.562 1 96.75 193 SER B CA 1
ATOM 3222 C C . SER B 1 193 ? 0.465 -8.234 3.951 1 96.75 193 SER B C 1
ATOM 3224 O O . SER B 1 193 ? 0.483 -8.938 4.957 1 96.75 193 SER B O 1
ATOM 3226 N N . ASP B 1 194 ? 0.504 -6.941 4.027 1 93.69 194 ASP B N 1
ATOM 3227 C CA . ASP B 1 194 ? 0.587 -6.238 5.305 1 93.69 194 ASP B CA 1
ATOM 3228 C C . ASP B 1 194 ? -0.756 -6.254 6.031 1 93.69 194 ASP B C 1
ATOM 3230 O O . ASP B 1 194 ? -0.84 -5.883 7.203 1 93.69 194 ASP B O 1
ATOM 3234 N N . ARG B 1 195 ? -1.761 -6.746 5.422 1 96.12 195 ARG B N 1
ATOM 3235 C CA . ARG B 1 195 ? -3.086 -6.762 6.035 1 96.12 195 ARG B CA 1
ATOM 3236 C C . ARG B 1 195 ? -3.404 -8.133 6.613 1 96.12 195 ARG B C 1
ATOM 3238 O O . ARG B 1 195 ? -4.5 -8.359 7.129 1 96.12 195 ARG B O 1
ATOM 3245 N N . LEU B 1 196 ? -2.469 -9.117 6.551 1 94.88 196 LEU B N 1
ATOM 3246 C CA . LEU B 1 196 ? -2.697 -10.492 6.973 1 94.88 196 LEU B CA 1
ATOM 3247 C C . LEU B 1 196 ? -3.139 -10.547 8.43 1 94.88 196 LEU B C 1
ATOM 3249 O O . LEU B 1 196 ? -4.051 -11.305 8.781 1 94.88 196 LEU B O 1
ATOM 3253 N N . PRO B 1 197 ? -2.562 -9.727 9.367 1 90.56 197 PRO B N 1
ATOM 3254 C CA . PRO B 1 197 ? -3.051 -9.773 10.75 1 90.56 197 PRO B CA 1
ATOM 3255 C C . PRO B 1 197 ? -4.539 -9.453 10.859 1 90.56 197 PRO B C 1
ATOM 3257 O O . PRO B 1 197 ? -5.23 -10.016 11.711 1 90.56 197 PRO B O 1
ATOM 3260 N N . PHE B 1 198 ? -5 -8.719 9.938 1 91.69 198 PHE B N 1
ATOM 3261 C CA . PHE B 1 198 ? -6.406 -8.344 9.969 1 91.69 198 PHE B CA 1
ATOM 3262 C C . PHE B 1 198 ? -7.27 -9.438 9.352 1 91.69 198 PHE B C 1
ATOM 3264 O O . PHE B 1 198 ? -8.422 -9.633 9.758 1 91.69 198 PHE B O 1
ATOM 3271 N N . VAL B 1 199 ? -6.707 -10.047 8.406 1 94.56 199 VAL B N 1
ATOM 3272 C CA . VAL B 1 199 ? -7.387 -11.203 7.824 1 94.56 199 VAL B CA 1
ATOM 3273 C C . VAL B 1 199 ? -7.672 -12.234 8.914 1 94.56 199 VAL B C 1
ATOM 3275 O O . VAL B 1 199 ? -8.797 -12.719 9.039 1 94.56 199 VAL B O 1
ATOM 3278 N N . TYR B 1 200 ? -6.703 -12.477 9.789 1 93.62 200 TYR B N 1
ATOM 3279 C CA . TYR B 1 200 ? -6.84 -13.5 10.82 1 93.62 200 TYR B CA 1
ATOM 3280 C C . TYR B 1 200 ? -7.82 -13.055 11.906 1 93.62 200 TYR B C 1
ATOM 3282 O O . TYR B 1 200 ? -8.602 -13.859 12.414 1 93.62 200 TYR B O 1
ATOM 3290 N N . LYS B 1 201 ? -7.75 -11.766 12.25 1 91.06 201 LYS B N 1
ATOM 3291 C CA . LYS B 1 201 ? -8.719 -11.234 13.203 1 91.06 201 LYS B CA 1
ATOM 3292 C C . LYS B 1 201 ? -10.141 -11.375 12.68 1 91.06 201 LYS B C 1
ATOM 3294 O O . LYS B 1 201 ? -11.055 -11.727 13.438 1 91.06 201 LYS B O 1
ATOM 3299 N N . PHE B 1 202 ? -10.328 -11.109 11.43 1 93.19 202 PHE B N 1
ATOM 3300 C CA . PHE B 1 202 ? -11.648 -11.195 10.812 1 93.19 202 PHE B CA 1
ATOM 3301 C C . PHE B 1 202 ? -12.133 -12.641 10.773 1 93.19 202 PHE B C 1
ATOM 3303 O O . PHE B 1 202 ? -13.312 -12.914 11.039 1 93.19 202 PHE B O 1
ATOM 3310 N N . LEU B 1 203 ? -11.195 -13.523 10.438 1 92.81 203 LEU B N 1
ATOM 3311 C CA . LEU B 1 203 ? -11.555 -14.938 10.375 1 92.81 203 LEU B CA 1
ATOM 3312 C C . LEU B 1 203 ? -12.031 -15.445 11.734 1 92.81 203 LEU B C 1
ATOM 3314 O O . LEU B 1 203 ? -12.898 -16.312 11.805 1 92.81 203 LEU B O 1
ATOM 3318 N N . ASN B 1 204 ? -11.492 -14.859 12.797 1 86.44 204 ASN B N 1
ATOM 3319 C CA . ASN B 1 204 ? -11.812 -15.312 14.148 1 86.44 204 ASN B CA 1
ATOM 3320 C C . ASN B 1 204 ? -12.969 -14.508 14.742 1 86.44 204 ASN B C 1
ATOM 3322 O O . ASN B 1 204 ? -13.438 -14.812 15.836 1 86.44 204 ASN B O 1
ATOM 3326 N N . SER B 1 205 ? -13.188 -13.461 14.109 1 74.44 205 SER B N 1
ATOM 3327 C CA . SER B 1 205 ? -14.219 -12.586 14.672 1 74.44 205 SER B CA 1
ATOM 3328 C C . SER B 1 205 ? -15.602 -13.203 14.539 1 74.44 205 SER B C 1
ATOM 3330 O O . SER B 1 205 ? -15.891 -13.898 13.562 1 74.44 205 SER B O 1
ATOM 3332 N N . ASN B 1 206 ? -16.234 -13.469 15.703 1 58.5 206 ASN B N 1
ATOM 3333 C CA . ASN B 1 206 ? -17.641 -13.852 15.727 1 58.5 206 ASN B CA 1
ATOM 3334 C C . ASN B 1 206 ? -18.547 -12.672 15.383 1 58.5 206 ASN B C 1
ATOM 3336 O O . ASN B 1 206 ? -19.766 -12.812 15.352 1 58.5 206 ASN B O 1
ATOM 3340 N N . PHE B 1 207 ? -17.984 -11.406 15.227 1 45.25 207 PHE B N 1
ATOM 3341 C CA . PHE B 1 207 ? -18.859 -10.281 14.969 1 45.25 207 PHE B CA 1
ATOM 3342 C C . PHE B 1 207 ? -18.578 -9.68 13.594 1 45.25 207 PHE B C 1
ATOM 3344 O O . PHE B 1 207 ? -17.453 -9.734 13.102 1 45.25 207 PHE B O 1
#

Secondary structure (DSSP, 8-state):
-EEEEEEE-TT-HHHHHHHHHHHHHGGGGTEEEEEEE--HHHHHHHTTPPPGGGSHHHHHHHHHHHHHHHHHTT------TTHHHHHHHT-SHHHHHHHHHHHHH-GGGHHHHHHHHHHHHHTS----SSHHHHHHHHHHHT--HHHHHHTT-HHHHHHHHHHHHHHHHTT--SSSEEEEE-TT--EEEEESGGGHHHHHHHHH---/-EEEEEEE-TT-HHHHHHHHHHHHHGGGGTEEEEEEE--HHHHHHHTTPPPGGGSHHHHHHHHHHHHHHHHHTT------TTHHHHHHHT-SHHHHHHHHHHHHH-GGGHHHHHHHHHHHHHTS----SSHHHHHHHHHHHT--HHHHHTTTSHHHHHHHHHHHHHHHHTT--SSSEEEEE-TT--EEEEESGGGHHHHHHHHH---

InterPro domains:
  IPR001853 DSBA-like thioredoxin domain [PF01323] (4-202)
  IPR014440 HCCA isomerase/glutathione S-transferase kappa [PIRSF006386] (3-205)
  IPR036249 Thioredoxin-like superfamily [SSF52833] (3-205)
  IPR051924 Glutathione S-transferase Kappa/NadH [PTHR42943] (3-206)

Foldseek 3Di:
DKEKEWEDFLLALLQVLLLVVCVVPVVVLVYYYHYAYAFLCVLQVVVVHDDLCVDPVSVVVRLVVSCVVCVVSVHHFDADPCSSVCCVPQNRLLLSLLLLLCCVQPVVCSSVLSNVLSCQVTPVVHDRGDLVNSVVSCVVSVGDPVSSVCSPPCVSVVRNVVSSVVCVVVVDNGPRKMWIQEPCRDIDIDHTSVCVVVNSVVNNDPD/DKEKEWEDFLLALLQVLLLVVCVVPVVVLVYYYHYAYAFLCVLQVVVVHDDLCVDPVSVVVRLVVSCVVCVVSVHHFDADPCSSVCCVPQNRLLLSLLLLLCCVQPVVCSSVLSNVLSCQVTPVVHDRGDLVNSVVSCVVSVGDVVSSVCSPPCVSVVRNVVSSVVCVVVVDNGPRKMWIQEPCRDIDIDHTSVCVVVNSVVNNDPD

Solvent-accessible surface area (backbone atoms only — not comparable to full-atom values): 22175 Å² total; per-residue (Å²): 118,20,34,34,40,35,37,29,33,76,81,37,67,50,24,53,55,34,51,57,52,45,71,68,47,39,64,79,62,67,29,50,80,42,79,41,54,25,45,58,69,61,44,15,54,73,71,71,42,79,63,59,67,78,36,65,54,51,29,56,47,49,56,53,48,45,36,57,53,23,51,75,71,73,37,72,53,39,82,46,94,55,44,65,57,46,50,71,72,69,41,51,54,57,38,30,25,51,52,48,37,33,45,73,75,37,55,92,48,28,67,59,50,53,51,49,50,35,41,27,47,35,50,61,63,40,71,57,64,46,72,68,34,51,49,53,53,32,62,76,66,65,48,61,67,65,46,72,74,46,62,85,40,63,65,31,55,51,49,28,52,50,41,33,51,56,40,46,75,69,50,46,69,58,66,25,26,33,45,36,32,17,66,76,69,48,75,51,74,46,69,39,50,88,40,48,72,53,52,53,51,50,48,66,34,87,118,118,19,34,35,40,36,36,29,32,75,82,38,66,49,23,54,54,35,49,57,50,45,69,67,46,40,63,78,62,66,29,48,79,43,79,42,54,24,45,56,70,62,44,15,54,74,71,71,41,78,63,57,67,78,37,66,55,50,30,56,46,50,57,53,47,44,36,57,53,22,52,75,73,74,35,72,52,37,81,45,93,55,44,65,57,46,50,72,74,70,41,49,54,56,39,30,25,51,50,49,37,33,44,74,77,37,54,93,48,29,67,58,50,54,50,49,50,34,40,27,48,37,49,63,64,40,71,57,64,46,72,69,37,51,49,52,52,33,62,74,68,66,48,61,67,65,45,71,74,45,64,85,43,62,64,31,55,51,49,31,51,49,40,32,50,55,41,46,76,70,50,46,68,58,65,25,26,34,43,36,32,17,67,78,70,48,75,50,76,44,70,40,48,87,39,48,73,54,53,53,51,48,49,66,34,87,118

Radius of gyration: 23.15 Å; Cα contacts (8 Å, |Δi|>4): 645; chains: 2; bounding box: 45×72×50 Å